Protein AF-A0A9E8KQN0-F1 (afdb_monomer)

Radius of gyration: 30.11 Å; Cα contacts (8 Å, |Δi|>4): 907; chains: 1; bounding box: 93×51×80 Å

Solvent-accessible surface area (backbone atoms only — not comparable to full-atom values): 28405 Å² total; per-residue (Å²): 123,77,46,74,41,52,44,93,92,42,63,37,40,37,33,54,73,93,68,90,53,91,85,51,39,53,72,62,85,34,81,88,34,73,67,52,27,39,54,50,22,43,39,37,43,70,61,25,50,70,54,30,54,72,69,17,97,42,88,48,65,72,52,25,23,53,46,35,18,49,33,34,55,71,59,49,39,45,42,24,39,37,61,94,73,64,67,91,83,75,74,63,69,86,70,53,76,78,94,80,74,84,85,76,80,90,79,78,82,87,76,83,88,82,89,90,89,78,89,81,91,84,82,89,85,92,89,90,86,88,84,89,80,82,89,77,80,77,77,77,82,66,84,79,61,40,57,16,23,41,62,35,33,32,51,9,31,64,58,65,76,68,51,27,40,31,35,61,58,54,95,92,38,72,60,49,74,44,46,58,43,65,40,90,90,44,97,43,30,16,38,31,72,50,66,63,27,46,75,65,59,34,36,36,22,45,29,38,48,38,79,52,86,74,61,55,44,67,47,82,75,41,82,63,47,66,36,40,58,59,85,67,81,64,100,70,58,47,24,30,31,38,39,34,31,71,29,28,31,74,48,96,83,60,48,76,75,62,35,40,67,34,53,57,25,26,36,41,32,29,43,69,50,33,85,72,46,39,25,42,30,34,66,84,37,36,30,19,37,32,61,55,74,58,54,53,51,34,34,78,70,71,76,36,63,58,76,57,87,77,72,59,42,31,55,81,31,75,56,46,80,40,71,43,26,52,85,70,41,70,39,54,67,94,46,12,41,30,36,37,62,37,74,58,83,77,34,49,65,59,52,50,52,34,48,73,30,62,66,58,35,56,74,64,31,32,70,56,54,72,61,63,49,33,88,80,65,64,49,41,80,42,96,69,77,52,36,26,24,40,69,63,49,42,69,54,34,79,70,74,81,37,77,85,63,75,69,48,41,74,30,31,24,34,47,28,63,65,63,72,61,58,39,79,45,77,47,76,42,58,50,99,86,67,49,54,44,46,65,43,50,36,37,36,29,40,93,91,43,80,75,48,73,51,59,23,38,87,72,6,36,39,77,46,79,35,72,58,77,77,71,58,43,77,46,44,85,90,50,66,79,88,78,62,80,89,83,129

Structure (mmCIF, N/CA/C/O backbone):
data_AF-A0A9E8KQN0-F1
#
_entry.id   AF-A0A9E8KQN0-F1
#
loop_
_atom_site.group_PDB
_atom_site.id
_atom_site.type_symbol
_atom_site.label_atom_id
_atom_site.label_alt_id
_atom_site.label_comp_id
_atom_site.label_asym_id
_atom_site.label_entity_id
_atom_site.label_seq_id
_atom_site.pdbx_PDB_ins_code
_atom_site.Cartn_x
_atom_site.Cartn_y
_atom_site.Cartn_z
_atom_site.occupancy
_atom_site.B_iso_or_equiv
_atom_site.auth_seq_id
_atom_site.auth_comp_id
_atom_site.auth_asym_id
_atom_site.auth_atom_id
_atom_site.pdbx_PDB_model_num
ATOM 1 N N . MET A 1 1 ? 37.447 1.837 -2.200 1.00 63.47 1 MET A N 1
ATOM 2 C CA . MET A 1 1 ? 36.812 3.105 -1.775 1.00 63.47 1 MET A CA 1
ATOM 3 C C . MET A 1 1 ? 36.512 2.961 -0.295 1.00 63.47 1 MET A C 1
ATOM 5 O O . MET A 1 1 ? 36.070 1.887 0.084 1.00 63.47 1 MET A O 1
ATOM 9 N N . LYS A 1 2 ? 36.826 3.967 0.524 1.00 83.25 2 LYS A N 1
ATOM 10 C CA . LYS A 1 2 ? 36.560 3.956 1.970 1.00 83.25 2 LYS A CA 1
ATOM 11 C C . LYS A 1 2 ? 35.147 4.468 2.239 1.00 83.25 2 LYS A C 1
ATOM 13 O O . LYS A 1 2 ? 34.759 5.479 1.653 1.00 83.25 2 LYS A O 1
ATOM 18 N N . THR A 1 3 ? 34.439 3.820 3.156 1.00 88.00 3 THR A N 1
ATOM 19 C CA . THR A 1 3 ? 33.116 4.245 3.625 1.00 88.00 3 THR A CA 1
ATOM 20 C C . THR A 1 3 ? 33.227 4.707 5.071 1.00 88.00 3 THR A C 1
ATOM 22 O O . THR A 1 3 ? 33.626 3.933 5.935 1.00 88.00 3 THR A O 1
ATOM 25 N N . ARG A 1 4 ? 32.900 5.973 5.341 1.00 92.38 4 ARG A N 1
ATOM 26 C CA . ARG A 1 4 ? 32.926 6.542 6.695 1.00 92.38 4 ARG A CA 1
ATOM 27 C C . ARG A 1 4 ? 31.537 6.483 7.316 1.00 92.38 4 ARG A C 1
ATOM 29 O O . ARG A 1 4 ? 30.571 6.897 6.678 1.00 92.38 4 ARG A O 1
ATOM 36 N N . VAL A 1 5 ? 31.458 5.995 8.549 1.00 91.06 5 VAL A N 1
ATOM 37 C CA . VAL A 1 5 ? 30.215 5.860 9.315 1.00 91.06 5 VAL A CA 1
ATOM 38 C C . VAL A 1 5 ? 30.365 6.483 10.697 1.00 91.06 5 VAL A C 1
ATOM 40 O O . VAL A 1 5 ? 31.451 6.465 11.270 1.00 91.06 5 VAL A O 1
ATOM 43 N N . VAL A 1 6 ? 29.283 7.033 11.242 1.00 87.62 6 VAL A N 1
ATOM 44 C CA . VAL A 1 6 ? 29.227 7.539 12.619 1.00 87.62 6 VAL A CA 1
ATOM 45 C C . VAL A 1 6 ? 28.177 6.748 13.387 1.00 87.62 6 VAL A C 1
ATOM 47 O O . VAL A 1 6 ? 26.993 6.835 13.077 1.00 87.62 6 VAL A O 1
ATOM 50 N N . ILE A 1 7 ? 28.596 5.962 14.372 1.00 81.12 7 ILE A N 1
ATOM 51 C CA . ILE A 1 7 ? 27.714 5.145 15.216 1.00 81.12 7 ILE A CA 1
ATOM 52 C C . ILE A 1 7 ? 27.848 5.689 16.632 1.00 81.12 7 ILE A C 1
ATOM 54 O O . ILE A 1 7 ? 28.952 5.713 17.172 1.00 81.12 7 ILE A O 1
ATOM 58 N N . GLN A 1 8 ? 26.745 6.178 17.207 1.00 76.00 8 GLN A N 1
ATOM 59 C CA . GLN A 1 8 ? 26.713 6.727 18.572 1.00 76.00 8 GLN A CA 1
ATOM 60 C C . GLN A 1 8 ? 27.869 7.711 18.851 1.00 76.00 8 GLN A C 1
ATOM 62 O O . GLN A 1 8 ? 28.636 7.548 19.793 1.00 76.00 8 GLN A O 1
ATOM 67 N N . GLN A 1 9 ? 28.019 8.720 17.982 1.00 75.81 9 GLN A N 1
ATOM 68 C CA . GLN A 1 9 ? 29.061 9.765 18.049 1.00 75.81 9 GLN A CA 1
ATOM 69 C C . GLN A 1 9 ? 30.510 9.287 17.840 1.00 75.81 9 GLN A C 1
ATOM 71 O O . GLN A 1 9 ? 31.419 10.113 17.806 1.00 75.81 9 GLN A O 1
ATOM 76 N N . THR A 1 10 ? 30.741 7.992 17.613 1.00 78.00 10 THR A N 1
ATOM 77 C CA . THR A 1 10 ? 32.063 7.465 17.256 1.00 78.00 10 THR A CA 1
ATOM 78 C C . THR A 1 10 ? 32.167 7.282 15.747 1.00 78.00 10 THR A C 1
ATOM 80 O O . THR A 1 10 ? 31.271 6.720 15.116 1.00 78.00 10 THR A O 1
ATOM 83 N N . THR A 1 11 ? 33.257 7.766 15.151 1.00 87.69 11 THR A N 1
ATOM 84 C CA . THR A 1 11 ? 33.502 7.642 13.707 1.00 87.69 11 THR A CA 1
ATOM 85 C C . THR A 1 11 ? 34.320 6.396 13.406 1.00 87.69 11 THR A C 1
ATOM 87 O O . THR A 1 11 ? 35.363 6.182 14.014 1.00 87.69 11 THR A O 1
ATOM 90 N N . TYR A 1 12 ? 33.888 5.625 12.414 1.00 92.62 12 TYR A N 1
ATOM 91 C CA . TYR A 1 12 ? 34.598 4.459 11.905 1.00 92.62 12 TYR A CA 1
ATOM 92 C C . TYR A 1 12 ? 34.802 4.580 10.398 1.00 92.62 12 TYR A C 1
ATOM 94 O O . TYR A 1 12 ? 33.956 5.112 9.676 1.00 92.62 12 TYR A O 1
ATOM 102 N N . ASP A 1 13 ? 35.920 4.047 9.922 1.00 91.75 13 ASP A N 1
ATOM 103 C CA . ASP A 1 13 ? 36.210 3.892 8.505 1.00 91.75 13 ASP A CA 1
ATOM 104 C C . ASP A 1 13 ? 36.156 2.411 8.129 1.00 91.75 13 ASP A C 1
ATOM 106 O O . ASP A 1 13 ? 36.768 1.571 8.781 1.00 91.75 13 ASP A O 1
ATOM 110 N N . ILE A 1 14 ? 35.421 2.093 7.068 1.00 92.94 14 ILE A N 1
ATOM 111 C CA . ILE A 1 14 ? 35.223 0.730 6.577 1.00 92.94 14 ILE A CA 1
ATOM 112 C C . ILE A 1 14 ? 35.921 0.599 5.223 1.00 92.94 14 ILE A C 1
ATOM 114 O O . ILE A 1 14 ? 35.692 1.403 4.309 1.00 92.94 14 ILE A O 1
ATOM 118 N N . TYR A 1 15 ? 36.778 -0.412 5.106 1.00 86.38 15 TYR A N 1
ATOM 119 C CA . TYR A 1 15 ? 37.596 -0.687 3.931 1.00 86.38 15 TYR A CA 1
ATOM 120 C C . TYR A 1 15 ? 37.261 -2.067 3.349 1.00 86.38 15 TYR A C 1
ATOM 122 O O . TYR A 1 15 ? 37.152 -3.028 4.107 1.00 86.38 15 TYR A O 1
ATOM 130 N N . PRO A 1 16 ? 37.129 -2.196 2.018 1.00 80.06 16 PRO A N 1
ATOM 131 C CA . PRO A 1 16 ? 37.140 -3.499 1.359 1.00 80.06 16 PRO A CA 1
ATOM 132 C C . PRO A 1 16 ? 38.571 -4.082 1.342 1.00 80.06 16 PRO A C 1
ATOM 134 O O . PRO A 1 16 ? 39.520 -3.381 1.712 1.00 80.06 16 PRO A O 1
ATOM 137 N N . PRO A 1 17 ? 38.774 -5.328 0.880 1.00 74.19 17 PRO A N 1
ATOM 138 C CA . PRO A 1 17 ? 40.078 -5.978 0.924 1.00 74.19 17 PRO A CA 1
ATOM 139 C C . PRO A 1 17 ? 41.099 -5.290 0.007 1.00 74.19 17 PRO A C 1
ATOM 141 O O . PRO A 1 17 ? 40.740 -4.648 -0.983 1.00 74.19 17 PRO A O 1
ATOM 144 N N . GLY A 1 18 ? 42.388 -5.465 0.311 1.00 67.88 18 GLY A N 1
ATOM 145 C CA . GLY A 1 18 ? 43.493 -4.994 -0.535 1.00 67.88 18 GLY A CA 1
ATOM 146 C C . GLY A 1 18 ? 44.003 -3.579 -0.239 1.00 67.88 18 GLY A C 1
ATOM 147 O O . GLY A 1 18 ? 44.792 -3.050 -1.018 1.00 67.88 18 GLY A O 1
ATOM 148 N N . PHE A 1 19 ? 43.580 -2.968 0.871 1.00 66.69 19 PHE A N 1
ATOM 149 C CA . PHE A 1 19 ? 44.132 -1.703 1.364 1.00 66.69 19 PHE A CA 1
ATOM 150 C C . PHE A 1 19 ? 45.263 -1.962 2.369 1.00 66.69 19 PHE A C 1
ATOM 152 O O . PHE A 1 19 ? 45.136 -2.827 3.233 1.00 66.69 19 PHE A O 1
ATOM 159 N N . ASP A 1 20 ? 46.355 -1.197 2.275 1.00 77.50 20 ASP A N 1
ATOM 160 C CA . ASP A 1 20 ? 47.365 -1.131 3.336 1.00 77.50 20 ASP A CA 1
ATOM 161 C C . ASP A 1 20 ? 46.838 -0.240 4.468 1.00 77.50 20 ASP A C 1
ATOM 163 O O . ASP A 1 20 ? 46.618 0.960 4.285 1.00 77.50 20 ASP A O 1
ATOM 167 N N . LEU A 1 21 ? 46.593 -0.850 5.627 1.00 81.62 21 LEU A N 1
ATOM 168 C CA . LEU A 1 21 ? 45.992 -0.204 6.793 1.00 81.62 21 LEU A CA 1
ATOM 169 C C . LEU A 1 21 ? 47.012 0.110 7.894 1.00 81.62 21 LEU A C 1
ATOM 171 O O . LEU A 1 21 ? 46.610 0.545 8.971 1.00 81.62 21 LEU A O 1
ATOM 175 N N . THR A 1 22 ? 48.316 -0.051 7.633 1.00 77.00 22 THR A N 1
ATOM 176 C CA . THR A 1 22 ? 49.393 0.103 8.633 1.00 77.00 22 THR A CA 1
ATOM 177 C C . THR A 1 22 ? 49.343 1.449 9.370 1.00 77.00 22 THR A C 1
ATOM 179 O O . THR A 1 22 ? 49.674 1.519 10.549 1.00 77.00 22 THR A O 1
ATOM 182 N N . ASN A 1 23 ? 48.864 2.507 8.704 1.00 77.56 23 ASN A N 1
ATOM 183 C CA . ASN A 1 23 ? 48.737 3.859 9.266 1.00 77.56 23 ASN A CA 1
ATOM 184 C C . ASN A 1 23 ? 47.279 4.349 9.382 1.00 77.56 23 ASN A C 1
ATOM 186 O O . ASN A 1 23 ? 47.045 5.540 9.575 1.00 77.56 23 ASN A O 1
ATOM 190 N N . ALA A 1 24 ? 46.287 3.469 9.208 1.00 74.88 24 ALA A N 1
ATOM 191 C CA . ALA A 1 24 ? 44.880 3.871 9.129 1.00 74.88 24 ALA A CA 1
ATOM 192 C C . ALA A 1 24 ? 44.219 4.087 10.505 1.00 74.88 24 ALA A C 1
ATOM 194 O O . ALA A 1 24 ? 43.193 4.765 10.578 1.00 74.88 24 ALA A O 1
ATOM 195 N N . GLY A 1 25 ? 44.794 3.536 11.580 1.00 84.75 25 GLY A N 1
ATOM 196 C CA . GLY A 1 25 ? 44.255 3.586 12.941 1.00 84.75 25 GLY A CA 1
ATOM 197 C C . GLY A 1 25 ? 44.145 2.204 13.589 1.00 84.75 25 GLY A C 1
ATOM 198 O O . GLY A 1 25 ? 44.831 1.267 13.186 1.00 84.75 25 GLY A O 1
ATOM 199 N N . GLU A 1 26 ? 43.291 2.075 14.605 1.00 86.31 26 GLU A N 1
ATOM 200 C CA . GLU A 1 26 ? 43.054 0.806 15.304 1.00 86.31 26 GLU A CA 1
ATOM 201 C C . GLU A 1 26 ? 42.086 -0.070 14.491 1.00 86.31 26 GLU A C 1
ATOM 203 O O . GLU A 1 26 ? 40.931 0.303 14.276 1.00 86.31 26 GLU A O 1
ATOM 208 N N . VAL A 1 27 ? 42.539 -1.246 14.049 1.00 84.62 27 VAL A N 1
ATOM 209 C CA . VAL A 1 27 ? 41.686 -2.232 13.365 1.00 84.62 27 VAL A CA 1
ATOM 210 C C . VAL A 1 27 ? 40.811 -2.959 14.386 1.00 84.62 27 VAL A C 1
ATOM 212 O O . VAL A 1 27 ? 41.310 -3.503 15.369 1.00 84.62 27 VAL A O 1
ATOM 215 N N . ILE A 1 28 ? 39.503 -3.008 14.134 1.00 84.88 28 ILE A N 1
ATOM 216 C CA . ILE A 1 28 ? 38.534 -3.712 14.980 1.00 84.88 28 ILE A CA 1
ATOM 217 C C . ILE A 1 28 ? 38.349 -5.133 14.441 1.00 84.88 28 ILE A C 1
ATOM 219 O O . ILE A 1 28 ? 37.921 -5.322 13.303 1.00 84.88 28 ILE A O 1
ATOM 223 N N . GLY A 1 29 ? 38.685 -6.135 15.255 1.00 77.75 29 GLY A N 1
ATOM 224 C CA . GLY A 1 29 ? 38.560 -7.547 14.890 1.00 77.75 29 GLY A CA 1
ATOM 225 C C . GLY A 1 29 ? 37.186 -8.131 15.226 1.00 77.75 29 GLY A C 1
ATOM 226 O O . GLY A 1 29 ? 36.727 -8.014 16.360 1.00 77.75 29 GLY A O 1
ATOM 227 N N . PHE A 1 30 ? 36.570 -8.824 14.263 1.00 78.81 30 PHE A N 1
ATOM 228 C CA . PHE A 1 30 ? 35.272 -9.504 14.425 1.00 78.81 30 PHE A CA 1
ATOM 229 C C . PHE A 1 30 ? 35.361 -11.039 14.384 1.00 78.81 30 PHE A C 1
ATOM 231 O O . PHE A 1 30 ? 34.400 -11.721 14.730 1.00 78.81 30 PHE A O 1
ATOM 238 N N . ALA A 1 31 ? 36.531 -11.592 14.047 1.00 56.47 31 ALA A N 1
ATOM 239 C CA . ALA A 1 31 ? 36.750 -13.016 13.765 1.00 56.47 31 ALA A CA 1
ATOM 240 C C . ALA A 1 31 ? 36.463 -13.995 14.930 1.00 56.47 31 ALA A C 1
ATOM 242 O O . ALA A 1 31 ? 36.516 -15.205 14.735 1.00 56.47 31 ALA A O 1
ATOM 243 N N . GLN A 1 32 ? 36.189 -13.505 16.145 1.00 55.28 32 GLN A N 1
ATOM 244 C CA . GLN A 1 32 ? 35.921 -14.334 17.332 1.00 55.28 32 GLN A CA 1
ATOM 245 C C . GLN A 1 32 ? 34.609 -13.973 18.054 1.00 55.28 32 GLN A C 1
ATOM 247 O O . GLN A 1 32 ? 34.322 -14.536 19.109 1.00 55.28 32 GLN A O 1
ATOM 252 N N . GLY A 1 33 ? 33.799 -13.054 17.514 1.00 58.78 33 GLY A N 1
ATOM 253 C CA . GLY A 1 33 ? 32.596 -12.559 18.187 1.00 58.78 33 GLY A CA 1
ATOM 254 C C . GLY A 1 33 ? 31.459 -12.259 17.221 1.00 58.78 33 GLY A C 1
ATOM 255 O O . GLY A 1 33 ? 31.243 -11.096 16.894 1.00 58.78 33 GLY A O 1
ATOM 256 N N . GLN A 1 34 ? 30.691 -13.285 16.831 1.00 58.28 34 GLN A N 1
ATOM 257 C CA . GLN A 1 34 ? 29.512 -13.144 15.952 1.00 58.28 34 GLN A CA 1
ATOM 258 C C . GLN A 1 34 ? 28.535 -12.065 16.441 1.00 58.28 34 GLN A C 1
ATOM 260 O O . GLN A 1 34 ? 27.969 -11.307 15.658 1.00 58.28 34 GLN A O 1
ATOM 265 N N . TYR A 1 35 ? 28.396 -11.954 17.763 1.00 60.88 35 TYR A N 1
ATOM 266 C CA . TYR A 1 35 ? 27.572 -10.944 18.416 1.00 60.88 35 TYR A CA 1
ATOM 267 C C . TYR A 1 35 ? 28.098 -9.512 18.196 1.00 60.88 35 TYR A C 1
ATOM 269 O O . TYR A 1 35 ? 27.320 -8.588 17.999 1.00 60.88 35 TYR A O 1
ATOM 277 N N . LEU A 1 36 ? 29.420 -9.315 18.148 1.00 74.94 36 LEU A N 1
ATOM 278 C CA . LEU A 1 36 ? 30.029 -8.002 17.896 1.00 74.94 36 LEU A CA 1
ATOM 279 C C . LEU A 1 36 ? 29.837 -7.551 16.446 1.00 74.94 36 LEU A C 1
ATOM 281 O O . LEU A 1 36 ? 29.607 -6.368 16.199 1.00 74.94 36 LEU A O 1
ATOM 285 N N . ALA A 1 37 ? 29.929 -8.488 15.497 1.00 81.88 37 ALA A N 1
ATOM 286 C CA . ALA A 1 37 ? 29.706 -8.213 14.079 1.00 81.88 37 ALA A CA 1
ATOM 287 C C . ALA A 1 37 ? 28.248 -7.825 13.815 1.00 81.88 37 ALA A C 1
ATOM 289 O O . ALA A 1 37 ? 27.981 -6.886 13.068 1.00 81.88 37 ALA A O 1
ATOM 290 N N . GLU A 1 38 ? 27.315 -8.510 14.478 1.00 82.19 38 GLU A N 1
ATOM 291 C CA . GLU A 1 38 ? 25.886 -8.226 14.392 1.00 82.19 38 GLU A CA 1
ATOM 292 C C . GLU A 1 38 ? 25.545 -6.842 14.948 1.00 82.19 38 GLU A C 1
ATOM 294 O O . GLU A 1 38 ? 24.988 -6.033 14.210 1.00 82.19 38 GLU A O 1
ATOM 299 N N . ILE A 1 39 ? 25.983 -6.507 16.170 1.00 78.38 39 ILE A N 1
ATOM 300 C CA . ILE A 1 39 ? 25.739 -5.170 16.743 1.00 78.38 39 ILE A CA 1
ATOM 301 C C . ILE A 1 39 ? 26.357 -4.077 15.862 1.00 78.38 39 ILE A C 1
ATOM 303 O O . ILE A 1 39 ? 25.754 -3.025 15.642 1.00 78.38 39 ILE A O 1
ATOM 307 N N . PHE A 1 40 ? 27.567 -4.292 15.337 1.00 89.19 40 PHE A N 1
ATOM 308 C CA . PHE A 1 40 ? 28.190 -3.303 14.463 1.00 89.19 40 PHE A CA 1
ATOM 309 C C . PHE A 1 40 ? 27.399 -3.128 13.158 1.00 89.19 40 PHE A C 1
ATOM 311 O O . PHE A 1 40 ? 27.144 -1.995 12.748 1.00 89.19 40 PHE A O 1
ATOM 318 N N . ALA A 1 41 ? 26.972 -4.223 12.523 1.00 91.19 41 ALA A N 1
ATOM 319 C CA . ALA A 1 41 ? 26.151 -4.187 11.315 1.00 91.19 41 ALA A CA 1
ATOM 320 C C . ALA A 1 41 ? 24.800 -3.488 11.557 1.00 91.19 41 ALA A C 1
ATOM 322 O O . ALA A 1 41 ? 24.380 -2.663 10.741 1.00 91.19 41 ALA A O 1
ATOM 323 N N . GLU A 1 42 ? 24.164 -3.744 12.701 1.00 84.38 42 GLU A N 1
ATOM 324 C CA . GLU A 1 42 ? 22.971 -3.028 13.166 1.00 84.38 42 GLU A CA 1
ATOM 325 C C . GLU A 1 42 ? 23.232 -1.530 13.307 1.00 84.38 42 GLU A C 1
ATOM 327 O O . GLU A 1 42 ? 22.498 -0.726 12.731 1.00 84.38 42 GLU A O 1
ATOM 332 N N . GLY A 1 43 ? 24.326 -1.142 13.965 1.00 83.94 43 GLY A N 1
ATOM 333 C CA . GLY A 1 43 ? 24.725 0.258 14.093 1.00 83.94 43 GLY A CA 1
ATOM 334 C C . GLY A 1 43 ? 24.968 0.936 12.738 1.00 83.94 43 GLY A C 1
ATOM 335 O O . GLY A 1 43 ? 24.551 2.076 12.519 1.00 83.94 43 GLY A O 1
ATOM 336 N N . VAL A 1 44 ? 25.589 0.243 11.780 1.00 91.06 44 VAL A N 1
ATOM 337 C CA . VAL A 1 44 ? 25.783 0.771 10.419 1.00 91.06 44 VAL A CA 1
ATOM 338 C C . VAL A 1 44 ? 24.439 0.996 9.726 1.00 91.06 44 VAL A C 1
ATOM 340 O O . VAL A 1 44 ? 24.215 2.075 9.178 1.00 91.06 44 VAL A O 1
ATOM 343 N N . VAL A 1 45 ? 23.529 0.023 9.774 1.00 86.56 45 VAL A N 1
ATOM 344 C CA . VAL A 1 45 ? 22.195 0.118 9.153 1.00 86.56 45 VAL A CA 1
ATOM 345 C C . VAL A 1 45 ? 21.345 1.209 9.802 1.00 86.56 45 VAL A C 1
ATOM 347 O O . VAL A 1 45 ? 20.671 1.963 9.097 1.00 86.56 45 VAL A O 1
ATOM 350 N N . GLN A 1 46 ? 21.416 1.336 11.124 1.00 81.19 46 GLN A N 1
ATOM 351 C CA . GLN A 1 46 ? 20.621 2.273 11.908 1.00 81.19 46 GLN A CA 1
ATOM 352 C C . GLN A 1 46 ? 21.099 3.721 11.764 1.00 81.19 46 GLN A C 1
ATOM 354 O O . GLN A 1 46 ? 20.299 4.609 11.469 1.00 81.19 46 GLN A O 1
ATOM 359 N N . TYR A 1 47 ? 22.393 3.973 11.974 1.00 83.12 47 TYR A N 1
ATOM 360 C CA . TYR A 1 47 ? 22.932 5.335 12.022 1.00 83.12 47 TYR A CA 1
ATOM 361 C C . TYR A 1 47 ? 23.462 5.813 10.667 1.00 83.12 47 TYR A C 1
ATOM 363 O O . TYR A 1 47 ? 23.586 7.015 10.441 1.00 83.12 47 TYR A O 1
ATOM 371 N N . ASN A 1 48 ? 23.770 4.893 9.746 1.00 89.94 48 ASN A N 1
ATOM 372 C CA . ASN A 1 48 ? 24.388 5.209 8.458 1.00 89.94 48 ASN A CA 1
ATOM 373 C C . ASN A 1 48 ? 23.722 4.441 7.303 1.00 89.94 48 ASN A C 1
ATOM 375 O O . ASN A 1 48 ? 24.408 3.757 6.542 1.00 89.94 48 ASN A O 1
ATOM 379 N N . PRO A 1 49 ? 22.401 4.578 7.091 1.00 78.31 49 PRO A N 1
ATOM 380 C CA . PRO A 1 49 ? 21.658 3.769 6.119 1.00 78.31 49 PRO A CA 1
ATOM 381 C C . PRO A 1 49 ? 22.170 3.914 4.677 1.00 78.31 49 PRO A C 1
ATOM 383 O O . PRO A 1 49 ? 22.090 2.977 3.885 1.00 78.31 49 PRO A O 1
ATOM 386 N N . HIS A 1 50 ? 22.748 5.068 4.322 1.00 76.94 50 HIS A N 1
ATOM 387 C CA . HIS A 1 50 ? 23.402 5.249 3.024 1.00 76.94 50 HIS A CA 1
ATOM 388 C C . HIS A 1 50 ? 24.690 4.422 2.904 1.00 76.94 50 HIS A C 1
ATOM 390 O O . HIS A 1 50 ? 24.924 3.807 1.869 1.00 76.94 50 HIS A O 1
ATOM 396 N N . ALA A 1 51 ? 25.508 4.383 3.957 1.00 85.06 51 ALA A N 1
ATOM 397 C CA . ALA A 1 51 ? 26.691 3.531 4.002 1.00 85.06 51 ALA A CA 1
ATOM 398 C C . ALA A 1 51 ? 26.298 2.050 4.021 1.00 85.06 51 ALA A C 1
ATOM 400 O O . ALA A 1 51 ? 26.883 1.258 3.293 1.00 85.06 51 ALA A O 1
ATOM 401 N N . ALA A 1 52 ? 25.254 1.683 4.765 1.00 83.69 52 ALA A N 1
ATOM 402 C CA . ALA A 1 52 ? 24.722 0.326 4.762 1.00 83.69 52 ALA A CA 1
ATOM 403 C C . ALA A 1 52 ? 24.286 -0.123 3.360 1.00 83.69 52 ALA A C 1
ATOM 405 O O . ALA A 1 52 ? 24.629 -1.217 2.929 1.00 83.69 52 ALA A O 1
ATOM 406 N N . ALA A 1 53 ? 23.614 0.748 2.604 1.00 76.00 53 ALA A N 1
ATOM 407 C CA . ALA A 1 53 ? 23.239 0.479 1.216 1.00 76.00 53 ALA A CA 1
ATOM 408 C C . ALA A 1 53 ? 24.435 0.411 0.243 1.00 76.00 53 ALA A C 1
ATOM 410 O O . ALA A 1 53 ? 24.283 -0.090 -0.868 1.00 76.00 53 ALA A O 1
ATOM 411 N N . GLN A 1 54 ? 25.604 0.939 0.621 1.00 79.00 54 GLN A N 1
ATOM 412 C CA . GLN A 1 54 ? 26.847 0.795 -0.146 1.00 79.00 54 GLN A CA 1
ATOM 413 C C . GLN A 1 54 ? 27.606 -0.486 0.206 1.00 79.00 54 GLN A C 1
ATOM 415 O O . GLN A 1 54 ? 28.295 -1.038 -0.646 1.00 79.00 54 GLN A O 1
ATOM 420 N N . LEU A 1 55 ? 27.509 -0.917 1.463 1.00 82.38 55 LEU A N 1
ATOM 421 C CA . LEU A 1 55 ? 28.227 -2.067 2.010 1.00 82.38 55 LEU A CA 1
ATOM 422 C C . LEU A 1 55 ? 27.445 -3.373 1.849 1.00 82.38 55 LEU A C 1
ATOM 424 O O . LEU A 1 55 ? 28.037 -4.444 1.852 1.00 82.38 55 LEU A O 1
ATOM 428 N N . SER A 1 56 ? 26.128 -3.291 1.680 1.00 80.50 56 SER A N 1
ATOM 429 C CA . SER A 1 56 ? 25.263 -4.442 1.461 1.00 80.50 56 SER A CA 1
ATOM 430 C C . SER A 1 56 ? 24.649 -4.448 0.068 1.00 80.50 56 SER A C 1
ATOM 432 O O . SER A 1 56 ? 24.222 -3.424 -0.464 1.00 80.50 56 SER A O 1
ATOM 434 N N . SER A 1 57 ? 24.530 -5.648 -0.492 1.00 66.62 57 SER A N 1
ATOM 435 C CA . SER A 1 57 ? 23.750 -5.922 -1.702 1.00 66.62 57 SER A CA 1
ATOM 436 C C . SER A 1 57 ? 22.232 -5.990 -1.438 1.00 66.62 57 SER A C 1
ATOM 438 O O . SER A 1 57 ? 21.413 -6.004 -2.370 1.00 66.62 57 SER A O 1
ATOM 440 N N . CYS A 1 58 ? 21.845 -6.008 -0.160 1.00 60.72 58 CYS A N 1
ATOM 441 C CA . CYS A 1 58 ? 20.478 -6.091 0.327 1.00 60.72 58 CYS A CA 1
ATOM 442 C C . CYS A 1 58 ? 19.874 -4.704 0.594 1.00 60.72 58 CYS A C 1
ATOM 444 O O . CYS A 1 58 ? 20.566 -3.700 0.747 1.00 60.72 58 CYS A O 1
ATOM 446 N N . PHE A 1 59 ? 18.540 -4.643 0.638 1.00 48.97 59 PHE A N 1
ATOM 447 C CA . PHE A 1 59 ? 17.785 -3.385 0.801 1.00 48.97 59 PHE A CA 1
ATOM 448 C C . PHE A 1 59 ? 16.924 -3.363 2.063 1.00 48.97 59 PHE A C 1
ATOM 450 O O . PHE A 1 59 ? 16.477 -2.301 2.487 1.00 48.97 59 PHE A O 1
ATOM 457 N N . HIS A 1 60 ? 16.655 -4.531 2.644 1.00 66.44 60 HIS A N 1
ATOM 458 C CA . HIS A 1 60 ? 15.924 -4.640 3.894 1.00 66.44 60 HIS A CA 1
ATOM 459 C C . HIS A 1 60 ? 16.908 -4.592 5.046 1.00 66.44 60 HIS A C 1
ATOM 461 O O . HIS A 1 60 ? 17.866 -5.354 5.031 1.00 66.44 60 HIS A O 1
ATOM 467 N N . ALA A 1 61 ? 16.628 -3.768 6.055 1.00 69.38 61 ALA A N 1
ATOM 468 C CA . ALA A 1 61 ? 17.501 -3.594 7.213 1.00 69.38 61 ALA A CA 1
ATOM 469 C C . ALA A 1 61 ? 17.988 -4.935 7.786 1.00 69.38 61 ALA A C 1
ATOM 471 O O . ALA A 1 61 ? 19.183 -5.129 7.938 1.00 69.38 61 ALA A O 1
ATOM 472 N N . ARG A 1 62 ? 17.092 -5.913 7.979 1.00 76.25 62 ARG A N 1
ATOM 473 C CA . ARG A 1 62 ? 17.448 -7.246 8.499 1.00 76.25 62 ARG A CA 1
ATOM 474 C C . ARG A 1 62 ? 18.403 -8.035 7.593 1.00 76.25 62 ARG A C 1
ATOM 476 O O . ARG A 1 62 ? 19.308 -8.699 8.081 1.00 76.25 62 ARG A O 1
ATOM 483 N N . GLU A 1 63 ? 18.207 -7.964 6.281 1.00 76.81 63 GLU A N 1
ATOM 484 C CA . GLU A 1 63 ? 19.089 -8.625 5.313 1.00 76.81 63 GLU A CA 1
ATOM 485 C C . GLU A 1 63 ? 20.417 -7.868 5.174 1.00 76.81 63 GLU A C 1
ATOM 487 O O . GLU A 1 63 ? 21.455 -8.496 5.034 1.00 76.81 63 GLU A O 1
ATOM 492 N N . GLN A 1 64 ? 20.398 -6.534 5.273 1.00 80.50 64 GLN A N 1
ATOM 493 C CA . GLN A 1 64 ? 21.602 -5.701 5.294 1.00 80.50 64 GLN A CA 1
ATOM 494 C C . GLN A 1 64 ? 22.450 -5.970 6.531 1.00 80.50 64 GLN A C 1
ATOM 496 O O . GLN A 1 64 ? 23.663 -6.083 6.414 1.00 80.50 64 GLN A O 1
ATOM 501 N N . ILE A 1 65 ? 21.811 -6.120 7.693 1.00 86.81 65 ILE A N 1
ATOM 502 C CA . ILE A 1 65 ? 22.467 -6.531 8.934 1.00 86.81 65 ILE A CA 1
ATOM 503 C C . ILE A 1 65 ? 23.147 -7.882 8.715 1.00 86.81 65 ILE A C 1
ATOM 505 O O . ILE A 1 65 ? 24.343 -7.999 8.952 1.00 86.81 65 ILE A O 1
ATOM 509 N N . SER A 1 66 ? 22.419 -8.872 8.189 1.00 87.75 66 SER A N 1
ATOM 510 C CA . SER A 1 66 ? 22.972 -10.207 7.935 1.00 87.75 66 SER A CA 1
ATOM 511 C C . SER A 1 66 ? 24.124 -10.203 6.923 1.00 87.75 66 SER A C 1
ATOM 513 O O . SER A 1 66 ? 25.108 -10.902 7.132 1.00 87.75 66 SER A O 1
ATOM 515 N N . ASP A 1 67 ? 24.014 -9.439 5.836 1.00 87.12 67 ASP A N 1
ATOM 516 C CA . ASP A 1 67 ? 25.020 -9.353 4.771 1.00 87.12 67 ASP A CA 1
ATOM 517 C C . ASP A 1 67 ? 26.284 -8.622 5.253 1.00 87.12 67 ASP A C 1
ATOM 519 O O . ASP A 1 67 ? 27.392 -9.132 5.115 1.00 87.12 67 ASP A O 1
ATOM 523 N N . ILE A 1 68 ? 26.132 -7.467 5.911 1.00 91.75 68 ILE A N 1
ATOM 524 C CA . ILE A 1 68 ? 27.264 -6.715 6.478 1.00 91.75 68 ILE A CA 1
ATOM 525 C C . ILE A 1 68 ? 27.941 -7.531 7.582 1.00 91.75 68 ILE A C 1
ATOM 527 O O . ILE A 1 68 ? 29.167 -7.597 7.609 1.00 91.75 68 ILE A O 1
ATOM 531 N N . LYS A 1 69 ? 27.166 -8.195 8.451 1.00 92.88 69 LYS A N 1
ATOM 532 C CA . LYS A 1 69 ? 27.688 -9.126 9.461 1.00 92.88 69 LYS A CA 1
ATOM 533 C C . LYS A 1 69 ? 28.544 -10.210 8.808 1.00 92.88 69 LYS A C 1
ATOM 535 O O . LYS A 1 69 ? 29.700 -10.366 9.188 1.00 92.88 69 LYS A O 1
ATOM 540 N N . GLN A 1 70 ? 28.011 -10.904 7.803 1.00 88.75 70 GLN A N 1
ATOM 541 C CA . GLN A 1 70 ? 28.723 -11.983 7.118 1.00 88.75 70 GLN A CA 1
ATOM 542 C C . GLN A 1 70 ? 30.015 -11.478 6.458 1.00 88.75 70 GLN A C 1
ATOM 544 O O . GLN A 1 70 ? 31.069 -12.083 6.615 1.00 88.75 70 GLN A O 1
ATOM 549 N N . GLN A 1 71 ? 29.974 -10.321 5.791 1.00 90.31 71 GLN A N 1
ATOM 550 C CA . GLN A 1 71 ? 31.162 -9.723 5.177 1.00 90.31 71 GLN A CA 1
ATOM 551 C C . GLN A 1 71 ? 32.235 -9.309 6.200 1.00 90.31 71 GLN A C 1
ATOM 553 O O . GLN A 1 71 ? 33.426 -9.359 5.888 1.00 90.31 71 GLN A O 1
ATOM 558 N N . LEU A 1 72 ? 31.842 -8.898 7.410 1.00 90.56 72 LEU A N 1
ATOM 559 C CA . LEU A 1 72 ? 32.773 -8.616 8.510 1.00 90.56 72 LEU A CA 1
ATOM 560 C C . LEU A 1 72 ? 33.394 -9.904 9.068 1.00 90.56 72 LEU A C 1
ATOM 562 O O . LEU A 1 72 ? 34.596 -9.936 9.327 1.00 90.56 72 LEU A O 1
ATOM 566 N N . GLU A 1 73 ? 32.600 -10.965 9.225 1.00 86.50 73 GLU A N 1
ATOM 567 C CA . GLU A 1 73 ? 33.064 -12.278 9.696 1.00 86.50 73 GLU A CA 1
ATOM 568 C C . GLU A 1 73 ? 34.021 -12.945 8.691 1.00 86.50 73 GLU A C 1
ATOM 570 O O . GLU A 1 73 ? 35.055 -13.488 9.084 1.00 86.50 73 GLU A O 1
ATOM 575 N N . ASP A 1 74 ? 33.743 -12.807 7.393 1.00 84.69 74 ASP A N 1
ATOM 576 C CA . ASP A 1 74 ? 34.558 -13.353 6.300 1.00 84.69 74 ASP A CA 1
ATOM 577 C C . ASP A 1 74 ? 35.800 -12.496 5.980 1.00 84.69 74 ASP A C 1
ATOM 579 O O . ASP A 1 74 ? 36.551 -12.798 5.050 1.00 84.69 74 ASP A O 1
ATOM 583 N N . ASN A 1 75 ? 36.044 -11.421 6.742 1.00 84.50 75 ASN A N 1
ATOM 584 C CA . ASN A 1 75 ? 37.111 -10.436 6.518 1.00 84.50 75 ASN A CA 1
ATOM 585 C C . ASN A 1 75 ? 37.073 -9.783 5.120 1.00 84.50 75 ASN A C 1
ATOM 587 O O . ASN A 1 75 ? 38.095 -9.331 4.598 1.00 84.50 75 ASN A O 1
ATOM 591 N N . LEU A 1 76 ? 35.886 -9.707 4.512 1.00 84.25 76 LEU A N 1
ATOM 592 C CA . LEU A 1 76 ? 35.644 -8.968 3.271 1.00 84.25 76 LEU A CA 1
ATOM 593 C C . LEU A 1 76 ? 35.459 -7.468 3.531 1.00 84.25 76 LEU A C 1
ATOM 595 O O . LEU A 1 76 ? 35.625 -6.661 2.620 1.00 84.25 76 LEU A O 1
ATOM 599 N N . LEU A 1 77 ? 35.161 -7.081 4.771 1.00 89.75 77 LEU A N 1
ATOM 600 C CA . LEU A 1 77 ? 35.180 -5.699 5.237 1.00 89.75 77 LEU A CA 1
ATOM 601 C C . LEU A 1 77 ? 36.089 -5.578 6.460 1.00 89.75 77 LEU A C 1
ATOM 603 O O . LEU A 1 77 ? 36.016 -6.378 7.388 1.00 89.75 77 LEU A O 1
ATOM 607 N N . THR A 1 78 ? 36.930 -4.547 6.481 1.00 89.62 78 THR A N 1
ATOM 608 C CA . THR A 1 78 ? 37.778 -4.206 7.626 1.00 89.62 78 THR A CA 1
ATOM 609 C C . THR A 1 78 ? 37.345 -2.870 8.210 1.00 89.62 78 THR A C 1
ATOM 611 O O . THR A 1 78 ? 37.288 -1.866 7.499 1.00 89.62 78 THR A O 1
ATOM 614 N N . VAL A 1 79 ? 37.047 -2.849 9.510 1.00 92.81 79 VAL A N 1
ATOM 615 C CA . VAL A 1 79 ? 36.646 -1.637 10.234 1.00 92.81 79 VAL A CA 1
ATOM 616 C C . VAL A 1 79 ? 37.843 -1.079 10.986 1.00 92.81 79 VAL A C 1
ATOM 618 O O . VAL A 1 79 ? 38.532 -1.802 11.704 1.00 92.81 79 VAL A O 1
ATOM 621 N N . VAL A 1 80 ? 38.067 0.220 10.845 1.00 89.44 80 VAL A N 1
ATOM 622 C CA . VAL A 1 80 ? 39.161 0.949 11.478 1.00 89.44 80 VAL A CA 1
ATOM 623 C C . VAL A 1 80 ? 38.596 2.120 12.269 1.00 89.44 80 VAL A C 1
ATOM 625 O O . VAL A 1 80 ? 37.778 2.889 11.760 1.00 89.44 80 VAL A O 1
ATOM 628 N N . LEU A 1 81 ? 39.048 2.273 13.510 1.00 86.75 81 LEU A N 1
ATOM 629 C CA . LEU A 1 81 ? 38.905 3.510 14.265 1.00 86.75 81 LEU A CA 1
ATOM 630 C C . LEU A 1 81 ? 40.068 4.443 13.879 1.00 86.75 81 LEU A C 1
ATOM 632 O O . LEU A 1 81 ? 41.219 4.098 14.158 1.00 86.75 81 LEU A O 1
ATOM 636 N N . PRO A 1 82 ? 39.809 5.594 13.237 1.00 86.00 82 PRO A N 1
ATOM 637 C CA . PRO A 1 82 ? 40.869 6.463 12.728 1.00 86.00 82 PRO A CA 1
ATOM 638 C C . PRO A 1 82 ? 41.817 6.978 13.824 1.00 86.00 82 PRO A C 1
ATOM 640 O O . PRO A 1 82 ? 41.383 7.325 14.925 1.00 86.00 82 PRO A O 1
ATOM 643 N N . ALA A 1 83 ? 43.118 7.041 13.518 1.00 74.25 83 ALA A N 1
ATOM 644 C CA . ALA A 1 83 ? 44.171 7.421 14.471 1.00 74.25 83 ALA A CA 1
ATOM 645 C C . ALA A 1 83 ? 44.019 8.846 15.043 1.00 74.25 83 ALA A C 1
ATOM 647 O O . ALA A 1 83 ? 44.475 9.114 16.150 1.00 74.25 83 ALA A O 1
ATOM 648 N N . ASP A 1 84 ? 43.357 9.749 14.316 1.00 67.06 84 ASP A N 1
ATOM 649 C CA . ASP A 1 84 ? 43.052 11.125 14.727 1.00 67.06 84 ASP A CA 1
ATOM 650 C C . ASP A 1 84 ? 41.921 11.223 15.769 1.00 67.06 84 ASP A C 1
ATOM 652 O O . ASP A 1 84 ? 41.704 12.290 16.342 1.00 67.06 84 ASP A O 1
ATOM 656 N N . LEU A 1 85 ? 41.216 10.117 16.038 1.00 62.25 85 LEU A N 1
ATOM 657 C CA . LEU A 1 85 ? 40.042 10.061 16.918 1.00 62.25 85 LEU A CA 1
ATOM 658 C C . LEU A 1 85 ? 40.154 9.018 18.044 1.00 62.25 85 LEU A C 1
ATOM 660 O O . LEU A 1 85 ? 39.299 8.978 18.929 1.00 62.25 85 LEU A O 1
ATOM 664 N N . ALA A 1 86 ? 41.197 8.186 18.048 1.00 53.25 86 ALA A N 1
ATOM 665 C CA . ALA A 1 86 ? 41.424 7.187 19.087 1.00 53.25 86 ALA A CA 1
ATOM 666 C C . ALA A 1 86 ? 41.976 7.833 20.374 1.00 53.25 86 ALA A C 1
ATOM 668 O O . ALA A 1 86 ? 43.155 8.179 20.456 1.00 53.25 86 ALA A O 1
ATOM 669 N N . LYS A 1 87 ? 41.144 7.973 21.416 1.00 51.16 87 LYS A N 1
ATOM 670 C CA . LYS A 1 87 ? 41.640 8.233 22.779 1.00 51.16 87 LYS A CA 1
ATOM 671 C C . LYS A 1 87 ? 42.160 6.920 23.389 1.00 51.16 87 LYS A C 1
ATOM 673 O O . LYS A 1 87 ? 41.445 5.919 23.327 1.00 51.16 87 LYS A O 1
ATOM 678 N N . PRO A 1 88 ? 43.359 6.881 23.999 1.00 40.19 88 PRO A N 1
ATOM 679 C CA . PRO A 1 88 ? 43.878 5.653 24.597 1.00 40.19 88 PRO A CA 1
ATOM 680 C C . PRO A 1 88 ? 43.011 5.212 25.786 1.00 40.19 88 PRO A C 1
ATOM 682 O O . PRO A 1 88 ? 42.877 5.952 26.757 1.00 40.19 88 PRO A O 1
ATOM 685 N N . GLY A 1 89 ? 42.455 3.997 25.729 1.00 48.72 89 GLY A N 1
ATOM 686 C CA . GLY A 1 89 ? 41.877 3.312 26.896 1.00 48.72 89 GLY A CA 1
ATOM 687 C C . GLY A 1 89 ? 40.352 3.335 27.051 1.00 48.72 89 GLY A C 1
ATOM 688 O O . GLY A 1 89 ? 39.852 2.792 28.034 1.00 48.72 89 GLY A O 1
ATOM 689 N N . GLU A 1 90 ? 39.590 3.893 26.108 1.00 43.47 90 GLU A N 1
ATOM 690 C CA . GLU A 1 90 ? 38.124 3.842 26.175 1.00 43.47 90 GLU A CA 1
ATOM 691 C C . GLU A 1 90 ? 37.614 2.493 25.642 1.00 43.47 90 GLU A C 1
ATOM 693 O O . GLU A 1 90 ? 37.449 2.269 24.441 1.00 43.47 90 GLU A O 1
ATOM 698 N N . VAL A 1 91 ? 37.399 1.544 26.555 1.00 46.47 91 VAL A N 1
ATOM 699 C CA . VAL A 1 91 ? 36.731 0.285 26.223 1.00 46.47 91 VAL A CA 1
ATOM 700 C C . VAL A 1 91 ? 35.288 0.606 25.829 1.00 46.47 91 VAL A C 1
ATOM 702 O O . VAL A 1 91 ? 34.499 1.044 26.663 1.00 46.47 91 VAL A O 1
ATOM 705 N N . LYS A 1 92 ? 34.960 0.376 24.554 1.00 57.75 92 LYS A N 1
ATOM 706 C CA . LYS A 1 92 ? 33.680 0.696 23.902 1.00 57.75 92 LYS A CA 1
ATOM 707 C C . LYS A 1 92 ? 32.545 -0.063 24.604 1.00 57.75 92 LYS A C 1
ATOM 709 O O . LYS A 1 92 ? 32.311 -1.235 24.317 1.00 57.75 92 LYS A O 1
ATOM 714 N N . SER A 1 93 ? 31.891 0.571 25.582 1.00 48.97 93 SER A N 1
ATOM 715 C CA . SER A 1 93 ? 30.954 -0.096 26.506 1.00 48.97 93 SER A CA 1
ATOM 716 C C . SER A 1 93 ? 29.773 -0.756 25.790 1.00 48.97 93 SER A C 1
ATOM 718 O O . SER A 1 93 ? 29.309 -1.801 26.233 1.00 48.97 93 SER A O 1
ATOM 720 N N . TRP A 1 94 ? 29.364 -0.213 24.642 1.00 51.34 94 TRP A N 1
ATOM 721 C CA . TRP A 1 94 ? 28.289 -0.743 23.802 1.00 51.34 94 TRP A CA 1
ATOM 722 C C . TRP A 1 94 ? 28.665 -2.016 23.021 1.00 51.34 94 TRP A C 1
ATOM 724 O O . TRP A 1 94 ? 27.780 -2.736 22.575 1.00 51.34 94 TRP A O 1
ATOM 734 N N . MET A 1 95 ? 29.960 -2.328 22.875 1.00 47.75 95 MET A N 1
ATOM 735 C CA . MET A 1 95 ? 30.433 -3.592 22.291 1.00 47.75 95 MET A CA 1
ATOM 736 C C . MET A 1 95 ? 30.492 -4.729 23.319 1.00 47.75 95 MET A C 1
ATOM 738 O O . MET A 1 95 ? 30.868 -5.842 22.976 1.00 47.75 95 MET A O 1
ATOM 742 N N . LYS A 1 96 ? 30.170 -4.501 24.594 1.00 44.72 96 LYS A N 1
ATOM 743 C CA . LYS A 1 96 ? 30.082 -5.595 25.568 1.00 44.72 96 LYS A CA 1
ATOM 744 C C . LYS A 1 96 ? 28.660 -6.147 25.560 1.00 44.72 96 LYS A C 1
ATOM 746 O O . LYS A 1 96 ? 27.706 -5.388 25.689 1.00 44.72 96 LYS A O 1
ATOM 751 N N . ALA A 1 97 ? 28.524 -7.464 25.402 1.00 37.25 97 ALA A N 1
ATOM 752 C CA . ALA A 1 97 ? 27.233 -8.133 25.531 1.00 37.25 97 ALA A CA 1
ATOM 753 C C . ALA A 1 97 ? 26.581 -7.835 26.896 1.00 37.25 97 ALA A C 1
ATOM 755 O O . ALA A 1 97 ? 27.315 -7.674 27.878 1.00 37.25 97 ALA A O 1
ATOM 756 N N . PRO A 1 98 ? 25.236 -7.790 26.984 1.00 35.09 98 PRO A N 1
ATOM 757 C CA . PRO A 1 98 ? 24.541 -7.812 28.266 1.00 35.09 98 PRO A CA 1
ATOM 758 C C . PRO A 1 98 ? 25.045 -9.007 29.076 1.00 35.09 98 PRO A C 1
ATOM 760 O O . PRO A 1 98 ? 25.156 -10.116 28.551 1.00 35.09 98 PRO A O 1
ATOM 763 N N . SER A 1 99 ? 25.387 -8.787 30.341 1.00 35.72 99 SER A N 1
ATOM 764 C CA . SER A 1 99 ? 26.054 -9.765 31.206 1.00 35.72 99 SER A CA 1
ATOM 765 C C . SER A 1 99 ? 25.167 -10.930 31.672 1.00 35.72 99 SER A C 1
ATOM 767 O O . SER A 1 99 ? 25.442 -11.499 32.720 1.00 35.72 99 SER A O 1
ATOM 769 N N . ASP A 1 100 ? 24.150 -11.318 30.901 1.00 35.16 100 ASP A N 1
ATOM 770 C CA . ASP A 1 100 ? 23.230 -12.408 31.226 1.00 35.16 100 ASP A CA 1
ATOM 771 C C . ASP A 1 100 ? 23.078 -13.379 30.048 1.00 35.16 100 ASP A C 1
ATOM 773 O O . ASP A 1 100 ? 22.073 -13.432 29.344 1.00 35.16 100 ASP A O 1
ATOM 777 N N . SER A 1 101 ? 24.103 -14.203 29.840 1.00 30.53 101 SER A N 1
ATOM 778 C CA . SER A 1 101 ? 23.931 -15.524 29.230 1.00 30.53 101 SER A CA 1
ATOM 779 C C . SER A 1 101 ? 24.896 -16.507 29.894 1.00 30.53 101 SER A C 1
ATOM 781 O O . SER A 1 101 ? 26.106 -16.290 29.961 1.00 30.53 101 SER A O 1
ATOM 783 N N . ARG A 1 102 ? 24.331 -17.567 30.483 1.00 27.27 102 ARG A N 1
ATOM 784 C CA . ARG A 1 102 ? 25.066 -18.644 31.164 1.00 27.27 102 ARG A CA 1
ATOM 785 C C . ARG A 1 102 ? 25.979 -19.376 30.164 1.00 27.27 102 ARG A C 1
ATOM 787 O O . ARG A 1 102 ? 25.624 -19.468 28.989 1.00 27.27 102 ARG A O 1
ATOM 794 N N . PRO A 1 103 ? 27.136 -19.899 30.603 1.00 31.42 103 PRO A N 1
ATOM 795 C CA . PRO A 1 103 ? 28.159 -20.394 29.694 1.00 31.42 103 PRO A CA 1
ATOM 796 C C . PRO A 1 103 ? 27.742 -21.730 29.071 1.00 31.42 103 PRO A C 1
ATOM 798 O O . PRO A 1 103 ? 27.482 -22.696 29.782 1.00 31.42 103 PRO A O 1
ATOM 801 N N . LEU A 1 104 ? 27.713 -21.779 27.737 1.00 31.84 104 LEU A N 1
ATOM 802 C CA . LEU A 1 104 ? 27.833 -23.027 26.986 1.00 31.84 104 LEU A CA 1
ATOM 803 C C . LEU A 1 104 ? 29.305 -23.465 27.017 1.00 31.84 104 LEU A C 1
ATOM 805 O O . LEU A 1 104 ? 30.212 -22.662 26.782 1.00 31.84 104 LEU A O 1
ATOM 809 N N . ASP A 1 105 ? 29.510 -24.732 27.358 1.00 28.61 105 ASP A N 1
ATOM 810 C CA . ASP A 1 105 ? 30.791 -25.367 27.660 1.00 28.61 105 ASP A CA 1
ATOM 811 C C . ASP A 1 105 ? 31.893 -25.118 26.615 1.00 28.61 105 ASP A C 1
ATOM 813 O O . ASP A 1 105 ? 31.756 -25.384 25.419 1.00 28.61 105 ASP A O 1
ATOM 817 N N . LYS A 1 106 ? 33.046 -24.644 27.101 1.00 34.31 106 LYS A N 1
ATOM 818 C CA . LYS A 1 106 ? 34.247 -24.274 26.329 1.00 34.31 106 LYS A CA 1
ATOM 819 C C . LYS A 1 106 ? 35.204 -25.444 26.036 1.00 34.31 106 LYS A C 1
ATOM 821 O O . LYS A 1 106 ? 36.410 -25.230 25.960 1.00 34.31 106 LYS A O 1
ATOM 826 N N . GLU A 1 107 ? 34.713 -26.664 25.823 1.00 29.89 107 GLU A N 1
ATOM 827 C CA . GLU A 1 107 ? 35.601 -27.832 25.630 1.00 29.89 107 GLU A CA 1
ATOM 828 C C . GLU A 1 107 ? 35.510 -28.558 24.278 1.00 29.89 107 GLU A C 1
ATOM 830 O O . GLU A 1 107 ? 36.261 -29.502 24.043 1.00 29.89 107 GLU A O 1
ATOM 835 N N . ALA A 1 108 ? 34.700 -28.084 23.323 1.00 30.72 108 ALA A N 1
ATOM 836 C CA . ALA A 1 108 ? 34.571 -28.751 22.017 1.00 30.72 108 ALA A CA 1
ATOM 837 C C . ALA A 1 108 ? 35.290 -28.063 20.833 1.00 30.72 108 ALA A C 1
ATOM 839 O O . ALA A 1 108 ? 35.492 -28.694 19.798 1.00 30.72 108 ALA A O 1
ATOM 840 N N . ALA A 1 109 ? 35.725 -26.802 20.951 1.00 30.94 109 ALA A N 1
ATOM 841 C CA . ALA A 1 109 ? 36.271 -26.045 19.809 1.00 30.94 109 ALA A CA 1
ATOM 842 C C . ALA A 1 109 ? 37.809 -26.108 19.651 1.00 30.94 109 ALA A C 1
ATOM 844 O O . ALA A 1 109 ? 38.350 -25.640 18.652 1.00 30.94 109 ALA A O 1
ATOM 845 N N . ALA A 1 110 ? 38.535 -26.714 20.596 1.00 30.64 110 ALA A N 1
ATOM 846 C CA . ALA A 1 110 ? 40.003 -26.681 20.642 1.00 30.64 110 ALA A CA 1
ATOM 847 C C . ALA A 1 110 ? 40.711 -27.891 19.989 1.00 30.64 110 ALA A C 1
ATOM 849 O O . ALA A 1 110 ? 41.839 -28.209 20.364 1.00 30.64 110 ALA A O 1
ATOM 850 N N . LYS A 1 111 ? 40.087 -28.594 19.027 1.00 32.38 111 LYS A N 1
ATOM 851 C CA . LYS A 1 111 ? 40.685 -29.815 18.436 1.00 32.38 111 LYS A CA 1
ATOM 852 C C . LYS A 1 111 ? 40.783 -29.916 16.912 1.00 32.38 111 LYS A C 1
ATOM 854 O O . LYS A 1 111 ? 41.248 -30.944 16.442 1.00 32.38 111 LYS A O 1
ATOM 859 N N . ASN A 1 112 ? 40.482 -28.874 16.135 1.00 33.00 112 ASN A N 1
ATOM 860 C CA . ASN A 1 112 ? 40.612 -28.944 14.665 1.00 33.00 112 ASN A CA 1
ATOM 861 C C . ASN A 1 112 ? 41.524 -27.881 14.032 1.00 33.00 112 ASN A C 1
ATOM 863 O O . ASN A 1 112 ? 41.336 -27.505 12.881 1.00 33.00 112 ASN A O 1
ATOM 867 N N . LEU A 1 113 ? 42.565 -27.444 14.750 1.00 29.89 113 LEU A N 1
ATOM 868 C CA . LEU A 1 113 ? 43.599 -26.552 14.207 1.00 29.89 113 LEU A CA 1
ATOM 869 C C . LEU A 1 113 ? 45.000 -27.182 14.223 1.00 29.89 113 LEU A C 1
ATOM 871 O O . LEU A 1 113 ? 45.977 -26.522 14.544 1.00 29.89 113 LEU A O 1
ATOM 875 N N . ASN A 1 114 ? 45.095 -28.470 13.896 1.00 29.56 114 ASN A N 1
ATOM 876 C CA . ASN A 1 114 ? 46.361 -29.165 13.659 1.00 29.56 114 ASN A CA 1
ATOM 877 C C . ASN A 1 114 ? 46.158 -30.192 12.546 1.00 29.56 114 ASN A C 1
ATOM 879 O O . ASN A 1 114 ? 45.996 -31.373 12.820 1.00 29.56 114 ASN A O 1
ATOM 883 N N . ASN A 1 115 ? 46.077 -29.716 11.304 1.00 32.75 115 ASN A N 1
ATOM 884 C CA . ASN A 1 115 ? 46.475 -30.445 10.098 1.00 32.75 115 ASN A CA 1
ATOM 885 C C . ASN A 1 115 ? 46.243 -29.535 8.893 1.00 32.75 115 ASN A C 1
ATOM 887 O O . ASN A 1 115 ? 45.124 -29.455 8.404 1.00 32.75 115 ASN A O 1
ATOM 891 N N . LEU A 1 116 ? 47.297 -28.825 8.474 1.00 27.81 116 LEU A N 1
ATOM 892 C CA . LEU A 1 116 ? 47.650 -28.470 7.084 1.00 27.81 116 LEU A CA 1
ATOM 893 C C . LEU A 1 116 ? 48.737 -27.377 7.095 1.00 27.81 116 LEU A C 1
ATOM 895 O O . LEU A 1 116 ? 48.546 -26.249 6.654 1.00 27.81 116 LEU A O 1
ATOM 899 N N . GLN A 1 117 ? 49.915 -27.736 7.603 1.00 27.42 117 GLN A N 1
ATOM 900 C CA . GLN A 1 117 ? 51.180 -27.111 7.216 1.00 27.42 117 GLN A CA 1
ATOM 901 C C . GLN A 1 117 ? 52.177 -28.228 6.899 1.00 27.42 117 GLN A C 1
ATOM 903 O O . GLN A 1 117 ? 52.909 -28.685 7.769 1.00 27.42 117 GLN A O 1
ATOM 908 N N . ALA A 1 118 ? 52.176 -28.690 5.649 1.00 26.42 118 ALA A N 1
ATOM 909 C CA . ALA A 1 118 ? 53.322 -29.338 5.019 1.00 26.42 118 ALA A CA 1
ATOM 910 C C . ALA A 1 118 ? 53.109 -29.404 3.502 1.00 26.42 118 ALA A C 1
ATOM 912 O O . ALA A 1 118 ? 52.028 -29.759 3.044 1.00 26.42 118 ALA A O 1
ATOM 913 N N . ALA A 1 119 ? 54.192 -29.128 2.773 1.00 27.78 119 ALA A N 1
ATOM 914 C CA . ALA A 1 119 ? 54.345 -29.093 1.318 1.00 27.78 119 ALA A CA 1
ATOM 915 C C . ALA A 1 119 ? 53.716 -27.863 0.625 1.00 27.78 119 ALA A C 1
ATOM 917 O O . ALA A 1 119 ? 52.527 -27.610 0.712 1.00 27.78 119 ALA A O 1
ATOM 918 N N . SER A 1 120 ? 54.433 -27.032 -0.127 1.00 27.61 120 SER A N 1
ATOM 919 C CA . SER A 1 120 ? 55.853 -26.983 -0.486 1.00 27.61 120 SER A CA 1
ATOM 920 C C . SER A 1 120 ? 56.043 -25.765 -1.390 1.00 27.61 120 SER A C 1
ATOM 922 O O . SER A 1 120 ? 55.290 -25.569 -2.342 1.00 27.61 120 SER A O 1
ATOM 924 N N . ALA A 1 121 ? 57.072 -24.975 -1.107 1.00 26.02 121 ALA A N 1
ATOM 925 C CA . ALA A 1 121 ? 57.569 -23.908 -1.961 1.00 26.02 121 ALA A CA 1
ATOM 926 C C . ALA A 1 121 ? 58.422 -24.457 -3.122 1.00 26.02 121 ALA A C 1
ATOM 928 O O . ALA A 1 121 ? 59.223 -25.364 -2.923 1.00 26.02 121 ALA A O 1
ATOM 929 N N . SER A 1 122 ? 58.291 -23.867 -4.314 1.00 27.25 122 SER A N 1
ATOM 930 C CA . SER A 1 122 ? 59.353 -23.488 -5.278 1.00 27.25 122 SER A CA 1
ATOM 931 C C . SER A 1 122 ? 58.645 -23.015 -6.567 1.00 27.25 122 SER A C 1
ATOM 933 O O . SER A 1 122 ? 57.579 -23.517 -6.884 1.00 27.25 122 SER A O 1
ATOM 935 N N . ARG A 1 123 ? 59.096 -22.044 -7.365 1.00 27.86 123 ARG A N 1
ATOM 936 C CA . ARG A 1 123 ? 60.455 -21.592 -7.670 1.00 27.86 123 ARG A CA 1
ATOM 937 C C . ARG A 1 123 ? 60.361 -20.240 -8.403 1.00 27.86 123 ARG A C 1
ATOM 939 O O . ARG A 1 123 ? 59.493 -20.059 -9.250 1.00 27.86 123 ARG A O 1
ATOM 946 N N . ALA A 1 124 ? 61.270 -19.320 -8.095 1.00 27.14 124 ALA A N 1
ATOM 947 C CA . ALA A 1 124 ? 61.450 -18.046 -8.792 1.00 27.14 124 ALA A CA 1
ATOM 948 C C . ALA A 1 124 ? 62.232 -18.207 -10.112 1.00 27.14 124 ALA A C 1
ATOM 950 O O . ALA A 1 124 ? 63.062 -19.113 -10.228 1.00 27.14 124 ALA A O 1
ATOM 951 N N . GLY A 1 125 ? 62.047 -17.279 -11.063 1.00 26.39 125 GLY A N 1
ATOM 952 C CA . GLY A 1 125 ? 62.924 -17.175 -12.234 1.00 26.39 125 GLY A CA 1
ATOM 953 C C . GLY A 1 125 ? 62.604 -16.091 -13.276 1.00 26.39 125 GLY A C 1
ATOM 954 O O . GLY A 1 125 ? 61.960 -16.388 -14.269 1.00 26.39 125 GLY A O 1
ATOM 955 N N . LYS A 1 126 ? 63.239 -14.921 -13.090 1.00 27.38 126 LYS A N 1
ATOM 956 C CA . LYS A 1 126 ? 63.857 -14.012 -14.092 1.00 27.38 126 LYS A CA 1
ATOM 957 C C . LYS A 1 126 ? 63.029 -13.075 -14.997 1.00 27.38 126 LYS A C 1
ATOM 959 O O . LYS A 1 126 ? 61.928 -13.355 -15.445 1.00 27.38 126 LYS A O 1
ATOM 964 N N . SER A 1 127 ? 63.677 -11.931 -15.238 1.00 25.92 127 SER A N 1
ATOM 965 C CA . SER A 1 127 ? 63.252 -10.682 -15.870 1.00 25.92 127 SER A CA 1
ATOM 966 C C . SER A 1 127 ? 63.722 -10.515 -17.324 1.00 25.92 127 SER A C 1
ATOM 968 O O . SER A 1 127 ? 64.697 -11.146 -17.728 1.00 25.92 127 SER A O 1
ATOM 970 N N . LEU A 1 128 ? 63.069 -9.572 -18.028 1.00 24.92 128 LEU A N 1
ATOM 971 C CA . LEU A 1 128 ? 63.593 -8.464 -18.867 1.00 24.92 128 LEU A CA 1
ATOM 972 C C . LEU A 1 128 ? 62.831 -8.293 -20.192 1.00 24.92 128 LEU A C 1
ATOM 974 O O . LEU A 1 128 ? 62.616 -9.254 -20.920 1.00 24.92 128 LEU A O 1
ATOM 978 N N . GLY A 1 129 ? 62.534 -7.031 -20.529 1.00 25.03 129 GLY A N 1
ATOM 979 C CA . GLY A 1 129 ? 62.237 -6.587 -21.897 1.00 25.03 129 GLY A CA 1
ATOM 980 C C . GLY A 1 129 ? 61.037 -5.647 -22.000 1.00 25.03 129 GLY A C 1
ATOM 981 O O . GLY A 1 129 ? 59.902 -6.102 -22.060 1.00 25.03 129 GLY A O 1
ATOM 982 N N . GLY A 1 130 ? 61.286 -4.335 -22.031 1.00 25.64 130 GLY A N 1
ATOM 983 C CA . GLY A 1 130 ? 60.269 -3.327 -22.335 1.00 25.64 130 GLY A CA 1
ATOM 984 C C . GLY A 1 130 ? 60.145 -3.053 -23.834 1.00 25.64 130 GLY A C 1
ATOM 985 O O . GLY A 1 130 ? 61.142 -3.121 -24.545 1.00 25.64 130 GLY A O 1
ATOM 986 N N . VAL A 1 131 ? 58.945 -2.666 -24.280 1.00 27.48 131 VAL A N 1
ATOM 987 C CA . VAL A 1 131 ? 58.713 -1.832 -25.472 1.00 27.48 131 VAL A CA 1
ATOM 988 C C . VAL A 1 131 ? 57.503 -0.929 -25.209 1.00 27.48 131 VAL A C 1
ATOM 990 O O . VAL A 1 131 ? 56.460 -1.374 -24.738 1.00 27.48 131 VAL A O 1
ATOM 993 N N . SER A 1 132 ? 57.687 0.353 -25.510 1.00 29.45 132 SER A N 1
ATOM 994 C CA . SER A 1 132 ? 56.687 1.419 -25.544 1.00 29.45 132 SER A CA 1
ATOM 995 C C . SER A 1 132 ? 55.988 1.442 -26.906 1.00 29.45 132 SER A C 1
ATOM 997 O O . SER A 1 132 ? 56.683 1.529 -27.914 1.00 29.45 132 SER A O 1
ATOM 999 N N . THR A 1 133 ? 54.649 1.449 -26.932 1.00 27.67 133 THR A N 1
ATOM 1000 C CA . THR A 1 133 ? 53.838 2.061 -28.004 1.00 27.67 133 THR A CA 1
ATOM 1001 C C . THR A 1 133 ? 52.466 2.500 -27.470 1.00 27.67 133 THR A C 1
ATOM 1003 O O . THR A 1 133 ? 51.826 1.786 -26.703 1.00 27.67 133 THR A O 1
ATOM 1006 N N . SER A 1 134 ? 52.061 3.695 -27.894 1.00 29.39 134 SER A N 1
ATOM 1007 C CA . SER A 1 134 ? 50.944 4.562 -27.481 1.00 29.39 134 SER A CA 1
ATOM 1008 C C . SER A 1 134 ? 49.512 3.982 -27.687 1.00 29.39 134 SER A C 1
ATOM 1010 O O . SER A 1 134 ? 49.359 2.887 -28.224 1.00 29.39 134 SER A O 1
ATOM 1012 N N . PRO A 1 135 ? 48.434 4.678 -27.248 1.00 35.41 135 PRO A N 1
ATOM 1013 C CA . PRO A 1 135 ? 47.204 4.060 -26.755 1.00 35.41 135 PRO A CA 1
ATOM 1014 C C . PRO A 1 135 ? 46.245 3.637 -27.873 1.00 35.41 135 PRO A C 1
ATOM 1016 O O . PRO A 1 135 ? 45.657 4.472 -28.563 1.00 35.41 135 PRO A O 1
ATOM 1019 N N . SER A 1 136 ? 45.994 2.335 -28.004 1.00 27.42 136 SER A N 1
ATOM 1020 C CA . SER A 1 136 ? 44.851 1.853 -28.776 1.00 27.42 136 SER A CA 1
ATOM 1021 C C . SER A 1 136 ? 43.590 1.932 -27.916 1.00 27.42 136 SER A C 1
ATOM 1023 O O . SER A 1 136 ? 43.455 1.199 -26.937 1.00 27.42 136 SER A O 1
ATOM 1025 N N . ARG A 1 137 ? 42.679 2.832 -28.305 1.00 40.97 137 ARG A N 1
ATOM 1026 C CA . ARG A 1 137 ? 41.243 2.836 -27.978 1.00 40.97 137 ARG A CA 1
ATOM 1027 C C . ARG A 1 137 ? 40.745 1.449 -27.555 1.00 40.97 137 ARG A C 1
ATOM 1029 O O . ARG A 1 137 ? 40.603 0.562 -28.395 1.00 40.97 137 ARG A O 1
ATOM 1036 N N . SER A 1 138 ? 40.421 1.293 -26.276 1.00 32.31 138 SER A N 1
ATOM 1037 C CA . SER A 1 138 ? 39.633 0.154 -25.814 1.00 32.31 138 SER A CA 1
ATOM 1038 C C . SER A 1 138 ? 38.267 0.188 -26.519 1.00 32.31 138 SER A C 1
ATOM 1040 O O . SER A 1 138 ? 37.660 1.263 -26.595 1.00 32.31 138 SER A O 1
ATOM 1042 N N . PRO A 1 139 ? 37.768 -0.937 -27.057 1.00 36.00 139 PRO A N 1
ATOM 1043 C CA . PRO A 1 139 ? 36.514 -0.959 -27.788 1.00 36.00 139 PRO A CA 1
ATOM 1044 C C . PRO A 1 139 ? 35.361 -0.684 -26.825 1.00 36.00 139 PRO A C 1
ATOM 1046 O O . PRO A 1 139 ? 35.232 -1.334 -25.789 1.00 36.00 139 PRO A O 1
ATOM 1049 N N . SER A 1 140 ? 34.497 0.260 -27.195 1.00 39.19 140 SER A N 1
ATOM 1050 C CA . SER A 1 140 ? 33.162 0.395 -26.625 1.00 39.19 140 SER A CA 1
ATOM 1051 C C . SER A 1 140 ? 32.464 -0.964 -26.688 1.00 39.19 140 SER A C 1
ATOM 1053 O O . SER A 1 140 ? 32.143 -1.442 -27.782 1.00 39.19 140 SER A O 1
ATOM 1055 N N . ILE A 1 141 ? 32.228 -1.594 -25.537 1.00 41.00 141 ILE A N 1
ATOM 1056 C CA . ILE A 1 141 ? 31.281 -2.706 -25.459 1.00 41.00 141 ILE A CA 1
ATOM 1057 C C . ILE A 1 141 ? 29.931 -2.144 -25.918 1.00 41.00 141 ILE A C 1
ATOM 1059 O O . ILE A 1 141 ? 29.437 -1.144 -25.401 1.00 41.00 141 ILE A O 1
ATOM 1063 N N . LYS A 1 142 ? 29.435 -2.725 -27.007 1.00 44.16 142 LYS A N 1
ATOM 1064 C CA . LYS A 1 142 ? 28.379 -2.199 -27.867 1.00 44.16 142 LYS A CA 1
ATOM 1065 C C . LYS A 1 142 ? 27.060 -2.032 -27.112 1.00 44.16 142 LYS A C 1
ATOM 1067 O O . LYS A 1 142 ? 26.660 -2.894 -26.335 1.00 44.16 142 LYS A O 1
ATOM 1072 N N . SER A 1 143 ? 26.321 -0.983 -27.464 1.00 51.12 143 SER A N 1
ATOM 1073 C CA . SER A 1 143 ? 24.934 -0.699 -27.067 1.00 51.12 143 SER A CA 1
ATOM 1074 C C . SER A 1 143 ? 23.898 -1.765 -27.492 1.00 51.12 143 SER A C 1
ATOM 1076 O O . SER A 1 143 ? 22.699 -1.555 -27.319 1.00 51.12 143 SER A O 1
ATOM 1078 N N . GLU A 1 144 ? 24.333 -2.920 -28.012 1.00 52.06 144 GLU A N 1
ATOM 1079 C CA . GLU A 1 144 ? 23.493 -4.017 -28.516 1.00 52.06 144 GLU A CA 1
ATOM 1080 C C . GLU A 1 144 ? 22.775 -4.818 -27.408 1.00 52.06 144 GLU A C 1
ATOM 1082 O O . GLU A 1 144 ? 21.811 -5.523 -27.697 1.00 52.06 144 GLU A O 1
ATOM 1087 N N . VAL A 1 145 ? 23.171 -4.692 -26.133 1.00 63.88 145 VAL A N 1
ATOM 1088 C CA . VAL A 1 145 ? 22.601 -5.493 -25.021 1.00 63.88 145 VAL A CA 1
ATOM 1089 C C . VAL A 1 145 ? 21.346 -4.858 -24.387 1.00 63.88 145 VAL A C 1
ATOM 1091 O O . VAL A 1 145 ? 20.559 -5.551 -23.745 1.00 63.88 145 VAL A O 1
ATOM 1094 N N . LEU A 1 146 ? 21.087 -3.560 -24.607 1.00 78.50 146 LEU A N 1
ATOM 1095 C CA . LEU A 1 146 ? 20.001 -2.808 -23.947 1.00 78.50 146 LEU A CA 1
ATOM 1096 C C . LEU A 1 146 ? 18.708 -2.724 -24.782 1.00 78.50 146 LEU A C 1
ATOM 1098 O O . LEU A 1 146 ? 18.098 -1.662 -24.971 1.00 78.50 146 LEU A O 1
ATOM 1102 N N . THR A 1 147 ? 18.280 -3.858 -25.327 1.00 88.38 147 THR A N 1
ATOM 1103 C CA . THR A 1 147 ? 17.118 -3.969 -26.228 1.00 88.38 147 THR A CA 1
ATOM 1104 C C . THR A 1 147 ? 15.829 -4.370 -25.512 1.00 88.38 147 THR A C 1
ATOM 1106 O O . THR A 1 147 ? 14.816 -4.616 -26.169 1.00 88.38 147 THR A O 1
ATOM 1109 N N . ARG A 1 148 ? 15.826 -4.411 -24.175 1.00 94.06 148 ARG A N 1
ATOM 1110 C CA . ARG A 1 148 ? 14.665 -4.811 -23.375 1.00 94.06 148 ARG A CA 1
ATOM 1111 C C . ARG A 1 148 ? 14.002 -3.637 -22.670 1.00 94.06 148 ARG A C 1
ATOM 1113 O O . ARG A 1 148 ? 14.559 -2.539 -22.561 1.00 94.06 148 ARG A O 1
ATOM 1120 N N . LYS A 1 149 ? 12.774 -3.891 -22.228 1.00 96.00 149 LYS A N 1
ATOM 1121 C CA . LYS A 1 149 ? 11.969 -2.983 -21.420 1.00 96.00 149 LYS A CA 1
ATOM 1122 C C . LYS A 1 149 ? 11.263 -3.737 -20.304 1.00 96.00 149 LYS A C 1
ATOM 1124 O O . LYS A 1 149 ? 10.988 -4.931 -20.415 1.00 96.00 149 LYS A O 1
ATOM 1129 N N . LEU A 1 150 ? 10.918 -3.012 -19.259 1.00 96.88 150 LEU A N 1
ATOM 1130 C CA . LEU A 1 150 ? 10.048 -3.476 -18.197 1.00 96.88 150 LEU A CA 1
ATOM 1131 C C . LEU A 1 150 ? 8.852 -2.539 -18.151 1.00 96.88 150 LEU A C 1
ATOM 1133 O O . LEU A 1 150 ? 9.028 -1.321 -18.136 1.00 96.88 150 LEU A O 1
ATOM 1137 N N . VAL A 1 151 ? 7.651 -3.104 -18.162 1.00 98.06 151 VAL A N 1
ATOM 1138 C CA . VAL A 1 151 ? 6.416 -2.325 -18.202 1.00 98.06 151 VAL A CA 1
ATOM 1139 C C . VAL A 1 151 ? 5.549 -2.707 -17.019 1.00 98.06 151 VAL A C 1
ATOM 1141 O O . VAL A 1 151 ? 5.334 -3.890 -16.761 1.00 98.06 151 VAL A O 1
ATOM 1144 N N . VAL A 1 152 ? 5.060 -1.692 -16.316 1.00 98.56 152 VAL A N 1
ATOM 1145 C CA . VAL A 1 152 ? 4.005 -1.829 -15.316 1.00 98.56 152 VAL A CA 1
ATOM 1146 C C . VAL A 1 152 ? 2.791 -1.075 -15.828 1.00 98.56 152 VAL A C 1
ATOM 1148 O O . VAL A 1 152 ? 2.882 0.105 -16.167 1.00 98.56 152 VAL A O 1
ATOM 1151 N N . GLU A 1 153 ? 1.667 -1.771 -15.912 1.00 98.50 153 GLU A N 1
ATOM 1152 C CA . GLU A 1 153 ? 0.377 -1.173 -16.211 1.00 98.50 153 GLU A CA 1
ATOM 1153 C C . GLU A 1 153 ? -0.196 -0.530 -14.951 1.00 98.50 153 GLU A C 1
ATOM 1155 O O . GLU A 1 153 ? -0.111 -1.077 -13.850 1.00 98.50 153 GLU A O 1
ATOM 1160 N N . VAL A 1 154 ? -0.777 0.651 -15.116 1.00 98.38 154 VAL A N 1
ATOM 1161 C CA . VAL A 1 154 ? -1.551 1.312 -14.075 1.00 98.38 154 VAL A CA 1
ATOM 1162 C C . VAL A 1 154 ? -2.933 1.585 -14.645 1.00 98.38 154 VAL A C 1
ATOM 1164 O O . VAL A 1 154 ? -3.054 2.236 -15.685 1.00 98.38 154 VAL A O 1
ATOM 1167 N N . ALA A 1 155 ? -3.967 1.055 -13.997 1.00 97.56 155 ALA A N 1
ATOM 1168 C CA . ALA A 1 155 ? -5.340 1.284 -14.423 1.00 97.56 155 ALA A CA 1
ATOM 1169 C C . ALA A 1 155 ? -5.683 2.780 -14.370 1.00 97.56 155 ALA A C 1
ATOM 1171 O O . ALA A 1 155 ? -5.235 3.503 -13.479 1.00 97.56 155 ALA A O 1
ATOM 1172 N N . GLY A 1 156 ? -6.493 3.239 -15.317 1.00 95.50 156 GLY A N 1
ATOM 1173 C CA . GLY A 1 156 ? -6.902 4.632 -15.410 1.00 95.50 156 GLY A CA 1
ATOM 1174 C C . GLY A 1 156 ? -5.980 5.514 -16.249 1.00 95.50 156 GLY A C 1
ATOM 1175 O O . GLY A 1 156 ? -4.999 5.078 -16.859 1.00 95.50 156 GLY A O 1
ATOM 1176 N N . ARG A 1 157 ? -6.357 6.788 -16.328 1.00 94.56 157 ARG A N 1
ATOM 1177 C CA . ARG A 1 157 ? -5.743 7.817 -17.170 1.00 94.56 157 ARG A CA 1
ATOM 1178 C C . ARG A 1 157 ? -5.588 9.126 -16.427 1.00 94.56 157 ARG A C 1
ATOM 1180 O O . ARG A 1 157 ? -6.261 9.370 -15.429 1.00 94.56 157 ARG A O 1
ATOM 1187 N N . ASP A 1 158 ? -4.734 9.974 -16.988 1.00 93.44 158 ASP A N 1
ATOM 1188 C CA . ASP A 1 158 ? -4.449 11.316 -16.479 1.00 93.44 158 ASP A CA 1
ATOM 1189 C C . ASP A 1 158 ? -3.951 11.258 -15.020 1.00 93.44 158 ASP A C 1
ATOM 1191 O O . ASP A 1 158 ? -4.247 12.117 -14.192 1.00 93.44 158 ASP A O 1
ATOM 1195 N N . LEU A 1 159 ? -3.193 10.198 -14.706 1.00 93.19 159 LEU A N 1
ATOM 1196 C CA . LEU A 1 159 ? -2.747 9.885 -13.354 1.00 93.19 159 LEU A CA 1
ATOM 1197 C C . LEU A 1 159 ? -1.761 10.926 -12.822 1.00 93.19 159 LEU A C 1
ATOM 1199 O O . LEU A 1 159 ? -0.934 11.490 -13.547 1.00 93.19 159 LEU A O 1
ATOM 1203 N N . THR A 1 160 ? -1.807 11.146 -11.511 1.00 87.69 160 THR A N 1
ATOM 1204 C CA . THR A 1 160 ? -0.908 12.085 -10.848 1.00 87.69 160 THR A CA 1
ATOM 1205 C C . THR A 1 160 ? 0.557 11.654 -10.950 1.00 87.69 160 THR A C 1
ATOM 1207 O O . THR A 1 160 ? 0.914 10.500 -10.724 1.00 87.69 160 THR A O 1
ATOM 1210 N N . ARG A 1 161 ? 1.457 12.619 -11.177 1.00 89.25 161 ARG A N 1
ATOM 1211 C CA . ARG A 1 161 ? 2.918 12.394 -11.151 1.00 89.25 161 ARG A CA 1
ATOM 1212 C C . ARG A 1 161 ? 3.507 12.358 -9.733 1.00 89.25 161 ARG A C 1
ATOM 1214 O O . ARG A 1 161 ? 4.724 12.314 -9.572 1.00 89.25 161 ARG A O 1
ATOM 1221 N N . LYS A 1 162 ? 2.657 12.403 -8.700 1.00 87.06 162 LYS A N 1
ATOM 1222 C CA . LYS A 1 162 ? 3.059 12.332 -7.284 1.00 87.06 162 LYS A CA 1
ATOM 1223 C C . LYS A 1 162 ? 3.358 10.906 -6.811 1.00 87.06 162 LYS A C 1
ATOM 1225 O O . LYS A 1 162 ? 4.060 10.743 -5.818 1.00 87.06 162 LYS A O 1
ATOM 1230 N N . GLN A 1 163 ? 2.854 9.900 -7.527 1.00 91.50 163 GLN A N 1
ATOM 1231 C CA . GLN A 1 163 ? 3.208 8.491 -7.354 1.00 91.50 163 GLN A CA 1
ATOM 1232 C C . GLN A 1 163 ? 3.992 8.043 -8.589 1.00 91.50 163 GLN A C 1
ATOM 1234 O O . GLN A 1 163 ? 3.583 8.283 -9.723 1.00 91.50 163 GLN A O 1
ATOM 1239 N N . MET A 1 164 ? 5.161 7.446 -8.371 1.00 95.94 164 MET A N 1
ATOM 1240 C CA . MET A 1 164 ? 6.064 7.003 -9.435 1.00 95.94 164 MET A CA 1
ATOM 1241 C C . MET A 1 164 ? 6.536 5.587 -9.150 1.00 95.94 164 MET A C 1
ATOM 1243 O O . MET A 1 164 ? 6.551 5.159 -7.999 1.00 95.94 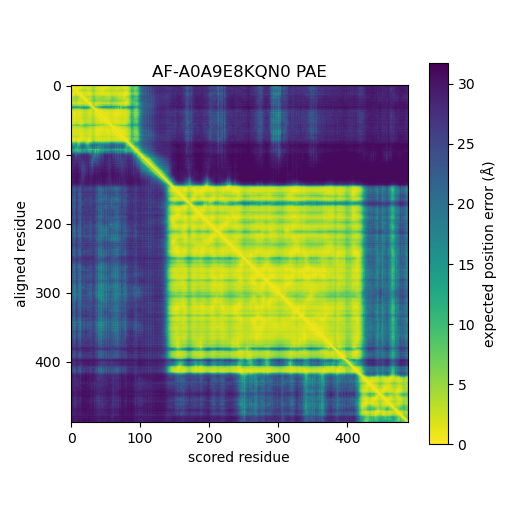164 MET A O 1
ATOM 1247 N N . LEU A 1 165 ? 7.006 4.874 -10.167 1.00 97.62 165 LEU A N 1
ATOM 1248 C CA . LEU A 1 165 ? 7.707 3.612 -9.958 1.00 97.62 165 LEU A CA 1
ATOM 1249 C C . LEU A 1 165 ? 9.208 3.805 -10.090 1.00 97.62 165 LEU A C 1
ATOM 1251 O O . LEU A 1 165 ? 9.691 4.629 -10.867 1.00 97.62 165 LEU A O 1
ATOM 1255 N N . HIS A 1 166 ? 9.940 3.023 -9.313 1.00 92.12 166 HIS A N 1
ATOM 1256 C CA . HIS A 1 166 ? 11.388 3.025 -9.249 1.00 92.12 166 HIS A CA 1
ATOM 1257 C C . HIS A 1 166 ? 11.929 1.623 -9.524 1.00 92.12 166 HIS A C 1
ATOM 1259 O O . HIS A 1 166 ? 11.440 0.651 -8.946 1.00 92.12 166 HIS A O 1
ATOM 1265 N N . ILE A 1 167 ? 12.985 1.541 -10.336 1.00 90.00 167 ILE A N 1
ATOM 1266 C CA . ILE A 1 167 ? 13.817 0.340 -10.471 1.00 90.00 167 ILE A CA 1
ATOM 1267 C C . ILE A 1 167 ? 15.245 0.609 -10.002 1.00 90.00 167 ILE A C 1
ATOM 1269 O O . ILE A 1 167 ? 15.821 1.665 -10.280 1.00 90.00 167 ILE A O 1
ATOM 1273 N N . ASN A 1 168 ? 15.830 -0.360 -9.296 1.00 80.06 168 ASN A N 1
ATOM 1274 C CA . ASN A 1 168 ? 17.207 -0.287 -8.796 1.00 80.06 168 ASN A CA 1
ATOM 1275 C C . ASN A 1 168 ? 18.221 -0.259 -9.944 1.00 80.06 168 ASN A C 1
ATOM 1277 O O . ASN A 1 168 ? 17.942 -0.819 -10.994 1.00 80.06 168 ASN A O 1
ATOM 1281 N N . ALA A 1 169 ? 19.406 0.320 -9.745 1.00 75.44 169 ALA A N 1
ATOM 1282 C CA . ALA A 1 169 ? 20.512 0.158 -10.691 1.00 75.44 169 ALA A CA 1
ATOM 1283 C C . ALA A 1 169 ? 21.001 -1.303 -10.721 1.00 75.44 169 ALA A C 1
ATOM 1285 O O . ALA A 1 169 ? 20.894 -2.012 -9.717 1.00 75.44 169 ALA A O 1
ATOM 1286 N N . TYR A 1 170 ? 21.545 -1.741 -11.856 1.00 70.81 170 TYR A N 1
ATOM 1287 C CA . TYR A 1 170 ? 22.194 -3.044 -11.994 1.00 70.81 170 TYR A CA 1
ATOM 1288 C C . TYR A 1 170 ? 23.376 -2.937 -12.960 1.00 70.81 170 TYR A C 1
ATOM 1290 O O . TYR A 1 170 ? 23.184 -2.640 -14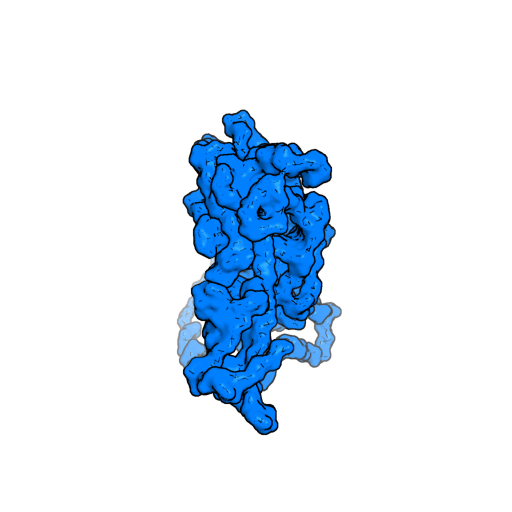.136 1.00 70.81 170 TYR A O 1
ATOM 1298 N N . GLN A 1 171 ? 24.596 -3.181 -12.473 1.00 70.81 171 GLN A N 1
ATOM 1299 C CA . GLN A 1 171 ? 25.832 -3.036 -13.254 1.00 70.81 171 GLN A CA 1
ATOM 1300 C C . GLN A 1 171 ? 25.914 -1.669 -13.970 1.00 70.81 171 GLN A C 1
ATOM 1302 O O . GLN A 1 171 ? 26.014 -0.639 -13.309 1.00 70.81 171 GLN A O 1
ATOM 1307 N N . GLN A 1 172 ? 25.868 -1.652 -15.307 1.00 60.31 172 GLN A N 1
ATOM 1308 C CA . GLN A 1 172 ? 25.920 -0.443 -16.138 1.00 60.31 172 GLN A CA 1
ATOM 1309 C C . GLN A 1 172 ? 24.538 0.208 -16.350 1.00 60.31 172 GLN A C 1
ATOM 1311 O O . GLN A 1 172 ? 24.446 1.298 -16.912 1.00 60.31 172 GLN A O 1
ATOM 1316 N N . GLU A 1 173 ? 23.453 -0.438 -15.917 1.00 71.94 173 GLU A N 1
ATOM 1317 C CA . GLU A 1 173 ? 22.088 0.066 -16.049 1.00 71.94 173 GLU A CA 1
ATOM 1318 C C . GLU A 1 173 ? 21.743 0.978 -14.867 1.00 71.94 173 GLU A C 1
ATOM 1320 O O . GLU A 1 173 ? 21.709 0.553 -13.708 1.00 71.94 173 GLU A O 1
ATOM 1325 N N . TYR A 1 174 ? 21.440 2.242 -15.159 1.00 72.38 174 TYR A N 1
ATOM 1326 C CA . TYR A 1 174 ? 21.099 3.225 -14.135 1.00 72.38 174 TYR A CA 1
ATOM 1327 C C . TYR A 1 174 ? 19.765 2.913 -13.448 1.00 72.38 174 TYR A C 1
ATOM 1329 O O . TYR A 1 174 ? 18.856 2.299 -14.021 1.00 72.38 174 TYR A O 1
ATOM 1337 N N . LYS A 1 175 ? 19.636 3.392 -12.205 1.00 84.88 175 LYS A N 1
ATOM 1338 C CA . LYS A 1 175 ? 18.336 3.482 -11.536 1.00 84.88 175 LYS A CA 1
ATOM 1339 C C . LYS A 1 175 ? 17.421 4.394 -12.351 1.00 84.88 175 LYS A C 1
ATOM 1341 O O . LYS A 1 175 ? 17.863 5.429 -12.848 1.00 84.88 175 LYS A O 1
ATOM 1346 N N . GLN A 1 176 ? 16.155 4.023 -12.469 1.00 88.94 176 GLN A N 1
ATOM 1347 C CA . GLN A 1 176 ? 15.152 4.829 -13.163 1.00 88.94 176 GLN A CA 1
ATOM 1348 C C . GLN A 1 176 ? 13.973 5.066 -12.226 1.00 88.94 176 GLN A C 1
ATOM 1350 O O . GLN A 1 176 ? 13.619 4.196 -11.431 1.00 88.94 176 GLN A O 1
ATOM 1355 N N . ARG A 1 177 ? 13.375 6.254 -12.321 1.00 93.50 177 ARG A N 1
ATOM 1356 C CA . ARG A 1 177 ? 12.167 6.635 -11.590 1.00 93.50 177 ARG A CA 1
ATOM 1357 C C . ARG A 1 177 ? 11.241 7.362 -12.549 1.00 93.50 177 ARG A C 1
ATOM 1359 O O . ARG A 1 177 ? 11.610 8.430 -13.029 1.00 93.50 177 ARG A O 1
ATOM 1366 N N . LEU A 1 178 ? 10.085 6.775 -12.829 1.00 96.62 178 LEU A N 1
ATOM 1367 C CA . LEU A 1 178 ? 9.182 7.223 -13.885 1.00 96.62 178 LEU A CA 1
ATOM 1368 C C . LEU A 1 178 ? 7.744 7.303 -13.364 1.00 96.62 178 LEU A C 1
ATOM 1370 O O . LEU A 1 178 ? 7.322 6.481 -12.548 1.00 96.62 178 LEU A O 1
ATOM 1374 N N . ALA A 1 179 ? 7.006 8.306 -13.835 1.00 95.94 179 ALA A N 1
ATOM 1375 C CA . ALA A 1 179 ? 5.560 8.390 -13.657 1.00 95.94 179 ALA A CA 1
ATOM 1376 C C . ALA A 1 179 ? 4.846 7.508 -14.695 1.00 95.94 179 ALA A C 1
ATOM 1378 O O . ALA A 1 179 ? 5.470 7.032 -15.645 1.00 95.94 179 ALA A O 1
ATOM 1379 N N . ALA A 1 180 ? 3.546 7.287 -14.502 1.00 97.19 180 ALA A N 1
ATOM 1380 C CA . ALA A 1 180 ? 2.712 6.652 -15.513 1.00 97.19 180 ALA A CA 1
ATOM 1381 C C . ALA A 1 180 ? 2.347 7.665 -16.602 1.00 97.19 180 ALA A C 1
ATOM 1383 O O . ALA A 1 180 ? 1.953 8.791 -16.297 1.00 97.19 180 ALA A O 1
ATOM 1384 N N . ASP A 1 181 ? 2.458 7.245 -17.858 1.00 97.31 181 ASP A N 1
ATOM 1385 C CA . ASP A 1 181 ? 1.989 8.002 -19.014 1.00 97.31 181 ASP A CA 1
ATOM 1386 C C . ASP A 1 181 ? 0.812 7.259 -19.656 1.00 97.31 181 ASP A C 1
ATOM 1388 O O . ASP A 1 181 ? 0.778 6.028 -19.689 1.00 97.31 181 ASP A O 1
ATOM 1392 N N . ASN A 1 182 ? -0.171 8.007 -20.156 1.00 97.69 182 ASN A N 1
ATOM 1393 C CA . ASN A 1 182 ? -1.351 7.442 -20.807 1.00 97.69 182 ASN A CA 1
ATOM 1394 C C . ASN A 1 182 ? -0.955 6.487 -21.947 1.00 97.69 182 ASN A C 1
ATOM 1396 O O . ASN A 1 182 ? -0.159 6.850 -22.814 1.00 97.69 182 ASN A O 1
ATOM 1400 N N . ASP A 1 183 ? -1.575 5.305 -22.016 1.00 96.56 183 ASP A N 1
ATOM 1401 C CA . ASP A 1 183 ? -1.428 4.457 -23.197 1.00 96.56 183 ASP A CA 1
ATOM 1402 C C . ASP A 1 183 ? -2.202 5.094 -24.365 1.00 96.56 183 ASP A C 1
ATOM 1404 O O . ASP A 1 183 ? -3.402 5.371 -24.274 1.00 96.56 183 ASP A O 1
ATOM 1408 N N . HIS A 1 184 ? -1.511 5.384 -25.465 1.00 93.81 184 HIS A N 1
ATOM 1409 C CA . HIS A 1 184 ? -2.123 5.990 -26.648 1.00 93.81 184 HIS A CA 1
ATOM 1410 C C . HIS A 1 184 ? -2.911 4.984 -27.497 1.00 93.81 184 HIS A C 1
ATOM 1412 O O . HIS A 1 184 ? -3.749 5.398 -28.292 1.00 93.81 184 HIS A O 1
ATOM 1418 N N . GLN A 1 185 ? -2.665 3.683 -27.328 1.00 93.94 185 GLN A N 1
ATOM 1419 C CA . GLN A 1 185 ? -3.374 2.615 -28.036 1.00 93.94 185 GLN A CA 1
ATOM 1420 C C . GLN A 1 185 ? -4.578 2.109 -27.241 1.00 93.94 185 GLN A C 1
ATOM 1422 O O . GLN A 1 185 ? -5.552 1.648 -27.830 1.00 93.94 185 GLN A O 1
ATOM 1427 N N . ILE A 1 186 ? -4.516 2.192 -25.908 1.00 94.50 186 ILE A N 1
ATOM 1428 C CA . ILE A 1 186 ? -5.509 1.598 -25.015 1.00 94.50 186 ILE A CA 1
ATOM 1429 C C . ILE A 1 186 ? -6.125 2.671 -24.091 1.00 94.50 186 ILE A C 1
ATOM 1431 O O . ILE A 1 186 ? -5.453 3.204 -23.205 1.00 94.50 186 ILE A O 1
ATOM 1435 N N . PRO A 1 187 ? -7.424 3.006 -24.245 1.00 92.69 187 PRO A N 1
ATOM 1436 C CA . PRO A 1 187 ? -8.020 4.218 -23.680 1.00 92.69 187 PRO A CA 1
ATOM 1437 C C . PRO A 1 187 ? -8.462 4.094 -22.215 1.00 92.69 187 PRO A C 1
ATOM 1439 O O . PRO A 1 187 ? -9.204 4.952 -21.739 1.00 92.69 187 PRO A O 1
ATOM 1442 N N . TYR A 1 188 ? -8.071 3.049 -21.491 1.00 93.44 188 TYR A N 1
ATOM 1443 C CA . TYR A 1 188 ? -8.449 2.828 -20.087 1.00 93.44 188 TYR A CA 1
ATOM 1444 C C . TYR A 1 188 ? -7.253 2.640 -19.149 1.00 93.44 188 TYR A C 1
ATOM 1446 O O . TYR A 1 188 ? -7.454 2.531 -17.943 1.00 93.44 188 TYR A O 1
ATOM 1454 N N . ARG A 1 189 ? -6.023 2.630 -19.679 1.00 96.50 189 ARG A N 1
ATOM 1455 C CA . ARG A 1 189 ? -4.808 2.406 -18.892 1.00 96.50 189 ARG A CA 1
ATOM 1456 C C . ARG A 1 189 ? -3.732 3.452 -19.147 1.00 96.50 189 ARG A C 1
ATOM 1458 O O . ARG A 1 189 ? -3.731 4.152 -20.166 1.00 96.50 189 ARG A O 1
ATOM 1465 N N . SER A 1 190 ? -2.777 3.467 -18.234 1.00 98.12 190 SER A N 1
ATOM 1466 C CA . SER A 1 190 ? -1.495 4.150 -18.325 1.00 98.12 190 SER A CA 1
ATOM 1467 C C . SER A 1 190 ? -0.365 3.133 -18.154 1.00 98.12 190 SER A C 1
ATOM 1469 O O . SER A 1 190 ? -0.556 2.065 -17.574 1.00 98.12 190 SER A O 1
ATOM 1471 N N . LEU A 1 191 ? 0.823 3.444 -18.665 1.00 98.38 191 LEU A N 1
ATOM 1472 C CA . LEU A 1 191 ? 1.995 2.578 -18.596 1.00 98.38 191 LEU A CA 1
ATOM 1473 C C . LEU A 1 191 ? 3.164 3.315 -17.951 1.00 98.38 191 LEU A C 1
ATOM 1475 O O . LEU A 1 191 ? 3.463 4.460 -18.285 1.00 98.38 191 LEU A O 1
ATOM 1479 N N . VAL A 1 192 ? 3.891 2.610 -17.090 1.00 98.38 192 VAL A N 1
ATOM 1480 C CA . VAL A 1 192 ? 5.251 2.981 -16.699 1.00 98.38 192 VAL A CA 1
ATOM 1481 C C . VAL A 1 192 ? 6.211 2.070 -17.451 1.00 98.38 192 VAL A C 1
ATOM 1483 O O . VAL A 1 192 ? 6.265 0.870 -17.182 1.00 98.38 192 VAL A O 1
ATOM 1486 N N . THR A 1 193 ? 6.959 2.625 -18.406 1.00 97.88 193 THR A N 1
ATOM 1487 C CA . THR A 1 193 ? 7.872 1.851 -19.263 1.00 97.88 193 THR A CA 1
ATOM 1488 C C . THR A 1 193 ? 9.326 2.206 -18.985 1.00 97.88 193 THR A C 1
ATOM 1490 O O . THR A 1 193 ? 9.837 3.223 -19.450 1.00 97.88 193 THR A O 1
ATOM 1493 N N . PHE A 1 194 ? 10.027 1.319 -18.286 1.00 96.50 194 PHE A N 1
ATOM 1494 C CA . PHE A 1 194 ? 11.474 1.390 -18.128 1.00 96.50 194 PHE A CA 1
ATOM 1495 C C . PHE A 1 194 ? 12.145 0.798 -19.363 1.00 96.50 194 PHE A C 1
ATOM 1497 O O . PHE A 1 194 ? 11.941 -0.371 -19.690 1.00 96.50 194 PHE A O 1
ATOM 1504 N N . SER A 1 195 ? 12.941 1.599 -20.062 1.00 94.12 195 SER A N 1
ATOM 1505 C CA . SER A 1 195 ? 13.601 1.204 -21.312 1.00 94.12 195 SER A CA 1
ATOM 1506 C C . SER A 1 195 ? 15.111 1.094 -21.136 1.00 94.12 195 SER A C 1
ATOM 1508 O O . SER A 1 195 ? 15.653 1.474 -20.099 1.00 94.12 195 SER A O 1
ATOM 1510 N N . HIS A 1 196 ? 15.790 0.613 -22.181 1.00 91.06 196 HIS A N 1
ATOM 1511 C CA . HIS A 1 196 ? 17.248 0.457 -22.206 1.00 91.06 196 HIS A CA 1
ATOM 1512 C C . HIS A 1 196 ? 17.744 -0.496 -21.118 1.00 91.06 196 HIS A C 1
ATOM 1514 O O . HIS A 1 196 ? 18.698 -0.191 -20.407 1.00 91.06 196 HIS A O 1
ATOM 1520 N N . LEU A 1 197 ? 17.068 -1.639 -20.996 1.00 91.50 197 LEU A N 1
ATOM 1521 C CA . LEU A 1 197 ? 17.399 -2.664 -20.015 1.00 91.50 197 LEU A CA 1
ATOM 1522 C C . LEU A 1 197 ? 18.078 -3.867 -20.671 1.00 91.50 197 LEU A C 1
ATOM 1524 O O . LEU A 1 197 ? 17.822 -4.166 -21.844 1.00 91.50 197 LEU A O 1
ATOM 1528 N N . GLY A 1 198 ? 18.906 -4.563 -19.894 1.00 89.94 198 GLY A N 1
ATOM 1529 C CA . GLY A 1 198 ? 19.409 -5.898 -20.202 1.00 89.94 198 GLY A CA 1
ATOM 1530 C C . GLY A 1 198 ? 18.392 -6.997 -19.847 1.00 89.94 198 GLY A C 1
ATOM 1531 O O . GLY A 1 198 ? 17.246 -6.706 -19.501 1.00 89.94 198 GLY A O 1
ATOM 1532 N N . PRO A 1 199 ? 18.770 -8.286 -19.939 1.00 89.62 199 PRO A N 1
ATOM 1533 C CA . PRO A 1 199 ? 17.900 -9.407 -19.565 1.00 89.62 199 PRO A CA 1
ATOM 1534 C C . PRO A 1 199 ? 17.781 -9.622 -18.050 1.00 89.62 199 PRO A C 1
ATOM 1536 O O . PRO A 1 199 ? 16.972 -10.441 -17.621 1.00 89.62 199 PRO A O 1
ATOM 1539 N N . ASN A 1 200 ? 18.587 -8.924 -17.249 1.00 88.94 200 ASN A N 1
ATOM 1540 C CA . ASN A 1 200 ? 18.712 -9.191 -15.823 1.00 88.94 200 ASN A CA 1
ATOM 1541 C C . ASN A 1 200 ? 17.464 -8.740 -15.043 1.00 88.94 200 ASN A C 1
ATOM 1543 O O . ASN A 1 200 ? 16.953 -7.644 -15.302 1.00 88.94 200 ASN A O 1
ATOM 1547 N N . PRO A 1 201 ? 16.993 -9.537 -14.065 1.00 90.62 201 PRO A N 1
ATOM 1548 C CA . PRO A 1 201 ? 15.868 -9.160 -13.221 1.00 90.62 201 PRO A CA 1
ATOM 1549 C C . PRO A 1 201 ? 16.096 -7.853 -12.454 1.00 90.62 201 PRO A C 1
ATOM 1551 O O . PRO A 1 201 ? 17.206 -7.550 -12.008 1.00 90.62 201 PRO A O 1
ATOM 1554 N N . ARG A 1 202 ? 15.023 -7.081 -12.261 1.00 88.19 202 ARG A N 1
ATOM 1555 C CA . ARG A 1 202 ? 15.036 -5.793 -11.555 1.00 88.19 202 ARG A CA 1
ATOM 1556 C C . ARG A 1 202 ? 14.048 -5.791 -10.395 1.00 88.19 202 ARG A C 1
ATOM 1558 O O . ARG A 1 202 ? 12.953 -6.340 -10.486 1.00 88.19 202 ARG A O 1
ATOM 1565 N N . LYS A 1 203 ? 14.423 -5.122 -9.307 1.00 89.25 203 LYS A N 1
ATOM 1566 C CA . LYS A 1 203 ? 13.511 -4.795 -8.209 1.00 89.25 203 LYS A CA 1
ATOM 1567 C C . LYS A 1 203 ? 12.651 -3.616 -8.639 1.00 89.25 203 LYS A C 1
ATOM 1569 O O . LYS A 1 203 ? 13.187 -2.631 -9.146 1.00 89.25 203 LYS A O 1
ATOM 1574 N N . ILE A 1 204 ? 11.348 -3.699 -8.399 1.00 95.31 204 ILE A N 1
ATOM 1575 C CA . ILE A 1 204 ? 10.403 -2.603 -8.636 1.00 95.31 204 ILE A CA 1
ATOM 1576 C C . ILE A 1 204 ? 9.834 -2.168 -7.293 1.00 95.31 204 ILE A C 1
ATOM 1578 O O . ILE A 1 204 ? 9.430 -3.001 -6.478 1.00 95.31 204 ILE A O 1
ATOM 1582 N N . GLY A 1 205 ? 9.774 -0.859 -7.076 1.00 95.06 205 GLY A N 1
ATOM 1583 C CA . GLY A 1 205 ? 9.100 -0.271 -5.927 1.00 95.06 205 GLY A CA 1
ATOM 1584 C C . GLY A 1 205 ? 8.262 0.945 -6.300 1.00 95.06 205 GLY A C 1
ATOM 1585 O O . GLY A 1 205 ? 8.523 1.613 -7.301 1.00 95.06 205 GLY A O 1
ATOM 1586 N N . LEU A 1 206 ? 7.265 1.231 -5.470 1.00 96.31 206 LEU A N 1
ATOM 1587 C CA . LEU A 1 206 ? 6.466 2.448 -5.522 1.00 96.31 206 LEU A CA 1
ATOM 1588 C C . LEU A 1 206 ? 7.221 3.562 -4.792 1.00 96.31 206 LEU A C 1
ATOM 1590 O O . LEU A 1 206 ? 7.460 3.482 -3.591 1.00 96.31 206 LEU A O 1
ATOM 1594 N N . ALA A 1 207 ? 7.633 4.586 -5.529 1.00 93.44 207 ALA A N 1
ATOM 1595 C CA . ALA A 1 207 ? 8.331 5.747 -5.006 1.00 93.44 207 ALA A CA 1
ATOM 1596 C C . ALA A 1 207 ? 7.328 6.830 -4.593 1.00 93.44 207 ALA A C 1
ATOM 1598 O O . ALA A 1 207 ? 6.622 7.392 -5.434 1.00 93.44 207 ALA A O 1
ATOM 1599 N N . ILE A 1 208 ? 7.324 7.145 -3.300 1.00 89.06 208 ILE A N 1
ATOM 1600 C CA . ILE A 1 208 ? 6.533 8.203 -2.678 1.00 89.06 208 ILE A CA 1
ATOM 1601 C C . ILE A 1 208 ? 7.464 9.361 -2.329 1.00 89.06 208 ILE A C 1
ATOM 1603 O O . ILE A 1 208 ? 8.468 9.190 -1.633 1.00 89.06 208 ILE A O 1
ATOM 1607 N N . THR A 1 209 ? 7.159 10.551 -2.838 1.00 90.12 209 THR A N 1
ATOM 1608 C CA . THR A 1 209 ? 7.911 11.758 -2.486 1.00 90.12 209 THR A CA 1
ATOM 1609 C C . THR A 1 209 ? 7.611 12.137 -1.039 1.00 90.12 209 THR A C 1
ATOM 1611 O O . THR A 1 209 ? 6.446 12.253 -0.661 1.00 90.12 209 THR A O 1
ATOM 1614 N N . MET A 1 210 ? 8.667 12.356 -0.258 1.00 85.00 210 MET A N 1
ATOM 1615 C CA . MET A 1 210 ? 8.608 12.740 1.154 1.00 85.00 210 MET A CA 1
ATOM 1616 C C . MET A 1 210 ? 9.164 14.154 1.339 1.00 85.00 210 MET A C 1
ATOM 1618 O O . MET A 1 210 ? 10.076 14.543 0.601 1.00 85.00 210 MET A O 1
ATOM 1622 N N . SER A 1 211 ? 8.651 14.886 2.327 1.00 87.50 211 SER A N 1
ATOM 1623 C CA . SER A 1 211 ? 9.140 16.214 2.715 1.00 87.50 211 SER A CA 1
ATOM 1624 C C . SER A 1 211 ? 10.533 16.165 3.356 1.00 87.50 211 SER A C 1
ATOM 1626 O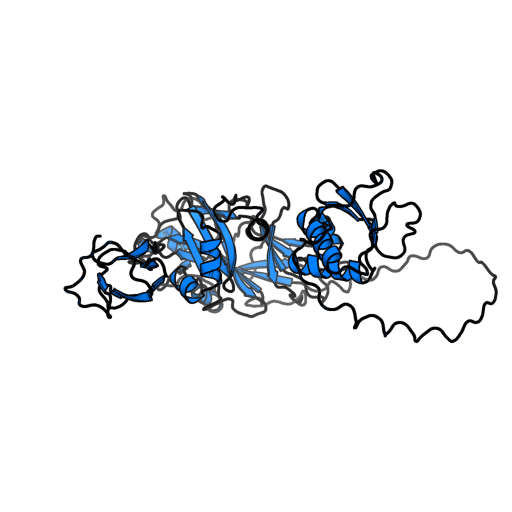 O . SER A 1 211 ? 11.342 17.060 3.120 1.00 87.50 211 SER A O 1
ATOM 1628 N N . GLY A 1 212 ? 10.834 15.110 4.122 1.00 75.62 212 GLY A N 1
ATOM 1629 C CA . GLY A 1 212 ? 12.141 14.868 4.742 1.00 75.62 212 GLY A CA 1
ATOM 1630 C C . GLY A 1 212 ? 13.012 13.848 3.988 1.00 75.62 212 GLY A C 1
ATOM 1631 O O . GLY A 1 212 ? 12.501 13.040 3.203 1.00 75.62 212 GLY A O 1
ATOM 1632 N N . PRO A 1 213 ? 14.340 13.834 4.209 1.00 66.94 213 PRO A N 1
ATOM 1633 C CA . PRO A 1 213 ? 15.204 12.751 3.753 1.00 66.94 213 PRO A CA 1
ATOM 1634 C C . PRO A 1 213 ? 14.992 11.464 4.584 1.00 66.94 213 PRO A C 1
ATOM 1636 O O . PRO A 1 213 ? 14.685 11.545 5.768 1.00 66.94 213 PRO A O 1
ATOM 1639 N N . PRO A 1 214 ? 15.194 10.266 4.000 1.00 76.12 214 PRO A N 1
ATOM 1640 C CA . PRO A 1 214 ? 15.467 10.025 2.585 1.00 76.12 214 PRO A CA 1
ATOM 1641 C C . PRO A 1 214 ? 14.206 10.222 1.723 1.00 76.12 214 PRO A C 1
ATOM 1643 O O . PRO A 1 214 ? 13.127 9.741 2.064 1.00 76.12 214 PRO A O 1
ATOM 1646 N N . SER A 1 215 ? 14.336 10.905 0.584 1.00 81.31 215 SER A N 1
ATOM 1647 C CA . SER A 1 215 ? 13.246 11.109 -0.382 1.00 81.31 215 SER A CA 1
ATOM 1648 C C . SER A 1 215 ? 13.716 10.680 -1.779 1.00 81.31 215 SER A C 1
ATOM 1650 O O . SER A 1 215 ? 14.784 11.117 -2.219 1.00 81.31 215 SER A O 1
ATOM 1652 N N . PRO A 1 216 ? 12.976 9.813 -2.495 1.00 87.56 216 PRO A N 1
ATOM 1653 C CA . PRO A 1 216 ? 11.669 9.265 -2.134 1.00 87.56 216 PRO A CA 1
ATOM 1654 C C . PRO A 1 216 ? 11.765 8.127 -1.102 1.00 87.56 216 PRO A C 1
ATOM 1656 O O . PRO A 1 216 ? 12.788 7.449 -1.007 1.00 87.56 216 PRO A O 1
ATOM 1659 N N . MET A 1 217 ? 10.671 7.869 -0.385 1.00 88.69 217 MET A N 1
ATOM 1660 C CA . MET A 1 217 ? 10.444 6.571 0.253 1.00 88.69 217 MET A CA 1
ATOM 1661 C C . MET A 1 217 ? 10.066 5.564 -0.838 1.00 88.69 217 MET A C 1
ATOM 1663 O O . MET A 1 217 ? 9.210 5.856 -1.669 1.00 88.69 217 MET A O 1
ATOM 1667 N N . VAL A 1 218 ? 10.699 4.390 -0.861 1.00 88.94 218 VAL A N 1
ATOM 1668 C CA . VAL A 1 218 ? 10.409 3.348 -1.857 1.00 88.94 218 VAL A CA 1
ATOM 1669 C C . VAL A 1 218 ? 9.757 2.157 -1.170 1.00 88.94 218 VAL A C 1
ATOM 1671 O O . VAL A 1 218 ? 10.403 1.457 -0.394 1.00 88.94 218 VAL A O 1
ATOM 1674 N N . LEU A 1 219 ? 8.485 1.919 -1.478 1.00 92.81 219 LEU A N 1
ATOM 1675 C CA . LEU A 1 219 ? 7.732 0.758 -1.017 1.00 92.81 219 LEU A CA 1
ATOM 1676 C C . LEU A 1 219 ? 7.994 -0.422 -1.969 1.00 92.81 219 LEU A C 1
ATOM 1678 O O . LEU A 1 219 ? 7.712 -0.304 -3.165 1.00 92.81 219 LEU A O 1
ATOM 1682 N N . PRO A 1 220 ? 8.538 -1.555 -1.497 1.00 91.56 220 PRO A N 1
ATOM 1683 C CA . PRO A 1 220 ? 8.818 -2.710 -2.348 1.00 91.56 220 PRO A CA 1
ATOM 1684 C C . PRO A 1 220 ? 7.539 -3.299 -2.954 1.00 91.56 220 PRO A C 1
ATOM 1686 O O . PRO A 1 220 ? 6.555 -3.491 -2.242 1.00 91.56 220 PRO A O 1
ATOM 1689 N N . LEU A 1 221 ? 7.571 -3.619 -4.252 1.00 94.62 221 LEU A N 1
ATOM 1690 C CA . LEU A 1 221 ? 6.482 -4.306 -4.956 1.00 94.62 221 LEU A CA 1
ATOM 1691 C C . LEU A 1 221 ? 6.937 -5.668 -5.484 1.00 94.62 221 LEU A C 1
ATOM 1693 O O . LEU A 1 221 ? 6.311 -6.682 -5.194 1.00 94.62 221 LEU A O 1
ATOM 1697 N N . ILE A 1 222 ? 8.035 -5.694 -6.247 1.00 93.38 222 ILE A N 1
ATOM 1698 C CA . ILE A 1 222 ? 8.528 -6.900 -6.925 1.00 93.38 222 ILE A CA 1
ATOM 1699 C C . ILE A 1 222 ? 10.025 -7.061 -6.674 1.00 93.38 222 ILE A C 1
ATOM 1701 O O . ILE A 1 222 ? 10.790 -6.098 -6.786 1.00 93.38 222 ILE A O 1
ATOM 1705 N N . LYS A 1 223 ? 10.448 -8.286 -6.343 1.00 87.06 223 LYS A N 1
ATOM 1706 C CA . LYS A 1 223 ? 11.843 -8.596 -6.000 1.00 87.06 223 LYS A CA 1
ATOM 1707 C C . LYS A 1 223 ? 12.721 -8.874 -7.225 1.00 87.06 223 LYS A C 1
ATOM 1709 O O . LYS A 1 223 ? 13.903 -8.544 -7.185 1.00 87.06 223 LYS A O 1
ATOM 1714 N N . ALA A 1 224 ? 12.173 -9.471 -8.284 1.00 89.50 224 ALA A N 1
ATOM 1715 C CA . ALA A 1 224 ? 12.955 -9.927 -9.435 1.00 89.50 224 ALA A CA 1
ATOM 1716 C C . ALA A 1 224 ? 12.140 -9.926 -10.745 1.00 89.50 224 ALA A C 1
ATOM 1718 O O . ALA A 1 224 ? 11.979 -10.951 -11.401 1.00 89.50 224 ALA A O 1
ATOM 1719 N N . ALA A 1 225 ? 11.655 -8.760 -11.168 1.00 92.88 225 ALA A N 1
ATOM 1720 C CA . ALA A 1 225 ? 10.896 -8.635 -12.407 1.00 92.88 225 ALA A CA 1
ATOM 1721 C C . ALA A 1 225 ? 11.807 -8.753 -13.636 1.00 92.88 225 ALA A C 1
ATOM 1723 O O . ALA A 1 225 ? 12.801 -8.031 -13.757 1.00 92.88 225 ALA A O 1
ATOM 1724 N N . THR A 1 226 ? 11.455 -9.640 -14.566 1.00 92.75 226 THR A N 1
ATOM 1725 C CA . THR A 1 226 ? 12.281 -9.938 -15.743 1.00 92.75 226 THR A CA 1
ATOM 1726 C C . THR A 1 226 ? 11.921 -9.025 -16.922 1.00 92.75 226 THR A C 1
ATOM 1728 O O . THR A 1 226 ? 10.775 -9.046 -17.377 1.00 92.75 226 THR A O 1
ATOM 1731 N N . PRO A 1 227 ? 12.872 -8.244 -17.478 1.00 95.00 227 PRO A N 1
ATOM 1732 C CA . PRO A 1 227 ? 12.603 -7.406 -18.642 1.00 95.00 227 PRO A CA 1
ATOM 1733 C C . PRO A 1 227 ? 12.207 -8.214 -19.887 1.00 95.00 227 PRO A C 1
ATOM 1735 O O . PRO A 1 227 ? 12.850 -9.202 -20.257 1.00 95.00 227 PRO A O 1
ATOM 1738 N N . CYS A 1 228 ? 11.184 -7.736 -20.589 1.00 94.94 228 CYS A N 1
ATOM 1739 C CA . CYS A 1 228 ? 10.705 -8.281 -21.857 1.00 94.94 228 CYS A CA 1
ATOM 1740 C C . CYS A 1 228 ? 11.376 -7.598 -23.061 1.00 94.94 228 CYS A C 1
ATOM 1742 O O . CYS A 1 228 ? 12.050 -6.575 -22.927 1.00 94.94 228 CYS A O 1
ATOM 1744 N N . LEU A 1 229 ? 11.195 -8.144 -24.267 1.00 94.62 229 LEU A N 1
ATOM 1745 C CA . LEU A 1 229 ? 11.681 -7.497 -25.492 1.00 94.62 229 LEU A CA 1
ATOM 1746 C C . LEU A 1 229 ? 11.027 -6.120 -25.679 1.00 94.62 229 LEU A C 1
ATOM 1748 O O . LEU A 1 229 ? 9.837 -5.947 -25.421 1.00 94.62 229 LEU A O 1
ATOM 1752 N N . ARG A 1 230 ? 11.778 -5.134 -26.187 1.00 93.31 230 ARG A N 1
ATOM 1753 C CA . ARG A 1 230 ? 11.264 -3.769 -26.427 1.00 93.31 230 ARG A CA 1
ATOM 1754 C C . ARG A 1 230 ? 10.017 -3.739 -27.320 1.00 93.31 230 ARG A C 1
ATOM 1756 O O . ARG A 1 230 ? 9.143 -2.898 -27.110 1.00 93.31 230 ARG A O 1
ATOM 1763 N N . THR A 1 231 ? 9.916 -4.672 -28.265 1.00 92.88 231 THR A N 1
ATOM 1764 C CA . THR A 1 231 ? 8.787 -4.826 -29.197 1.00 92.88 231 THR A CA 1
ATOM 1765 C C . THR A 1 231 ? 7.555 -5.488 -28.584 1.00 92.88 231 THR A C 1
ATOM 1767 O O . THR A 1 231 ? 6.496 -5.456 -29.202 1.00 92.88 231 THR A O 1
ATOM 1770 N N . ALA A 1 232 ? 7.655 -6.075 -27.385 1.00 95.00 232 ALA A N 1
ATOM 1771 C CA . ALA A 1 232 ? 6.527 -6.742 -26.751 1.00 95.00 232 ALA A CA 1
ATOM 1772 C C . ALA A 1 232 ? 5.373 -5.757 -26.513 1.00 95.00 232 ALA A C 1
ATOM 1774 O O . ALA A 1 232 ? 5.580 -4.647 -26.013 1.00 95.00 232 ALA A O 1
ATOM 1775 N N . ASN A 1 233 ? 4.161 -6.185 -26.840 1.00 94.88 233 ASN A N 1
ATOM 1776 C CA . ASN A 1 233 ? 2.924 -5.497 -26.503 1.00 94.88 233 ASN A CA 1
ATOM 1777 C C . ASN A 1 233 ? 1.941 -6.527 -25.944 1.00 94.88 233 ASN A C 1
ATOM 1779 O O . ASN A 1 233 ? 1.942 -7.676 -26.386 1.00 94.88 233 ASN A O 1
ATOM 1783 N N . LYS A 1 234 ? 1.137 -6.128 -24.961 1.00 95.38 234 LYS A N 1
ATOM 1784 C CA . LYS A 1 234 ? 0.187 -7.008 -24.279 1.00 95.38 234 LYS A CA 1
ATOM 1785 C C . LYS A 1 234 ? -1.147 -6.294 -24.097 1.00 95.38 234 LYS A C 1
ATOM 1787 O O . LYS A 1 234 ? -1.170 -5.104 -23.768 1.00 95.38 234 LYS A O 1
ATOM 1792 N N . ALA A 1 235 ? -2.239 -7.041 -24.267 1.00 93.94 235 ALA A N 1
ATOM 1793 C CA . ALA A 1 235 ? -3.585 -6.573 -23.933 1.00 93.94 235 ALA A CA 1
ATOM 1794 C C . ALA A 1 235 ? -3.691 -6.201 -22.443 1.00 93.94 235 ALA A C 1
ATOM 1796 O O . ALA A 1 235 ? -4.305 -5.198 -22.103 1.00 93.94 235 ALA A O 1
ATOM 1797 N N . GLU A 1 236 ? -2.991 -6.950 -21.588 1.00 95.81 236 GLU A N 1
ATOM 1798 C CA . GLU A 1 236 ? -2.803 -6.675 -20.164 1.00 95.81 236 GLU A CA 1
ATOM 1799 C C . GLU A 1 236 ? -1.376 -7.073 -19.753 1.00 95.81 236 GLU A C 1
ATOM 1801 O O . GLU A 1 236 ? -0.888 -8.139 -20.142 1.00 95.81 236 GLU A O 1
ATOM 1806 N N . TRP A 1 237 ? -0.678 -6.224 -18.998 1.00 97.56 237 TRP A N 1
ATOM 1807 C CA . TRP A 1 237 ? 0.702 -6.497 -18.568 1.00 97.56 237 TRP A CA 1
ATOM 1808 C C . TRP A 1 237 ? 0.792 -7.415 -17.341 1.00 97.56 237 TRP A C 1
ATOM 1810 O O . TRP A 1 237 ? -0.167 -7.577 -16.592 1.00 97.56 237 TRP A O 1
ATOM 1820 N N . ASP A 1 238 ? 1.967 -8.016 -17.118 1.00 96.88 238 ASP A N 1
ATOM 1821 C CA . ASP A 1 238 ? 2.200 -8.972 -16.016 1.00 96.88 238 ASP A CA 1
ATOM 1822 C C . ASP A 1 238 ? 2.234 -8.302 -14.633 1.00 96.88 238 ASP A C 1
ATOM 1824 O O . ASP A 1 238 ? 2.074 -8.956 -13.600 1.00 96.88 238 ASP A O 1
ATOM 1828 N N . HIS A 1 239 ? 2.472 -6.991 -14.624 1.00 97.88 239 HIS A N 1
ATOM 1829 C CA . HIS A 1 239 ? 2.502 -6.142 -13.444 1.00 97.88 239 HIS A CA 1
ATOM 1830 C C . HIS A 1 239 ? 1.461 -5.041 -13.629 1.00 97.88 239 HIS A C 1
ATOM 1832 O O . HIS A 1 239 ? 1.542 -4.277 -14.591 1.00 97.88 239 HIS A O 1
ATOM 1838 N N . LEU A 1 240 ? 0.499 -4.976 -12.718 1.00 98.25 240 LEU A N 1
ATOM 1839 C CA . LEU A 1 240 ? -0.686 -4.139 -12.788 1.00 98.25 240 LEU A CA 1
ATOM 1840 C C . LEU A 1 240 ? -0.989 -3.558 -11.407 1.00 98.25 240 LEU A C 1
ATOM 1842 O O . LEU A 1 240 ? -1.211 -4.294 -10.438 1.00 98.25 240 LEU A O 1
ATOM 1846 N N . LEU A 1 241 ? -0.995 -2.230 -11.330 1.00 98.50 241 LEU A N 1
ATOM 1847 C CA . LEU A 1 241 ? -1.427 -1.469 -10.162 1.00 98.50 241 LEU A CA 1
ATOM 1848 C C . LEU A 1 241 ? -2.765 -0.786 -10.446 1.00 98.50 241 LEU A C 1
ATOM 1850 O O . LEU A 1 241 ? -3.001 -0.299 -11.550 1.00 98.50 241 LEU A O 1
ATOM 1854 N N . ILE A 1 242 ? -3.626 -0.705 -9.439 1.00 98.00 242 ILE A N 1
ATOM 1855 C CA . ILE A 1 242 ? -4.918 -0.028 -9.545 1.00 98.00 242 ILE A CA 1
ATOM 1856 C C . ILE A 1 242 ? -4.917 1.168 -8.589 1.00 98.00 242 ILE A C 1
ATOM 1858 O O . ILE A 1 242 ? -4.722 0.983 -7.387 1.00 98.00 242 ILE A O 1
ATOM 1862 N N . PRO A 1 243 ? -5.093 2.405 -9.086 1.00 97.19 243 PRO A N 1
ATOM 1863 C CA . PRO A 1 243 ? -5.367 3.551 -8.232 1.00 97.19 243 PRO A CA 1
ATOM 1864 C C . PRO A 1 243 ? -6.754 3.417 -7.601 1.00 97.19 243 PRO A C 1
ATOM 1866 O O . PRO A 1 243 ? -7.739 3.174 -8.301 1.00 97.19 243 PRO A O 1
ATOM 1869 N N . ILE A 1 244 ? -6.824 3.607 -6.285 1.00 96.31 244 ILE A N 1
ATOM 1870 C CA . ILE A 1 244 ? -8.071 3.629 -5.522 1.00 96.31 244 ILE A CA 1
ATOM 1871 C C . ILE A 1 244 ? -8.291 5.000 -4.876 1.00 96.31 244 ILE A C 1
ATOM 1873 O O . ILE A 1 244 ? -7.367 5.599 -4.315 1.00 96.31 244 ILE A O 1
ATOM 1877 N N . LYS A 1 245 ? -9.529 5.490 -4.932 1.00 95.19 245 LYS A N 1
ATOM 1878 C CA . LYS A 1 245 ? -10.020 6.641 -4.174 1.00 95.19 245 LYS A CA 1
ATOM 1879 C C . LYS A 1 245 ? -10.911 6.134 -3.038 1.00 95.19 245 LYS A C 1
ATOM 1881 O O . LYS A 1 245 ? -12.007 5.647 -3.314 1.00 95.19 245 LYS A O 1
ATOM 1886 N N . PRO A 1 246 ? -10.476 6.225 -1.775 1.00 94.88 246 PRO A N 1
ATOM 1887 C CA . PRO A 1 246 ? -11.305 5.783 -0.669 1.00 94.88 246 PRO A CA 1
ATOM 1888 C C . PRO A 1 246 ? -12.453 6.770 -0.425 1.00 94.88 246 PRO A C 1
ATOM 1890 O O . PRO A 1 246 ? -12.264 7.987 -0.446 1.00 94.88 246 PRO A O 1
ATOM 1893 N N . LEU A 1 247 ? -13.630 6.218 -0.172 1.00 93.69 247 LEU A N 1
ATOM 1894 C CA . LEU A 1 247 ? -14.835 6.877 0.325 1.00 93.69 247 LEU A CA 1
ATOM 1895 C C . LEU A 1 247 ? -15.281 6.133 1.583 1.00 93.69 247 LEU A C 1
ATOM 1897 O O . LEU A 1 247 ? -14.799 5.033 1.843 1.00 93.69 247 LEU A O 1
ATOM 1901 N N . ARG A 1 248 ? -16.195 6.688 2.372 1.00 90.88 248 ARG A N 1
ATOM 1902 C CA . ARG A 1 248 ? -16.753 5.997 3.541 1.00 90.88 248 ARG A CA 1
ATOM 1903 C C . ARG A 1 248 ? -18.258 5.879 3.427 1.00 90.88 248 ARG A C 1
ATOM 1905 O O . ARG A 1 248 ? -18.929 6.832 3.038 1.00 90.88 248 ARG A O 1
ATOM 1912 N N . TYR A 1 249 ? -18.787 4.735 3.835 1.00 89.56 249 TYR A N 1
ATOM 1913 C CA . TYR A 1 249 ? -20.209 4.644 4.128 1.00 89.56 249 TYR A CA 1
ATOM 1914 C C . TYR A 1 249 ? -20.547 5.480 5.365 1.00 89.56 249 TYR A C 1
ATOM 1916 O O . TYR A 1 249 ? -19.786 5.512 6.336 1.00 89.56 249 TYR A O 1
ATOM 1924 N N . CYS A 1 250 ? -21.702 6.142 5.340 1.00 81.75 250 CYS A N 1
ATOM 1925 C CA . CYS A 1 250 ? -22.205 6.903 6.484 1.00 81.75 250 CYS A CA 1
ATOM 1926 C C . CYS A 1 250 ? -23.007 6.050 7.475 1.00 81.75 250 CYS A C 1
ATOM 1928 O O . CYS A 1 250 ? -23.258 6.500 8.591 1.00 81.75 250 CYS A O 1
ATOM 1930 N N . SER A 1 251 ? -23.381 4.824 7.100 1.00 78.81 251 SER A N 1
ATOM 1931 C CA . SER A 1 251 ? -24.124 3.895 7.954 1.00 78.81 251 SER A CA 1
ATOM 1932 C C . SER A 1 251 ? -23.788 2.432 7.648 1.00 78.81 251 SER A C 1
ATOM 1934 O O . SER A 1 251 ? -23.248 2.099 6.590 1.00 78.81 251 SER A O 1
ATOM 1936 N N . GLU A 1 252 ? -24.171 1.538 8.562 1.00 79.75 252 GLU A N 1
ATOM 1937 C CA . GLU A 1 252 ? -24.060 0.079 8.400 1.00 79.75 252 GLU A CA 1
ATOM 1938 C C . GLU A 1 252 ? -24.947 -0.480 7.272 1.00 79.75 252 GLU A C 1
ATOM 1940 O O . GLU A 1 252 ? -24.759 -1.620 6.852 1.00 79.75 252 GLU A O 1
ATOM 1945 N N . LEU A 1 253 ? -25.892 0.314 6.745 1.00 81.38 253 LEU A N 1
ATOM 1946 C CA . LEU A 1 253 ? -26.688 -0.063 5.570 1.00 81.38 253 LEU A CA 1
ATOM 1947 C C . LEU A 1 253 ? -25.844 -0.107 4.291 1.00 81.38 253 LEU A C 1
ATOM 1949 O O . LEU A 1 253 ? -26.259 -0.729 3.317 1.00 81.38 253 LEU A O 1
ATOM 1953 N N . ARG A 1 254 ? -24.657 0.520 4.306 1.00 85.69 254 ARG A N 1
ATOM 1954 C CA . ARG A 1 254 ? -23.685 0.514 3.203 1.00 85.69 254 ARG A CA 1
ATOM 1955 C C . ARG A 1 254 ? -24.287 0.980 1.873 1.00 85.69 254 ARG A C 1
ATOM 1957 O O . ARG A 1 254 ? -23.978 0.443 0.809 1.00 85.69 254 ARG A O 1
ATOM 1964 N N . ASP A 1 255 ? -25.127 2.012 1.936 1.00 86.69 255 ASP A N 1
ATOM 1965 C CA . ASP A 1 255 ? -25.645 2.669 0.740 1.00 86.69 255 ASP A CA 1
ATOM 1966 C C . ASP A 1 255 ? -24.570 3.576 0.124 1.00 86.69 255 ASP A C 1
ATOM 1968 O O . ASP A 1 255 ? -24.064 4.502 0.762 1.00 86.69 255 ASP A O 1
ATOM 1972 N N . LYS A 1 256 ? -24.217 3.312 -1.139 1.00 87.19 256 LYS A N 1
ATOM 1973 C CA . LYS A 1 256 ? -23.258 4.122 -1.906 1.00 87.19 256 LYS A CA 1
ATOM 1974 C C . LYS A 1 256 ? -23.770 5.542 -2.172 1.00 87.19 256 LYS A C 1
ATOM 1976 O O . LYS A 1 256 ? -22.949 6.414 -2.450 1.00 87.19 256 LYS A O 1
ATOM 1981 N N . HIS A 1 257 ? -25.084 5.779 -2.131 1.00 84.00 257 HIS A N 1
ATOM 1982 C CA . HIS A 1 257 ? -25.684 7.101 -2.360 1.00 84.00 257 HIS A CA 1
ATOM 1983 C C . HIS A 1 257 ? -25.494 8.047 -1.176 1.00 84.00 257 HIS A C 1
ATOM 1985 O O . HIS A 1 257 ? -25.407 9.256 -1.376 1.00 84.00 257 HIS A O 1
ATOM 1991 N N . ASP A 1 258 ? -25.355 7.482 0.021 1.00 84.69 258 ASP A N 1
ATOM 1992 C CA . ASP A 1 258 ? -25.112 8.219 1.260 1.00 84.69 258 ASP A CA 1
ATOM 1993 C C . ASP A 1 258 ? -23.626 8.226 1.643 1.00 84.69 258 ASP A C 1
ATOM 1995 O O . ASP A 1 258 ? -23.261 8.656 2.735 1.00 84.69 258 ASP A O 1
ATOM 1999 N N . ALA A 1 259 ? -22.752 7.708 0.779 1.00 89.12 259 ALA A N 1
ATOM 2000 C CA . ALA A 1 259 ? -21.323 7.686 1.032 1.00 89.12 259 ALA A CA 1
ATOM 2001 C C . ALA A 1 259 ? -20.702 9.082 0.903 1.00 89.12 259 ALA A C 1
ATOM 2003 O O . ALA A 1 259 ? -21.051 9.868 0.023 1.00 89.12 259 ALA A O 1
ATOM 2004 N N . GLU A 1 260 ? -19.713 9.346 1.748 1.00 88.88 260 GLU A N 1
ATOM 2005 C CA . GLU A 1 260 ? -19.003 10.620 1.810 1.00 88.88 260 GLU A CA 1
ATOM 2006 C C . GLU A 1 260 ? -17.503 10.432 1.560 1.00 88.88 260 GLU A C 1
ATOM 2008 O O . GLU A 1 260 ? -16.946 9.331 1.651 1.00 88.88 260 GLU A O 1
ATOM 2013 N N . ILE A 1 261 ? -16.818 11.544 1.301 1.00 91.25 261 ILE A N 1
ATOM 2014 C CA . ILE A 1 261 ? -15.361 11.600 1.377 1.00 91.25 261 ILE A CA 1
ATOM 2015 C C . ILE A 1 261 ? -14.870 11.287 2.802 1.00 91.25 261 ILE A C 1
ATOM 2017 O O . ILE A 1 261 ? -15.603 11.387 3.795 1.00 91.25 261 ILE A O 1
ATOM 2021 N N . LEU A 1 262 ? -13.603 10.886 2.914 1.00 91.75 262 LEU A N 1
ATOM 2022 C CA . LEU A 1 262 ? -12.988 10.671 4.220 1.00 91.75 262 LEU A CA 1
ATOM 2023 C C . LEU A 1 262 ? -12.828 11.995 4.983 1.00 91.75 262 LEU A C 1
ATOM 2025 O O . LEU A 1 262 ? -12.474 13.020 4.402 1.00 91.75 262 LEU A O 1
ATOM 2029 N N . ARG A 1 263 ? -13.062 11.942 6.298 1.00 90.56 263 ARG A N 1
ATOM 2030 C CA . ARG A 1 263 ? -12.806 13.048 7.235 1.00 90.56 263 ARG A CA 1
ATOM 2031 C C . ARG A 1 263 ? -11.351 13.005 7.721 1.00 90.56 263 ARG A C 1
ATOM 2033 O O . ARG A 1 263 ? -10.620 12.071 7.393 1.00 90.56 263 ARG A O 1
ATOM 2040 N N . ASP A 1 264 ? -10.950 13.999 8.515 1.00 93.81 264 ASP A N 1
ATOM 2041 C CA . ASP A 1 264 ? -9.672 13.972 9.236 1.00 93.81 264 ASP A CA 1
ATOM 2042 C C . ASP A 1 264 ? -9.514 12.651 10.010 1.00 93.81 264 ASP A C 1
ATOM 2044 O O . ASP A 1 264 ? -10.444 12.200 10.684 1.00 93.81 264 ASP A O 1
ATOM 2048 N N . GLY A 1 265 ? -8.349 12.017 9.876 1.00 95.50 265 GLY A N 1
ATOM 2049 C CA . GLY A 1 265 ? -8.071 10.719 10.482 1.00 95.50 265 GLY A CA 1
ATOM 2050 C C . GLY A 1 265 ? -6.909 9.998 9.808 1.00 95.50 265 GLY A C 1
ATOM 2051 O O . GLY A 1 265 ? -5.970 10.621 9.316 1.00 95.50 265 GLY A O 1
ATOM 2052 N N . TRP A 1 266 ? -6.985 8.673 9.776 1.00 97.31 266 TRP A N 1
ATOM 2053 C CA . TRP A 1 266 ? -5.917 7.777 9.352 1.00 97.31 266 TRP A CA 1
ATOM 2054 C C . TRP A 1 266 ? -6.450 6.684 8.441 1.00 97.31 266 TRP A C 1
ATOM 2056 O O . TRP A 1 266 ? -7.542 6.166 8.645 1.00 97.31 266 TRP A O 1
ATOM 2066 N N . MET A 1 267 ? -5.673 6.310 7.435 1.00 97.94 267 MET A N 1
ATOM 2067 C CA . MET A 1 267 ? -5.974 5.192 6.554 1.00 97.94 267 MET A CA 1
ATOM 2068 C C . MET A 1 267 ? -4.839 4.177 6.591 1.00 97.94 267 MET A C 1
ATOM 2070 O O . MET A 1 267 ? -3.668 4.530 6.457 1.00 97.94 267 MET A O 1
ATOM 2074 N N . TYR A 1 268 ? -5.204 2.907 6.709 1.00 98.44 268 TYR A N 1
ATOM 2075 C CA . TYR A 1 268 ? -4.279 1.786 6.739 1.00 98.44 268 TYR A CA 1
ATOM 2076 C C . TYR A 1 268 ? -4.532 0.889 5.538 1.00 98.44 268 TYR A C 1
ATOM 2078 O O . TYR A 1 268 ? -5.674 0.528 5.242 1.00 98.44 268 TYR A O 1
ATOM 2086 N N . ILE A 1 269 ? -3.454 0.522 4.853 1.00 98.56 269 ILE A N 1
ATOM 2087 C CA . ILE A 1 269 ? -3.477 -0.439 3.756 1.00 98.56 269 ILE A CA 1
ATOM 2088 C C . ILE A 1 269 ? -2.647 -1.637 4.178 1.00 98.56 269 ILE A C 1
ATOM 2090 O O . ILE A 1 269 ? -1.430 -1.533 4.349 1.00 98.56 269 ILE A O 1
ATOM 2094 N N . PHE A 1 270 ? -3.313 -2.777 4.305 1.00 98.50 270 PHE A N 1
ATOM 2095 C CA . PHE A 1 270 ? -2.689 -4.065 4.539 1.00 98.50 270 PHE A CA 1
ATOM 2096 C C . PHE A 1 270 ? -2.536 -4.800 3.214 1.00 98.50 270 PHE A C 1
ATOM 2098 O O . PHE A 1 270 ? -3.448 -4.828 2.389 1.00 98.50 270 PHE A O 1
ATOM 2105 N N . TRP A 1 271 ? -1.381 -5.415 3.010 1.00 98.19 271 TRP A N 1
ATOM 2106 C CA . TRP A 1 271 ? -1.099 -6.249 1.853 1.00 98.19 271 TRP A CA 1
ATOM 2107 C C . TRP A 1 271 ? -0.296 -7.464 2.304 1.00 98.19 271 TRP A C 1
ATOM 2109 O O . TRP A 1 271 ? 0.644 -7.339 3.088 1.00 98.19 271 TRP A O 1
ATOM 2119 N N . LYS A 1 272 ? -0.697 -8.661 1.858 1.00 95.88 272 LYS A N 1
ATOM 2120 C CA . LYS A 1 272 ? -0.118 -9.938 2.314 1.00 95.88 272 LYS A CA 1
ATOM 2121 C C . LYS A 1 272 ? -0.214 -10.142 3.833 1.00 95.88 272 LYS A C 1
ATOM 2123 O O . LYS A 1 272 ? 0.638 -10.797 4.426 1.00 95.88 272 LYS A O 1
ATOM 2128 N N . GLY A 1 273 ? -1.271 -9.603 4.450 1.00 95.88 273 GLY A N 1
ATOM 2129 C CA . GLY A 1 273 ? -1.510 -9.679 5.896 1.00 95.88 273 GLY A CA 1
ATOM 2130 C C . GLY A 1 273 ? -0.586 -8.793 6.736 1.00 95.88 273 GLY A C 1
ATOM 2131 O O . GLY A 1 273 ? -0.463 -9.015 7.932 1.00 95.88 273 GLY A O 1
ATOM 2132 N N . GLN A 1 274 ? 0.098 -7.828 6.119 1.00 96.69 274 GLN A N 1
ATOM 2133 C CA . GLN A 1 274 ? 1.004 -6.900 6.795 1.00 96.69 274 GLN A CA 1
ATOM 2134 C C . GLN A 1 274 ? 0.618 -5.463 6.456 1.00 96.69 274 GLN A C 1
ATOM 2136 O O . GLN A 1 274 ? 0.227 -5.180 5.322 1.00 96.69 274 GLN A O 1
ATOM 2141 N N . LEU A 1 275 ? 0.750 -4.549 7.411 1.00 98.12 275 LEU A N 1
ATOM 2142 C CA . LEU A 1 275 ? 0.637 -3.120 7.183 1.00 98.12 275 LEU A CA 1
ATOM 2143 C C . LEU A 1 275 ? 1.698 -2.706 6.163 1.00 98.12 275 LEU A C 1
ATOM 2145 O O . LEU A 1 275 ? 2.906 -2.838 6.383 1.00 98.12 275 LEU A O 1
ATOM 2149 N N . TRP A 1 276 ? 1.213 -2.208 5.034 1.00 98.06 276 TRP A N 1
ATOM 2150 C CA . TRP A 1 276 ? 2.022 -1.774 3.908 1.00 98.06 276 TRP A CA 1
ATOM 2151 C C . TRP A 1 276 ? 2.118 -0.252 3.850 1.00 98.06 276 TRP A C 1
ATOM 2153 O O . TRP A 1 276 ? 3.199 0.284 3.607 1.00 98.06 276 TRP A O 1
ATOM 2163 N N . ARG A 1 277 ? 1.004 0.446 4.105 1.00 98.38 277 ARG A N 1
ATOM 2164 C CA . ARG A 1 277 ? 0.951 1.912 4.152 1.00 98.38 277 ARG A CA 1
ATOM 2165 C C . ARG A 1 277 ? 0.070 2.380 5.297 1.00 98.38 277 ARG A C 1
ATOM 2167 O O . ARG A 1 277 ? -1.008 1.836 5.513 1.00 98.38 277 ARG A O 1
ATOM 2174 N N . GLU A 1 278 ? 0.524 3.426 5.964 1.00 98.56 278 GLU A N 1
ATOM 2175 C CA . GLU A 1 278 ? -0.245 4.227 6.908 1.00 98.56 278 GLU A CA 1
ATOM 2176 C C . GLU A 1 278 ? -0.245 5.655 6.377 1.00 98.56 278 GLU A C 1
ATOM 2178 O O . GLU A 1 278 ? 0.813 6.182 6.020 1.00 98.56 278 GLU A O 1
ATOM 2183 N N . LEU A 1 279 ? -1.426 6.254 6.275 1.00 98.56 279 LEU A N 1
ATOM 2184 C CA . LEU A 1 279 ? -1.601 7.578 5.707 1.00 98.56 279 LEU A CA 1
ATOM 2185 C C . LEU A 1 279 ? -2.423 8.451 6.646 1.00 98.56 279 LEU A C 1
ATOM 2187 O O . LEU A 1 279 ? -3.483 8.033 7.103 1.00 98.56 279 LEU A O 1
ATOM 2191 N N . GLU A 1 280 ? -1.974 9.681 6.867 1.00 98.44 280 GLU A N 1
ATOM 2192 C CA . GLU A 1 280 ? -2.830 10.717 7.443 1.00 98.44 280 GLU A CA 1
ATOM 2193 C C . GLU A 1 280 ? -3.823 11.177 6.376 1.00 98.44 280 GLU A C 1
ATOM 2195 O O . GLU A 1 280 ? -3.454 11.364 5.211 1.00 98.44 280 GLU A O 1
ATOM 2200 N N . VAL A 1 281 ? -5.070 11.383 6.784 1.00 97.56 281 VAL A N 1
ATOM 2201 C CA . VAL A 1 281 ? -6.176 11.850 5.954 1.00 97.56 281 VAL A CA 1
ATOM 2202 C C . VAL A 1 281 ? -6.657 13.201 6.471 1.00 97.56 281 VAL A C 1
ATOM 2204 O O . VAL A 1 281 ? -6.785 13.400 7.678 1.00 97.56 281 VAL A O 1
ATOM 2207 N N . LYS A 1 282 ? -6.947 14.131 5.559 1.00 94.00 282 LYS A N 1
ATOM 2208 C CA . LYS A 1 282 ? -7.622 15.403 5.864 1.00 94.00 282 LYS A CA 1
ATOM 2209 C C . LYS A 1 282 ? -9.054 15.411 5.348 1.00 94.00 282 LYS A C 1
ATOM 2211 O O . LYS A 1 282 ? -9.418 14.598 4.512 1.00 94.00 282 LYS A O 1
ATOM 2216 N N . SER A 1 283 ? -9.846 16.364 5.817 1.00 86.44 283 SER A N 1
ATOM 2217 C CA . SER A 1 283 ? -11.278 16.552 5.538 1.00 86.44 283 SER A CA 1
ATOM 2218 C C . SER A 1 283 ? -11.633 16.734 4.067 1.00 86.44 283 SER A C 1
ATOM 2220 O O . SER A 1 283 ? -12.776 16.515 3.692 1.00 86.44 283 SER A O 1
ATOM 2222 N N . ASN A 1 284 ? -10.667 17.074 3.214 1.00 87.25 284 ASN A N 1
ATOM 2223 C CA . ASN A 1 284 ? -10.810 17.047 1.755 1.00 87.25 284 ASN A CA 1
ATOM 2224 C C . ASN A 1 284 ? -10.441 15.679 1.137 1.00 87.25 284 ASN A C 1
ATOM 2226 O O . ASN A 1 284 ? -10.209 15.568 -0.068 1.00 87.25 284 ASN A O 1
ATOM 2230 N N . SER A 1 285 ? -10.310 14.640 1.962 1.00 90.44 285 SER A N 1
ATOM 2231 C CA . SER A 1 285 ? -9.829 13.302 1.624 1.00 90.44 285 SER A CA 1
ATOM 2232 C C . SER A 1 285 ? -8.443 13.266 0.957 1.00 90.44 285 SER A C 1
ATOM 2234 O O . SER A 1 285 ? -8.102 12.273 0.302 1.00 90.44 285 SER A O 1
ATOM 2236 N N . ALA A 1 286 ? -7.630 14.318 1.103 1.00 93.31 286 ALA A N 1
ATOM 2237 C CA . ALA A 1 286 ? -6.219 14.269 0.740 1.00 93.31 286 ALA A CA 1
ATOM 2238 C C . ALA A 1 286 ? -5.464 13.391 1.742 1.00 93.31 286 ALA A C 1
ATOM 2240 O O . ALA A 1 286 ? -5.719 13.445 2.945 1.00 93.31 286 ALA A O 1
ATOM 2241 N N . MET A 1 287 ? -4.533 12.588 1.234 1.00 96.69 287 MET A N 1
ATOM 2242 C CA . MET A 1 287 ? -3.813 11.583 2.015 1.00 96.69 287 MET A CA 1
ATOM 2243 C C . MET A 1 287 ? -2.307 11.797 1.921 1.00 96.69 287 MET A C 1
ATOM 2245 O O . MET A 1 287 ? -1.818 12.193 0.865 1.00 96.69 287 MET A O 1
ATOM 2249 N N . ARG A 1 288 ? -1.543 11.495 2.968 1.00 96.69 288 ARG A N 1
ATOM 2250 C CA . ARG A 1 288 ? -0.074 11.476 2.889 1.00 96.69 288 ARG A CA 1
ATOM 2251 C C . ARG A 1 288 ? 0.542 10.389 3.753 1.00 96.69 288 ARG A C 1
ATOM 2253 O O . ARG A 1 288 ? 0.068 10.130 4.850 1.00 96.69 288 ARG A O 1
ATOM 2260 N N . ASP A 1 289 ? 1.605 9.769 3.257 1.00 97.81 289 ASP A N 1
ATOM 2261 C CA . ASP A 1 289 ? 2.216 8.598 3.884 1.00 97.81 289 ASP A CA 1
ATOM 2262 C C . ASP A 1 289 ? 3.089 8.904 5.109 1.00 97.81 289 ASP A C 1
ATOM 2264 O O . ASP A 1 289 ? 3.848 9.878 5.148 1.00 97.81 289 ASP A O 1
ATOM 2268 N N . VAL A 1 290 ? 3.050 7.974 6.060 1.00 96.75 290 VAL A N 1
ATOM 2269 C CA . VAL A 1 290 ? 4.020 7.785 7.144 1.00 96.75 290 VAL A CA 1
ATOM 2270 C C . VAL A 1 290 ? 5.145 6.857 6.677 1.00 96.75 290 VAL A C 1
ATOM 2272 O O . VAL A 1 290 ? 4.935 5.933 5.886 1.00 96.75 290 VAL A O 1
ATOM 2275 N N . ARG A 1 291 ? 6.355 7.024 7.228 1.00 92.62 291 ARG A N 1
ATOM 2276 C CA . ARG A 1 291 ? 7.446 6.042 7.081 1.00 92.62 291 ARG A CA 1
ATOM 2277 C C . ARG A 1 291 ? 7.240 4.828 7.982 1.00 92.62 291 ARG A C 1
ATOM 2279 O O . ARG A 1 291 ? 8.013 4.608 8.913 1.00 92.62 291 ARG A O 1
ATOM 2286 N N . VAL A 1 292 ? 6.227 4.019 7.682 1.00 89.75 292 VAL A N 1
ATOM 2287 C CA . VAL A 1 292 ? 5.839 2.853 8.497 1.00 89.75 292 VAL A CA 1
ATOM 2288 C C . VAL A 1 292 ? 7.039 1.973 8.839 1.00 89.75 292 VAL A C 1
ATOM 2290 O O . VAL A 1 292 ? 7.257 1.663 10.003 1.00 89.75 292 VAL A O 1
ATOM 2293 N N . SER A 1 293 ? 7.869 1.609 7.854 1.00 84.06 293 SER A N 1
ATOM 2294 C CA . SER A 1 293 ? 9.026 0.734 8.097 1.00 84.06 293 SER A CA 1
ATOM 2295 C C . SER A 1 293 ? 10.078 1.355 9.019 1.00 84.06 293 SER A C 1
ATOM 2297 O O . SER A 1 293 ? 10.710 0.630 9.783 1.00 84.06 293 SER A O 1
ATOM 2299 N N . TRP A 1 294 ? 10.267 2.677 8.962 1.00 82.94 294 TRP A N 1
ATOM 2300 C CA . TRP A 1 294 ? 11.207 3.372 9.841 1.00 82.94 294 TRP A CA 1
ATOM 2301 C C . TRP A 1 294 ? 10.676 3.408 11.276 1.00 82.94 294 TRP A C 1
ATOM 2303 O O . TRP A 1 294 ? 11.375 2.954 12.178 1.00 82.94 294 TRP A O 1
ATOM 2313 N N . TYR A 1 295 ? 9.427 3.843 11.477 1.00 83.06 295 TYR A N 1
ATOM 2314 C CA . TYR A 1 295 ? 8.803 3.876 12.805 1.00 83.06 295 TYR A CA 1
ATOM 2315 C C . TYR A 1 295 ? 8.684 2.481 13.423 1.00 83.06 295 TYR A C 1
ATOM 2317 O O . TYR A 1 295 ? 9.009 2.309 14.592 1.00 83.06 295 TYR A O 1
ATOM 2325 N N . ARG A 1 296 ? 8.318 1.464 12.631 1.00 82.44 296 ARG A N 1
ATOM 2326 C CA . ARG A 1 296 ? 8.282 0.062 13.078 1.00 82.44 296 ARG A CA 1
ATOM 2327 C C . ARG A 1 296 ? 9.640 -0.392 13.600 1.00 82.44 296 ARG A C 1
ATOM 2329 O O . ARG A 1 296 ? 9.713 -1.121 14.581 1.00 82.44 296 ARG A O 1
ATOM 2336 N N . SER A 1 297 ? 10.717 0.028 12.936 1.00 73.19 297 SER A N 1
ATOM 2337 C CA . SER A 1 297 ? 12.072 -0.252 13.402 1.00 73.19 297 SER A CA 1
ATOM 2338 C C . SER A 1 297 ? 12.352 0.448 14.729 1.00 73.19 297 SER A C 1
ATOM 2340 O O . SER A 1 297 ? 12.849 -0.202 15.636 1.00 73.19 297 SER A O 1
ATOM 2342 N N . GLN A 1 298 ? 12.019 1.737 14.868 1.00 70.81 298 GLN A N 1
ATOM 2343 C CA . GLN A 1 298 ? 12.244 2.468 16.123 1.00 70.81 298 GLN A CA 1
ATOM 2344 C C . GLN A 1 298 ? 11.477 1.837 17.295 1.00 70.81 298 GLN A C 1
ATOM 2346 O O . GLN A 1 298 ? 12.052 1.650 18.364 1.00 70.81 298 GLN A O 1
ATOM 2351 N N . TYR A 1 299 ? 10.220 1.446 17.069 1.00 73.44 299 TYR A N 1
ATOM 2352 C CA . TYR A 1 299 ? 9.382 0.754 18.050 1.00 73.44 299 TYR A CA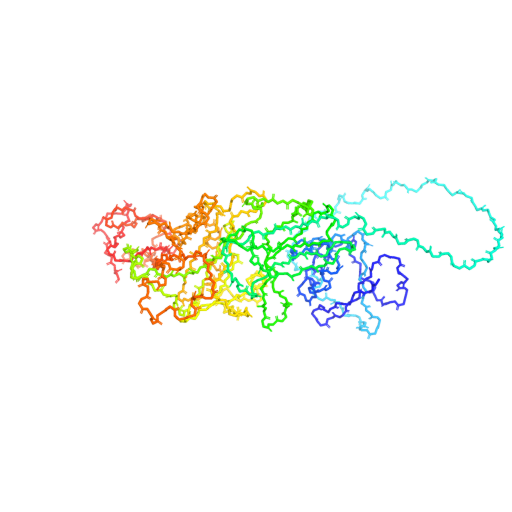 1
ATOM 2353 C C . TYR A 1 299 ? 10.000 -0.567 18.520 1.00 73.44 299 TYR A C 1
ATOM 2355 O O . TYR A 1 299 ? 10.188 -0.772 19.715 1.00 73.44 299 TYR A O 1
ATOM 2363 N N . ARG A 1 300 ? 10.426 -1.429 17.588 1.00 66.56 300 ARG A N 1
ATOM 2364 C CA . ARG A 1 300 ? 11.032 -2.734 17.917 1.00 66.56 300 ARG A CA 1
ATOM 2365 C C . ARG A 1 300 ? 12.326 -2.646 18.723 1.00 66.56 300 ARG A C 1
ATOM 2367 O O . ARG A 1 300 ? 12.671 -3.602 19.405 1.00 66.56 300 ARG A O 1
ATOM 2374 N N . PHE A 1 301 ? 13.034 -1.523 18.638 1.00 57.03 301 PHE A N 1
ATOM 2375 C CA . PHE A 1 301 ? 14.250 -1.269 19.413 1.00 57.03 301 PHE A CA 1
ATOM 2376 C C . PHE A 1 301 ? 13.991 -0.454 20.691 1.00 57.03 301 PHE A C 1
ATOM 2378 O O . PHE A 1 301 ? 14.942 -0.007 21.327 1.00 57.03 301 PHE A O 1
ATOM 2385 N N . GLY A 1 302 ? 12.725 -0.226 21.063 1.00 62.91 302 GLY A N 1
ATOM 2386 C CA . GLY A 1 302 ? 12.355 0.548 22.251 1.00 62.91 302 GLY A CA 1
ATOM 2387 C C . GLY A 1 302 ? 12.699 2.040 22.161 1.00 62.91 302 GLY A C 1
ATOM 2388 O O . GLY A 1 302 ? 12.741 2.723 23.178 1.00 62.91 302 GLY A O 1
ATOM 2389 N N . LEU A 1 303 ? 12.966 2.554 20.955 1.00 56.31 303 LEU A N 1
ATOM 2390 C CA . LEU A 1 303 ? 13.341 3.953 20.704 1.00 56.31 303 LEU A CA 1
ATOM 2391 C C . LEU A 1 303 ? 12.134 4.845 20.394 1.00 56.31 303 LEU A C 1
ATOM 2393 O O . LEU A 1 303 ? 12.254 6.069 20.367 1.00 56.31 303 LEU A O 1
ATOM 2397 N N . HIS A 1 304 ? 10.979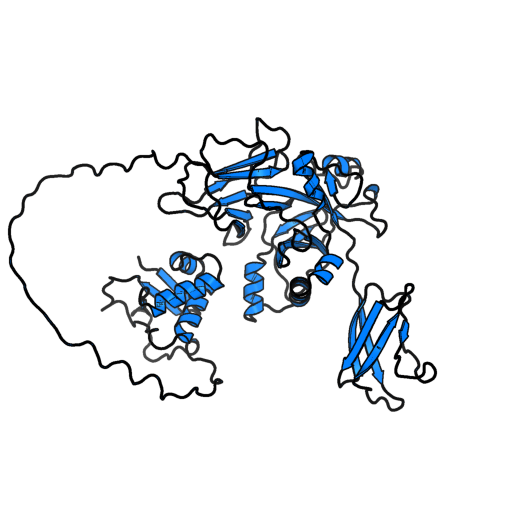 4.239 20.129 1.00 66.44 304 HIS A N 1
ATOM 2398 C CA . HIS A 1 304 ? 9.712 4.923 19.898 1.00 66.44 304 HIS A CA 1
ATOM 2399 C C . HIS A 1 304 ? 8.608 4.168 20.658 1.00 66.44 304 HIS A C 1
ATOM 2401 O O . HIS A 1 304 ? 8.456 2.967 20.429 1.00 66.44 304 HIS A O 1
ATOM 2407 N N . PRO A 1 305 ? 7.889 4.813 21.596 1.00 72.56 305 PRO A N 1
ATOM 2408 C CA . PRO A 1 305 ? 6.818 4.161 22.352 1.00 72.56 305 PRO A CA 1
ATOM 2409 C C . PRO A 1 305 ? 5.706 3.589 21.459 1.00 72.56 305 PRO A C 1
ATOM 2411 O O . PRO A 1 305 ? 5.457 4.092 20.363 1.00 72.56 305 PRO A O 1
ATOM 2414 N N . ALA A 1 306 ? 5.012 2.553 21.937 1.00 66.75 306 ALA A N 1
ATOM 2415 C CA . ALA A 1 306 ? 3.955 1.857 21.189 1.00 66.75 306 ALA A CA 1
ATOM 2416 C C . ALA A 1 306 ? 2.794 2.778 20.762 1.00 66.75 306 ALA A C 1
ATOM 2418 O O . ALA A 1 306 ? 2.189 2.588 19.701 1.00 66.75 306 ALA A O 1
ATOM 2419 N N . ASP A 1 307 ? 2.502 3.771 21.598 1.00 76.06 307 ASP A N 1
ATOM 2420 C CA . ASP A 1 307 ? 1.414 4.742 21.503 1.00 76.06 307 ASP A CA 1
ATOM 2421 C C . ASP A 1 307 ? 1.865 6.118 20.990 1.00 76.06 307 ASP A C 1
ATOM 2423 O O . ASP A 1 307 ? 1.037 7.007 20.789 1.00 76.06 307 ASP A O 1
ATOM 2427 N N . ALA A 1 308 ? 3.164 6.302 20.747 1.00 77.81 308 ALA A N 1
ATOM 2428 C CA . ALA A 1 308 ? 3.682 7.573 20.276 1.00 77.81 308 ALA A CA 1
ATOM 2429 C C . ALA A 1 308 ? 3.221 7.874 18.841 1.00 77.81 308 ALA A C 1
ATOM 2431 O O . ALA A 1 308 ? 3.126 6.995 17.976 1.00 77.81 308 ALA A O 1
ATOM 2432 N N . GLU A 1 309 ? 2.983 9.158 18.576 1.00 88.62 309 GLU A N 1
ATOM 2433 C CA . GLU A 1 309 ? 2.546 9.639 17.268 1.00 88.62 309 GLU A CA 1
ATOM 2434 C C . GLU A 1 309 ? 3.594 9.329 16.185 1.00 88.62 309 GLU A C 1
ATOM 2436 O O . GLU A 1 309 ? 4.812 9.452 16.395 1.00 88.62 309 GLU A O 1
ATOM 2441 N N . ARG A 1 310 ? 3.116 8.931 15.001 1.00 94.12 310 ARG A N 1
ATOM 2442 C CA . ARG A 1 310 ? 3.951 8.750 13.808 1.00 94.12 310 ARG A CA 1
ATOM 2443 C C . ARG A 1 310 ? 3.592 9.799 12.769 1.00 94.12 310 ARG A C 1
ATOM 2445 O O . ARG A 1 310 ? 2.501 9.780 12.204 1.00 94.12 310 ARG A O 1
ATOM 2452 N N . THR A 1 311 ? 4.539 10.682 12.484 1.00 94.06 311 THR A N 1
ATOM 2453 C CA . THR A 1 311 ? 4.351 11.821 11.589 1.00 94.06 311 THR A CA 1
ATOM 2454 C C . THR A 1 311 ? 4.216 11.377 10.136 1.00 94.06 311 THR A C 1
ATOM 2456 O O . THR A 1 311 ? 5.023 10.598 9.617 1.00 94.06 311 THR A O 1
ATOM 2459 N N . ALA A 1 312 ? 3.218 11.931 9.445 1.00 96.75 312 ALA A N 1
ATOM 2460 C CA . ALA A 1 312 ? 3.059 11.759 8.010 1.00 96.75 312 ALA A CA 1
ATOM 2461 C C . ALA A 1 312 ? 3.857 12.822 7.232 1.00 96.75 312 ALA A C 1
ATOM 2463 O O . ALA A 1 312 ? 3.648 14.029 7.365 1.00 96.75 312 ALA A O 1
ATOM 2464 N N . GLU A 1 313 ? 4.782 12.360 6.393 1.00 93.25 313 GLU A N 1
ATOM 2465 C CA . GLU A 1 313 ? 5.757 13.187 5.664 1.00 93.25 313 GLU A CA 1
ATOM 2466 C C . GLU A 1 313 ? 5.585 13.107 4.141 1.00 93.25 313 GLU A C 1
ATOM 2468 O O . GLU A 1 313 ? 6.260 13.820 3.395 1.00 93.25 313 GLU A O 1
ATOM 2473 N N . GLY A 1 314 ? 4.712 12.225 3.652 1.00 93.75 314 GLY A N 1
ATOM 2474 C CA . GLY A 1 314 ? 4.420 12.112 2.230 1.00 93.75 314 GLY A CA 1
ATOM 2475 C C . GLY A 1 314 ? 3.840 13.405 1.647 1.00 93.75 314 GLY A C 1
ATOM 2476 O O . GLY A 1 314 ? 3.227 14.225 2.334 1.00 93.75 314 GLY A O 1
ATOM 2477 N N . HIS A 1 315 ? 4.000 13.589 0.341 1.00 92.81 315 HIS A N 1
ATOM 2478 C CA . HIS A 1 315 ? 3.232 14.604 -0.376 1.00 92.81 315 HIS A CA 1
ATOM 2479 C C . HIS A 1 315 ? 1.754 14.210 -0.477 1.00 92.81 315 HIS A C 1
ATOM 2481 O O . HIS A 1 315 ? 1.434 13.039 -0.652 1.00 92.81 315 HIS A O 1
ATOM 2487 N N . TRP A 1 316 ? 0.863 15.206 -0.457 1.00 93.81 316 TRP A N 1
ATOM 2488 C CA . TRP A 1 316 ? -0.585 15.005 -0.563 1.00 93.81 316 TRP A CA 1
ATOM 2489 C C . TRP A 1 316 ? -1.002 14.285 -1.852 1.00 93.81 316 TRP A C 1
ATOM 2491 O O . TRP A 1 316 ? -0.758 14.783 -2.959 1.00 93.81 316 TRP A O 1
ATOM 2501 N N . LEU A 1 317 ? -1.689 13.159 -1.687 1.00 93.81 317 LEU A N 1
ATOM 2502 C CA . LEU A 1 317 ? -2.253 12.282 -2.704 1.00 93.81 317 LEU A CA 1
ATOM 2503 C C . LEU A 1 317 ? -3.782 12.373 -2.712 1.00 93.81 317 LEU A C 1
ATOM 2505 O O . LEU A 1 317 ? -4.411 12.473 -1.660 1.00 93.81 317 LEU A O 1
ATOM 2509 N N . ASN A 1 318 ? -4.372 12.274 -3.904 1.00 90.50 318 ASN A N 1
ATOM 2510 C CA . ASN A 1 318 ? -5.826 12.202 -4.068 1.00 90.50 318 ASN A CA 1
ATOM 2511 C C . ASN A 1 318 ? -6.310 10.756 -4.206 1.00 90.50 318 ASN A C 1
ATOM 2513 O O . ASN A 1 318 ? -7.396 10.448 -3.728 1.00 90.50 318 ASN A O 1
ATOM 2517 N N . SER A 1 319 ? -5.497 9.885 -4.800 1.00 94.50 319 SER A N 1
ATOM 2518 C CA . SER A 1 319 ? -5.706 8.442 -4.921 1.00 94.50 319 SER A CA 1
ATOM 2519 C C . SER A 1 319 ? -4.455 7.693 -4.468 1.00 94.50 319 SER A C 1
ATOM 2521 O O . SER A 1 319 ? -3.367 8.268 -4.365 1.00 94.50 319 SER A O 1
ATOM 2523 N N . VAL A 1 320 ? -4.589 6.398 -4.207 1.00 96.12 320 VAL A N 1
ATOM 2524 C CA . VAL A 1 320 ? -3.497 5.551 -3.725 1.00 96.12 320 VAL A CA 1
ATOM 2525 C C . VAL A 1 320 ? -3.349 4.341 -4.633 1.00 96.12 320 VAL A C 1
ATOM 2527 O O . VAL A 1 320 ? -4.329 3.666 -4.920 1.00 96.12 320 VAL A O 1
ATOM 2530 N N . TRP A 1 321 ? -2.138 4.062 -5.117 1.00 97.69 321 TRP A N 1
ATOM 2531 C CA . TRP A 1 321 ? -1.905 2.892 -5.967 1.00 97.69 321 TRP A CA 1
ATOM 2532 C C . TRP A 1 321 ? -1.758 1.632 -5.118 1.00 97.69 321 TRP A C 1
ATOM 2534 O O . TRP A 1 321 ? -0.912 1.585 -4.219 1.00 97.69 321 TRP A O 1
ATOM 2544 N N . VAL A 1 322 ? -2.551 0.608 -5.434 1.00 98.19 322 VAL A N 1
ATOM 2545 C CA . VAL A 1 322 ? -2.490 -0.710 -4.795 1.00 98.19 322 VAL A CA 1
ATOM 2546 C C . VAL A 1 322 ? -2.126 -1.799 -5.805 1.00 98.19 322 VAL A C 1
ATOM 2548 O O . VAL A 1 322 ? -2.469 -1.687 -6.986 1.00 98.19 322 VAL A O 1
ATOM 2551 N N . PRO A 1 323 ? -1.406 -2.851 -5.384 1.00 98.06 323 PRO A N 1
ATOM 2552 C CA . PRO A 1 323 ? -1.060 -3.945 -6.275 1.00 98.06 323 PRO A CA 1
ATOM 2553 C C . PRO A 1 323 ? -2.287 -4.807 -6.577 1.00 98.06 323 PRO A C 1
ATOM 2555 O O . PRO A 1 323 ? -2.972 -5.254 -5.662 1.00 98.06 323 PRO A O 1
ATOM 2558 N N . TYR A 1 324 ? -2.539 -5.056 -7.862 1.00 98.00 324 TYR A N 1
ATOM 2559 C CA . TYR A 1 324 ? -3.620 -5.931 -8.318 1.00 98.00 324 TYR A CA 1
ATOM 2560 C C . TYR A 1 324 ? -3.087 -7.234 -8.905 1.00 98.00 324 TYR A C 1
ATOM 2562 O O . TYR A 1 324 ? -3.534 -8.312 -8.523 1.00 98.00 324 TYR A O 1
ATOM 2570 N N . LYS A 1 325 ? -2.098 -7.144 -9.795 1.00 97.75 325 LYS A N 1
ATOM 2571 C CA . LYS A 1 325 ? -1.437 -8.303 -10.392 1.00 97.75 325 LYS A CA 1
ATOM 2572 C C . LYS A 1 325 ? 0.059 -8.051 -10.427 1.00 97.75 325 LYS A C 1
ATOM 2574 O O . LYS A 1 325 ? 0.484 -7.017 -10.923 1.00 97.75 325 LYS A O 1
ATOM 2579 N N . LEU A 1 326 ? 0.875 -8.945 -9.892 1.00 97.38 326 LEU A N 1
ATOM 2580 C CA . LEU A 1 326 ? 2.332 -8.819 -9.925 1.00 97.38 326 LEU A CA 1
ATOM 2581 C C . LEU A 1 326 ? 2.912 -10.156 -10.359 1.00 97.38 326 LEU A C 1
ATOM 2583 O O . LEU A 1 326 ? 2.563 -11.173 -9.779 1.00 97.38 326 LEU A O 1
ATOM 2587 N N . GLU A 1 327 ? 3.779 -10.155 -11.374 1.00 95.12 327 GLU A N 1
ATOM 2588 C CA . GLU A 1 327 ? 4.405 -11.392 -11.873 1.00 95.12 327 GLU A CA 1
ATOM 2589 C C . GLU A 1 327 ? 3.344 -12.396 -12.373 1.00 95.12 327 GLU A C 1
ATOM 2591 O O . GLU A 1 327 ? 3.501 -13.601 -12.243 1.00 95.12 327 GLU A O 1
ATOM 2596 N N . ASN A 1 328 ? 2.256 -11.877 -12.963 1.00 95.50 328 ASN A N 1
ATOM 2597 C CA . ASN A 1 328 ? 1.044 -12.616 -13.347 1.00 95.50 328 ASN A CA 1
ATOM 2598 C C . ASN A 1 328 ? 0.246 -13.257 -12.200 1.00 95.50 328 ASN A C 1
ATOM 2600 O O . ASN A 1 328 ? -0.734 -13.950 -12.464 1.00 95.50 328 ASN A O 1
ATOM 2604 N N . GLU A 1 329 ? 0.572 -12.959 -10.944 1.00 96.06 329 GLU A N 1
ATOM 2605 C CA . GLU A 1 329 ? -0.205 -13.403 -9.790 1.00 96.06 329 GLU A CA 1
ATOM 2606 C C . GLU A 1 329 ? -1.132 -12.297 -9.285 1.00 96.06 329 GLU A C 1
ATOM 2608 O O . GLU A 1 329 ? -0.695 -11.189 -8.946 1.00 96.06 329 GLU A O 1
ATOM 2613 N N . TYR A 1 330 ? -2.424 -12.606 -9.192 1.00 97.06 330 TYR A N 1
ATOM 2614 C CA . TYR A 1 330 ? -3.411 -11.703 -8.610 1.00 97.06 330 TYR A CA 1
ATOM 2615 C C . TYR A 1 330 ? -3.212 -11.557 -7.096 1.00 97.06 330 TYR A C 1
ATOM 2617 O O . TYR A 1 330 ? -3.027 -12.532 -6.372 1.00 97.06 330 TYR A O 1
ATOM 2625 N N . GLN A 1 331 ? -3.291 -10.324 -6.604 1.00 97.12 331 GLN A N 1
ATOM 2626 C CA . GLN A 1 331 ? -3.094 -9.953 -5.201 1.00 97.12 331 GLN A CA 1
ATOM 2627 C C . GLN A 1 331 ? -4.439 -9.868 -4.462 1.00 97.12 331 GLN A C 1
ATOM 2629 O O . GLN A 1 331 ? -4.760 -8.852 -3.845 1.00 97.12 331 GLN A O 1
ATOM 2634 N N . LEU A 1 332 ? -5.232 -10.939 -4.563 1.00 95.31 332 LEU A N 1
ATOM 2635 C CA . LEU A 1 332 ? -6.626 -11.009 -4.109 1.00 95.31 332 LEU A CA 1
ATOM 2636 C C . LEU A 1 332 ? -6.819 -11.999 -2.946 1.00 95.31 332 LEU A C 1
ATOM 2638 O O . LEU A 1 332 ? -5.950 -12.819 -2.638 1.00 95.31 332 LEU A O 1
ATOM 2642 N N . GLY A 1 333 ? -7.992 -11.957 -2.316 1.00 94.31 333 GLY A N 1
ATOM 2643 C CA . GLY A 1 333 ? -8.457 -12.931 -1.333 1.00 94.31 333 GLY A CA 1
ATOM 2644 C C . GLY A 1 333 ? -7.988 -12.637 0.092 1.00 94.31 333 GLY A C 1
ATOM 2645 O O . GLY A 1 333 ? -7.737 -11.497 0.479 1.00 94.31 333 GLY A O 1
ATOM 2646 N N . ARG A 1 334 ? -7.850 -13.685 0.920 1.00 91.94 334 ARG A N 1
ATOM 2647 C CA . ARG A 1 334 ? -7.569 -13.541 2.369 1.00 91.94 334 ARG A CA 1
ATOM 2648 C C . ARG A 1 334 ? -6.274 -12.785 2.687 1.00 91.94 334 ARG A C 1
ATOM 2650 O O . ARG A 1 334 ? -6.194 -12.134 3.720 1.00 91.94 334 ARG A O 1
ATOM 2657 N N . LYS A 1 335 ? -5.275 -12.863 1.804 1.00 87.06 335 LYS A N 1
ATOM 2658 C CA . LYS A 1 335 ? -4.003 -12.123 1.900 1.00 87.06 335 LYS A CA 1
ATOM 2659 C C . LYS A 1 335 ? -3.862 -11.051 0.810 1.00 87.06 335 LYS A C 1
ATOM 2661 O O . LYS A 1 335 ? -2.757 -10.557 0.582 1.00 87.06 335 LYS A O 1
ATOM 2666 N N . GLY A 1 336 ? -4.962 -10.708 0.141 1.00 95.06 336 GLY A N 1
ATOM 2667 C CA . GLY A 1 336 ? -5.020 -9.616 -0.819 1.00 95.06 336 GLY A CA 1
ATOM 2668 C C . GLY A 1 336 ? -4.862 -8.251 -0.154 1.00 95.06 336 GLY A C 1
ATOM 2669 O O . GLY A 1 336 ? -4.495 -8.135 1.020 1.00 95.06 336 GLY A O 1
ATOM 2670 N N . VAL A 1 337 ? -5.114 -7.199 -0.922 1.00 98.00 337 VAL A N 1
ATOM 2671 C CA . VAL A 1 337 ? -5.092 -5.834 -0.393 1.00 98.00 337 VAL A CA 1
ATOM 2672 C C . VAL A 1 337 ? -6.357 -5.570 0.431 1.00 98.00 337 VAL A C 1
ATOM 2674 O O . VAL A 1 337 ? -7.472 -5.889 0.017 1.00 98.00 337 VAL A O 1
ATOM 2677 N N . ARG A 1 338 ? -6.191 -4.971 1.610 1.00 97.12 338 ARG A N 1
ATOM 2678 C CA . ARG A 1 338 ? -7.298 -4.571 2.485 1.00 97.12 338 ARG A CA 1
ATOM 2679 C C . ARG A 1 338 ? -7.084 -3.165 3.016 1.00 97.12 338 ARG A C 1
ATOM 2681 O O . ARG A 1 338 ? -5.953 -2.778 3.303 1.00 97.12 338 ARG A O 1
ATOM 2688 N N . VAL A 1 339 ? -8.167 -2.406 3.139 1.00 97.69 339 VAL A N 1
ATOM 2689 C CA . VAL A 1 339 ? -8.128 -0.981 3.483 1.00 97.69 339 VAL A CA 1
ATOM 2690 C C . VAL A 1 339 ? -9.090 -0.687 4.623 1.00 97.69 339 VAL A C 1
ATOM 2692 O O . VAL A 1 339 ? -10.176 -1.262 4.709 1.00 97.69 339 VAL A O 1
ATOM 2695 N N . VAL A 1 340 ? -8.696 0.218 5.508 1.00 96.00 340 VAL A N 1
ATOM 2696 C CA . VAL A 1 340 ? -9.519 0.682 6.625 1.00 96.00 340 VAL A CA 1
ATOM 2697 C C . VAL A 1 340 ? -9.181 2.129 6.949 1.00 96.00 340 VAL A C 1
ATOM 2699 O O . VAL A 1 340 ? -8.031 2.547 6.832 1.00 96.00 340 VAL A O 1
ATOM 2702 N N . PHE A 1 341 ? -10.197 2.892 7.330 1.00 95.38 341 PHE A N 1
ATOM 2703 C CA . PHE A 1 341 ? -10.066 4.249 7.852 1.00 95.38 341 PHE A CA 1
ATOM 2704 C C . PHE A 1 341 ? -10.212 4.216 9.374 1.00 95.38 341 PHE A C 1
ATOM 2706 O O . PHE A 1 341 ? -10.926 3.365 9.865 1.00 95.38 341 PHE A O 1
ATOM 2713 N N . SER A 1 342 ? -9.598 5.124 10.121 1.00 92.38 342 SER A N 1
ATOM 2714 C CA . SER A 1 342 ? -9.769 5.298 11.566 1.00 92.38 342 SER A CA 1
ATOM 2715 C C . SER A 1 342 ? -9.739 6.785 11.900 1.00 92.38 342 SER A C 1
ATOM 2717 O O . SER A 1 342 ? -8.964 7.528 11.310 1.00 92.38 342 SER A O 1
ATOM 2719 N N . ALA A 1 343 ? -10.550 7.240 12.855 1.00 90.69 343 ALA A N 1
ATOM 2720 C CA . ALA A 1 343 ? -10.517 8.640 13.290 1.00 90.69 343 ALA A CA 1
ATOM 2721 C C . ALA A 1 343 ? -9.230 8.981 14.070 1.00 90.69 343 ALA A C 1
ATOM 2723 O O . ALA A 1 343 ? -8.751 10.109 14.011 1.00 90.69 343 ALA A O 1
ATOM 2724 N N . SER A 1 344 ? -8.653 8.001 14.769 1.00 89.75 344 SER A N 1
ATOM 2725 C CA . SER A 1 344 ? -7.408 8.126 15.534 1.00 89.75 344 SER A CA 1
ATOM 2726 C C . SER A 1 344 ? -6.301 7.246 14.960 1.00 89.75 344 SER A C 1
ATOM 2728 O O . SER A 1 344 ? -6.572 6.231 14.305 1.00 89.75 344 SER A O 1
ATOM 2730 N N . GLN A 1 345 ? -5.050 7.637 15.217 1.00 94.06 345 GLN A N 1
ATOM 2731 C CA . GLN A 1 345 ? -3.891 6.838 14.843 1.00 94.06 345 GLN A CA 1
ATOM 2732 C C . GLN A 1 345 ? -3.853 5.575 15.711 1.00 94.06 345 GLN A C 1
ATOM 2734 O O . GLN A 1 345 ? -3.884 5.666 16.934 1.00 94.06 345 GLN A O 1
ATOM 2739 N N . TRP A 1 346 ? -3.804 4.396 15.096 1.00 91.50 346 TRP A N 1
ATOM 2740 C CA . TRP A 1 346 ? -3.667 3.125 15.809 1.00 91.50 346 TRP A CA 1
ATOM 2741 C C . TRP A 1 346 ? -2.300 3.002 16.483 1.00 91.50 346 TRP A C 1
ATOM 2743 O O . TRP A 1 346 ? -1.288 3.426 15.925 1.00 91.50 346 TRP A O 1
ATOM 2753 N N . THR A 1 347 ? -2.252 2.390 17.663 1.00 85.94 347 THR A N 1
ATOM 2754 C CA . THR A 1 347 ? -0.985 2.018 18.307 1.00 85.94 347 THR A CA 1
ATOM 2755 C C . THR A 1 347 ? -0.329 0.852 17.566 1.00 85.94 347 THR A C 1
ATOM 2757 O O . THR A 1 347 ? -0.967 0.177 16.746 1.00 85.94 347 THR A O 1
ATOM 2760 N N . TRP A 1 348 ? 0.950 0.597 17.846 1.00 84.75 348 TRP A N 1
ATOM 2761 C CA . TRP A 1 348 ? 1.622 -0.586 17.306 1.00 84.75 348 TRP A CA 1
ATOM 2762 C C . TRP A 1 348 ? 0.961 -1.891 17.754 1.00 84.75 348 TRP A C 1
ATOM 2764 O O . TRP A 1 348 ? 0.805 -2.774 16.918 1.00 84.75 348 TRP A O 1
ATOM 2774 N N . ASP A 1 349 ? 0.468 -1.978 18.991 1.00 81.88 349 ASP A N 1
ATOM 2775 C CA . ASP A 1 349 ? -0.189 -3.188 19.508 1.00 81.88 349 ASP A CA 1
ATOM 2776 C C . ASP A 1 349 ? -1.456 -3.536 18.712 1.00 81.88 349 ASP A C 1
ATOM 2778 O O . ASP A 1 349 ? -1.677 -4.688 18.333 1.00 81.88 349 ASP A O 1
ATOM 2782 N N . VAL A 1 350 ? -2.262 -2.524 18.362 1.00 85.75 350 VAL A N 1
ATOM 2783 C CA . VAL A 1 350 ? -3.428 -2.714 17.487 1.00 85.75 350 VAL A CA 1
ATOM 2784 C C . VAL A 1 350 ? -2.982 -3.217 16.116 1.00 85.75 350 VAL A C 1
ATOM 2786 O O . VAL A 1 350 ? -3.546 -4.186 15.609 1.00 85.75 350 VAL A O 1
ATOM 2789 N N . ILE A 1 351 ? -1.961 -2.599 15.517 1.00 89.56 351 ILE A N 1
ATOM 2790 C CA . ILE A 1 351 ? -1.448 -3.004 14.202 1.00 89.56 351 ILE A CA 1
ATOM 2791 C C . ILE A 1 351 ? -0.945 -4.454 14.240 1.00 89.56 351 ILE A C 1
ATOM 2793 O O . ILE A 1 351 ? -1.341 -5.252 13.391 1.00 89.56 351 ILE A O 1
ATOM 2797 N N . GLU A 1 352 ? -0.120 -4.811 15.222 1.00 87.69 352 GLU A N 1
ATOM 2798 C CA . GLU A 1 352 ? 0.466 -6.147 15.345 1.00 87.69 352 GLU A CA 1
ATOM 2799 C C . GLU A 1 352 ? -0.598 -7.215 15.644 1.00 87.69 352 GLU A C 1
ATOM 2801 O O . GLU A 1 352 ? -0.529 -8.308 15.080 1.00 87.69 352 GLU A O 1
ATOM 2806 N N . SER A 1 353 ? -1.649 -6.891 16.411 1.00 84.50 353 SER A N 1
ATOM 2807 C CA . SER A 1 353 ? -2.786 -7.801 16.634 1.00 84.50 353 SER A CA 1
ATOM 2808 C C . SER A 1 353 ? -3.516 -8.168 15.331 1.00 84.50 353 SER A C 1
ATOM 2810 O O . SER A 1 353 ? -3.883 -9.326 15.115 1.00 84.50 353 SER A O 1
ATOM 2812 N N . LEU A 1 354 ? -3.674 -7.201 14.418 1.00 88.06 354 LEU A N 1
ATOM 2813 C CA . LEU A 1 354 ? -4.286 -7.418 13.106 1.00 88.06 354 LEU A CA 1
ATOM 2814 C C . LEU A 1 354 ?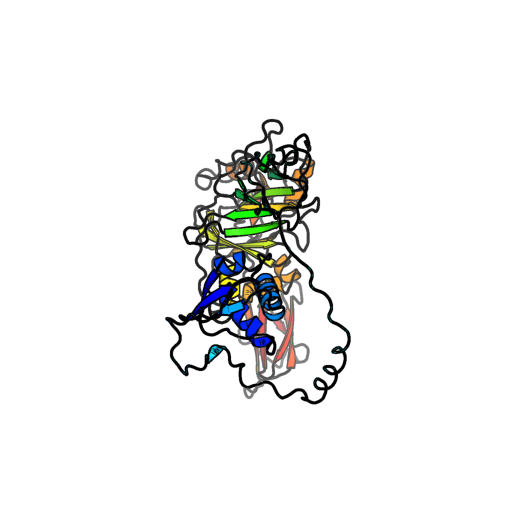 -3.355 -8.206 12.180 1.00 88.06 354 LEU A C 1
ATOM 2816 O O . LEU A 1 354 ? -3.805 -9.073 11.435 1.00 88.06 354 LEU A O 1
ATOM 2820 N N . GLU A 1 355 ? -2.052 -7.932 12.226 1.00 90.81 355 GLU A N 1
ATOM 2821 C CA . GLU A 1 355 ? -1.052 -8.664 11.443 1.00 90.81 355 GLU A CA 1
ATOM 2822 C C . GLU A 1 355 ? -0.913 -10.129 11.891 1.00 90.81 355 GLU A C 1
ATOM 2824 O O . GLU A 1 355 ? -0.673 -11.007 11.059 1.00 90.81 355 GLU A O 1
ATOM 2829 N N . ALA A 1 356 ? -1.096 -10.401 13.186 1.00 86.06 356 ALA A N 1
ATOM 2830 C CA . ALA A 1 356 ? -1.043 -11.740 13.763 1.00 86.06 356 ALA A CA 1
ATOM 2831 C C . ALA A 1 356 ? -2.319 -12.562 13.507 1.00 86.06 356 ALA A C 1
ATOM 2833 O O . ALA A 1 356 ? -2.248 -13.788 13.404 1.00 86.06 356 ALA A O 1
ATOM 2834 N N . ASN A 1 357 ? -3.482 -11.914 13.369 1.00 86.88 357 ASN A N 1
ATOM 2835 C CA . ASN A 1 357 ? -4.770 -12.586 13.205 1.00 86.88 357 ASN A CA 1
ATOM 2836 C C . ASN A 1 357 ? -5.467 -12.187 11.894 1.00 86.88 357 ASN A C 1
ATOM 2838 O O . ASN A 1 357 ? -6.126 -11.153 11.786 1.00 86.88 357 ASN A O 1
ATOM 2842 N N . THR A 1 358 ? -5.383 -13.071 10.894 1.00 90.25 358 THR A N 1
ATOM 2843 C CA . THR A 1 358 ? -5.976 -12.833 9.567 1.00 90.25 358 THR A CA 1
ATOM 2844 C C . THR A 1 358 ? -7.501 -12.696 9.606 1.00 90.25 358 THR A C 1
ATOM 2846 O O . THR A 1 358 ? -8.045 -11.905 8.839 1.00 90.25 358 THR A O 1
ATOM 2849 N N . ASP A 1 359 ? -8.208 -13.431 10.466 1.00 89.50 359 ASP A N 1
ATOM 2850 C CA . ASP A 1 359 ? -9.670 -13.319 10.554 1.00 89.50 359 ASP A CA 1
ATOM 2851 C C . ASP A 1 359 ? -10.092 -11.998 11.199 1.00 89.50 359 ASP A C 1
ATOM 2853 O O . ASP A 1 359 ? -11.004 -11.338 10.695 1.00 89.50 359 ASP A O 1
ATOM 2857 N N . LEU A 1 360 ? -9.370 -11.553 12.231 1.00 87.88 360 LEU A N 1
ATOM 2858 C CA . LEU A 1 360 ? -9.568 -10.232 12.826 1.00 87.88 360 LEU A CA 1
ATOM 2859 C C . LEU A 1 360 ? -9.280 -9.118 11.809 1.00 87.88 360 LEU A C 1
ATOM 2861 O O . LEU A 1 360 ? -10.078 -8.191 11.665 1.00 87.88 360 LEU A O 1
ATOM 2865 N N . LEU A 1 361 ? -8.192 -9.237 11.040 1.00 90.69 361 LEU A N 1
ATOM 2866 C CA . LEU A 1 361 ? -7.890 -8.315 9.947 1.00 90.69 361 LEU A CA 1
ATOM 2867 C C . LEU A 1 361 ? -9.028 -8.276 8.922 1.00 90.69 361 LEU A C 1
ATOM 2869 O O . LEU A 1 361 ? -9.463 -7.193 8.532 1.00 90.69 361 LEU A O 1
ATOM 2873 N N . ILE A 1 362 ? -9.541 -9.434 8.497 1.00 91.88 362 ILE A N 1
ATOM 2874 C CA . ILE A 1 362 ? -10.659 -9.520 7.548 1.00 91.88 362 ILE A CA 1
ATOM 2875 C C . ILE A 1 362 ? -11.910 -8.847 8.109 1.00 91.88 362 ILE A C 1
ATOM 2877 O O . ILE A 1 362 ? -12.568 -8.100 7.388 1.00 91.88 362 ILE A O 1
ATOM 2881 N N . GLN A 1 363 ? -12.214 -9.075 9.384 1.00 88.81 363 GLN A N 1
ATOM 2882 C CA . GLN A 1 363 ? -13.371 -8.503 10.065 1.00 88.81 363 GLN A CA 1
ATOM 2883 C C . GLN A 1 363 ? -13.284 -6.975 10.194 1.00 88.81 363 GLN A C 1
ATOM 2885 O O . GLN A 1 363 ? -14.306 -6.294 10.123 1.00 88.81 363 GLN A O 1
ATOM 2890 N N . LYS A 1 364 ? -12.076 -6.437 10.393 1.00 89.12 364 LYS A N 1
ATOM 2891 C CA . LYS A 1 364 ? -11.827 -5.011 10.649 1.00 89.12 364 LYS A CA 1
ATOM 2892 C C . LYS A 1 364 ? -11.629 -4.160 9.403 1.00 89.12 364 LYS A C 1
ATOM 2894 O O . LYS A 1 364 ? -11.655 -2.937 9.503 1.00 89.12 364 LYS A O 1
ATOM 2899 N N . THR A 1 365 ? -11.397 -4.775 8.248 1.00 93.62 365 THR A N 1
ATOM 2900 C CA . THR A 1 365 ? -10.965 -4.062 7.041 1.00 93.62 365 THR A CA 1
ATOM 2901 C C . THR A 1 365 ? -11.824 -4.402 5.831 1.00 93.62 365 THR A C 1
ATOM 2903 O O . THR A 1 365 ? -12.350 -5.508 5.693 1.00 93.62 365 THR A O 1
ATOM 2906 N N . THR A 1 366 ? -11.926 -3.451 4.908 1.00 94.56 366 THR A N 1
ATOM 2907 C CA . THR A 1 366 ? -12.627 -3.621 3.633 1.00 94.56 366 THR A CA 1
ATOM 2908 C C . THR A 1 366 ? -11.695 -4.298 2.628 1.00 94.56 366 THR A C 1
ATOM 2910 O O . THR A 1 366 ? -10.553 -3.868 2.453 1.00 94.56 366 THR A O 1
ATOM 2913 N N . SER A 1 367 ? -12.157 -5.372 1.980 1.00 94.81 367 SER A N 1
ATOM 2914 C CA . SER A 1 367 ? -11.410 -5.999 0.881 1.00 94.81 367 SER A CA 1
ATOM 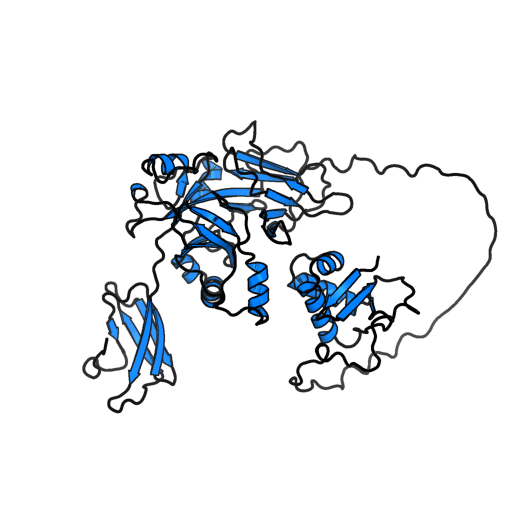2915 C C . SER A 1 367 ? -11.497 -5.136 -0.374 1.00 94.81 367 SER A C 1
ATOM 2917 O O . SER A 1 367 ? -12.559 -4.589 -0.662 1.00 94.81 367 SER A O 1
ATOM 2919 N N . VAL A 1 368 ? -10.419 -5.065 -1.159 1.00 94.31 368 VAL A N 1
ATOM 2920 C CA . VAL A 1 368 ? -10.468 -4.439 -2.493 1.00 94.31 368 VAL A CA 1
ATOM 2921 C C . VAL A 1 368 ? -10.690 -5.452 -3.619 1.00 94.31 368 VAL A C 1
ATOM 2923 O O . VAL A 1 368 ? -10.585 -5.092 -4.784 1.00 94.31 368 VAL A O 1
ATOM 2926 N N . ASP A 1 369 ? -11.008 -6.714 -3.318 1.00 94.25 369 ASP A N 1
ATOM 2927 C CA . ASP A 1 369 ? -11.022 -7.800 -4.313 1.00 94.25 369 ASP A CA 1
ATOM 2928 C C . ASP A 1 369 ? -11.976 -7.582 -5.499 1.00 94.25 369 ASP A C 1
ATOM 2930 O O . ASP A 1 369 ? -11.759 -8.126 -6.586 1.00 94.25 369 ASP A O 1
ATOM 2934 N N . ALA A 1 370 ? -13.009 -6.754 -5.331 1.00 91.06 370 ALA A N 1
ATOM 2935 C CA . ALA A 1 370 ? -13.917 -6.391 -6.415 1.00 91.06 370 ALA A CA 1
ATOM 2936 C C . ALA A 1 370 ? -13.218 -5.616 -7.557 1.00 91.06 370 ALA A C 1
ATOM 2938 O O . ALA A 1 370 ? -13.762 -5.527 -8.652 1.00 91.06 370 ALA A O 1
ATOM 2939 N N . ILE A 1 371 ? -11.974 -5.140 -7.392 1.00 91.12 371 ILE A N 1
ATOM 2940 C CA . ILE A 1 371 ? -11.189 -4.598 -8.517 1.00 91.12 371 ILE A CA 1
ATOM 2941 C C . ILE A 1 371 ? -10.869 -5.668 -9.569 1.00 91.12 371 ILE A C 1
ATOM 2943 O O . ILE A 1 371 ? -10.473 -5.330 -10.682 1.00 91.12 371 ILE A O 1
ATOM 2947 N N . SER A 1 372 ? -11.064 -6.951 -9.244 1.00 92.06 372 SER A N 1
ATOM 2948 C CA . SER A 1 372 ? -10.878 -8.078 -10.162 1.00 92.06 372 SER A CA 1
ATOM 2949 C C . SER A 1 372 ? -11.691 -7.991 -11.451 1.00 92.06 372 SER A C 1
ATOM 2951 O O . SER A 1 372 ? -11.283 -8.566 -12.460 1.00 92.06 372 SER A O 1
ATOM 2953 N N . HIS A 1 373 ? -12.772 -7.210 -11.467 1.00 89.19 373 HIS A N 1
ATOM 2954 C CA . HIS A 1 373 ? -13.524 -6.933 -12.687 1.00 89.19 373 HIS A CA 1
ATOM 2955 C C . HIS A 1 373 ? -12.682 -6.234 -13.767 1.00 89.19 373 HIS A C 1
ATOM 2957 O O . HIS A 1 373 ? -12.946 -6.446 -14.953 1.00 89.19 373 HIS A O 1
ATOM 2963 N N . TYR A 1 374 ? -11.628 -5.494 -13.395 1.00 93.19 374 TYR A N 1
ATOM 2964 C CA . TYR A 1 374 ? -10.778 -4.751 -14.329 1.00 93.19 374 TYR A CA 1
ATOM 2965 C C . TYR A 1 374 ? -10.219 -5.618 -15.464 1.00 93.19 374 TYR A C 1
ATOM 2967 O O . TYR A 1 374 ? -10.333 -5.224 -16.622 1.00 93.19 374 TYR A O 1
ATOM 2975 N N . SER A 1 375 ? -9.692 -6.814 -15.181 1.00 92.31 375 SER A N 1
ATOM 2976 C CA . SER A 1 375 ? -9.098 -7.668 -16.225 1.00 92.31 375 SER A CA 1
ATOM 2977 C C . SER A 1 375 ? -10.089 -8.126 -17.294 1.00 92.31 375 SER A C 1
ATOM 2979 O O . SER A 1 375 ? -9.692 -8.446 -18.412 1.00 92.31 375 SER A O 1
ATOM 2981 N N . SER A 1 376 ? -11.383 -8.146 -16.969 1.00 91.19 376 SER A N 1
ATOM 2982 C CA . SER A 1 376 ? -12.442 -8.541 -17.905 1.00 91.19 376 SER A CA 1
ATOM 2983 C C . SER A 1 376 ? -13.166 -7.351 -18.537 1.00 91.19 376 SER A C 1
ATOM 2985 O O . SER A 1 376 ? -13.532 -7.414 -19.706 1.00 91.19 376 SER A O 1
ATOM 2987 N N . GLN A 1 377 ? -13.366 -6.268 -17.783 1.00 90.69 377 GLN A N 1
ATOM 2988 C CA . GLN A 1 377 ? -14.224 -5.146 -18.176 1.00 90.69 377 GLN A CA 1
ATOM 2989 C C . GLN A 1 377 ? -13.458 -3.864 -18.497 1.00 90.69 377 GLN A C 1
ATOM 2991 O O . GLN A 1 377 ? -14.019 -2.967 -19.119 1.00 90.69 377 GLN A O 1
ATOM 2996 N N . GLN A 1 378 ? -12.200 -3.753 -18.058 1.00 91.38 378 GLN A N 1
ATOM 2997 C CA . GLN A 1 378 ? -11.346 -2.577 -18.265 1.00 91.38 378 GLN A CA 1
ATOM 2998 C C . GLN A 1 378 ? -11.986 -1.277 -17.733 1.00 91.38 378 GLN A C 1
ATOM 3000 O O . GLN A 1 378 ? -11.754 -0.175 -18.238 1.00 91.38 378 GLN A O 1
ATOM 3005 N N . ALA A 1 379 ? -12.820 -1.432 -16.703 1.00 90.94 379 ALA A N 1
ATOM 3006 C CA . ALA A 1 379 ? -13.614 -0.409 -16.042 1.00 90.94 379 ALA A CA 1
ATOM 3007 C C . ALA A 1 379 ? -13.930 -0.850 -14.600 1.00 90.94 379 ALA A C 1
ATOM 3009 O O . ALA A 1 379 ? -13.713 -2.008 -14.238 1.00 90.94 379 ALA A O 1
ATOM 3010 N N . PHE A 1 380 ? -14.449 0.076 -13.787 1.00 86.75 380 PHE A N 1
ATOM 3011 C CA . PHE A 1 380 ? -14.677 -0.127 -12.348 1.00 86.75 380 PHE A CA 1
ATOM 3012 C C . PHE A 1 380 ? -16.146 -0.035 -11.905 1.00 86.75 380 PHE A C 1
ATOM 3014 O O . PHE A 1 380 ? -16.412 0.058 -10.715 1.00 86.75 380 PHE A O 1
ATOM 3021 N N . GLY A 1 381 ? -17.116 -0.077 -12.820 1.00 77.38 381 GLY A N 1
ATOM 3022 C CA . GLY A 1 381 ? -18.540 0.017 -12.473 1.00 77.38 381 GLY A CA 1
ATOM 3023 C C . GLY A 1 381 ? -19.129 -1.322 -12.033 1.00 77.38 381 GLY A C 1
ATOM 3024 O O . GLY A 1 381 ? -19.452 -2.150 -12.880 1.00 77.38 381 GLY A O 1
ATOM 3025 N N . VAL A 1 382 ? -19.304 -1.523 -10.725 1.00 70.19 382 VAL A N 1
ATOM 3026 C CA . VAL A 1 382 ? -19.984 -2.707 -10.177 1.00 70.19 382 VAL A CA 1
ATOM 3027 C C . VAL A 1 382 ? -21.192 -2.254 -9.363 1.00 70.19 382 VAL A C 1
ATOM 3029 O O . VAL A 1 382 ? -21.060 -1.480 -8.412 1.00 70.19 382 VAL A O 1
ATOM 3032 N N . GLU A 1 383 ? -22.385 -2.736 -9.722 1.00 68.81 383 GLU A N 1
ATOM 3033 C CA . GLU A 1 383 ? -23.615 -2.401 -8.989 1.00 68.81 383 GLU A CA 1
ATOM 3034 C C . GLU A 1 383 ? -23.552 -2.899 -7.538 1.00 68.81 383 GLU A C 1
ATOM 3036 O O . GLU A 1 383 ? -23.942 -2.186 -6.615 1.00 68.81 383 GLU A O 1
ATOM 3041 N N . GLN A 1 384 ? -22.984 -4.089 -7.323 1.00 72.38 384 GLN A N 1
ATOM 3042 C CA . GLN A 1 384 ? -22.876 -4.732 -6.014 1.00 72.38 384 GLN A CA 1
ATOM 3043 C C . GLN A 1 384 ? -21.453 -4.658 -5.438 1.00 72.38 384 GLN A C 1
ATOM 3045 O O . GLN A 1 384 ? -20.464 -4.658 -6.165 1.00 72.38 384 GLN A O 1
ATOM 3050 N N . GLY A 1 385 ? -21.349 -4.628 -4.108 1.00 83.31 385 GLY A N 1
ATOM 3051 C CA . GLY A 1 385 ? -20.073 -4.613 -3.384 1.00 83.31 385 GLY A CA 1
ATOM 3052 C C . GLY A 1 385 ? -19.494 -3.215 -3.160 1.00 83.31 385 GLY A C 1
ATOM 3053 O O . GLY A 1 385 ? -20.150 -2.210 -3.409 1.00 83.31 385 GLY A O 1
ATOM 3054 N N . ASP A 1 386 ? -18.249 -3.159 -2.693 1.00 89.44 386 ASP A N 1
ATOM 3055 C CA . ASP A 1 386 ? -17.628 -1.947 -2.128 1.00 89.44 386 ASP A CA 1
ATOM 3056 C C . ASP A 1 386 ? -16.829 -1.114 -3.125 1.00 89.44 386 ASP A C 1
ATOM 3058 O O . ASP A 1 386 ? -16.011 -0.285 -2.733 1.00 89.44 386 ASP A O 1
ATOM 3062 N N . ILE A 1 387 ? -17.007 -1.355 -4.422 1.00 91.38 387 ILE A N 1
ATOM 3063 C CA . ILE A 1 387 ? -16.224 -0.699 -5.470 1.00 91.38 387 ILE A CA 1
ATOM 3064 C C . ILE A 1 387 ? -17.151 -0.126 -6.531 1.00 91.38 387 ILE A C 1
ATOM 3066 O O . ILE A 1 387 ? -18.210 -0.684 -6.821 1.00 91.38 387 ILE A O 1
ATOM 3070 N N . ASP A 1 388 ? -16.768 1.025 -7.069 1.00 91.75 388 ASP A N 1
ATOM 3071 C CA . ASP A 1 388 ? -17.383 1.637 -8.242 1.00 91.75 388 ASP A CA 1
ATOM 3072 C C . ASP A 1 388 ? -16.323 2.438 -9.023 1.00 91.75 388 ASP A C 1
ATOM 3074 O O . ASP A 1 388 ? -15.171 2.563 -8.606 1.00 91.75 388 ASP A O 1
ATOM 3078 N N . SER A 1 389 ? -16.701 3.003 -10.161 1.00 92.12 389 SER A N 1
ATOM 3079 C CA . SER A 1 389 ? -15.930 4.024 -10.856 1.00 92.12 389 SER A CA 1
ATOM 3080 C C . SER A 1 389 ? -15.965 5.342 -10.086 1.00 92.12 389 SER A C 1
ATOM 3082 O O . SER A 1 389 ? -16.992 5.732 -9.511 1.00 92.12 389 SER A O 1
ATOM 3084 N N . LEU A 1 390 ? -14.844 6.061 -10.106 1.00 89.88 390 LEU A N 1
ATOM 3085 C CA . LEU A 1 390 ? -14.773 7.387 -9.506 1.00 89.88 390 LEU A CA 1
ATOM 3086 C C . LEU A 1 390 ? -15.761 8.355 -10.159 1.00 89.88 390 LEU A C 1
ATOM 3088 O O . LEU A 1 390 ? -16.412 9.122 -9.459 1.00 89.88 390 LEU A O 1
ATOM 3092 N N . GLU A 1 391 ? -15.938 8.280 -11.476 1.00 88.69 391 GLU A N 1
ATOM 3093 C CA . GLU A 1 391 ? -16.871 9.130 -12.213 1.00 88.69 391 GLU A CA 1
ATOM 3094 C C . GLU A 1 391 ? -18.312 8.949 -11.731 1.00 88.69 391 GLU A C 1
ATOM 3096 O O . GLU A 1 391 ? -19.003 9.929 -11.454 1.00 88.69 391 GLU A O 1
ATOM 3101 N N . SER A 1 392 ? -18.750 7.699 -11.562 1.00 87.88 392 SER A N 1
ATOM 3102 C CA . SER A 1 392 ? -20.098 7.412 -11.060 1.00 87.88 392 SER A CA 1
ATOM 3103 C C . SER A 1 392 ? -20.254 7.865 -9.609 1.00 87.88 392 SER A C 1
ATOM 3105 O O . SER A 1 392 ? -21.293 8.400 -9.228 1.00 87.88 392 SER A O 1
ATOM 3107 N N . SER A 1 393 ? -19.202 7.719 -8.803 1.00 87.25 393 SER A N 1
ATOM 3108 C CA . SER A 1 393 ? -19.180 8.171 -7.409 1.00 87.25 393 SER A CA 1
ATOM 3109 C C . SER A 1 393 ? -19.281 9.697 -7.298 1.00 87.25 393 SER A C 1
ATOM 3111 O O . SER A 1 393 ? -20.057 10.203 -6.489 1.00 87.25 393 SER A O 1
ATOM 3113 N N . VAL A 1 394 ? -18.550 10.433 -8.140 1.00 84.69 394 VAL A N 1
ATOM 3114 C CA . VAL A 1 394 ? -18.583 11.902 -8.214 1.00 84.69 394 VAL A CA 1
ATOM 3115 C C . VAL A 1 394 ? -19.963 12.411 -8.622 1.00 84.69 394 VAL A C 1
ATOM 3117 O O . VAL A 1 394 ? -20.440 13.377 -8.038 1.00 84.69 394 VAL A O 1
ATOM 3120 N N . VAL A 1 395 ? -20.641 11.750 -9.565 1.00 84.00 395 VAL A N 1
ATOM 3121 C CA . VAL A 1 395 ? -22.015 12.118 -9.953 1.00 84.00 395 VAL A CA 1
ATOM 3122 C C . VAL A 1 395 ? -23.000 11.948 -8.787 1.00 84.00 395 VAL A C 1
ATOM 3124 O O . VAL A 1 395 ? -23.924 12.750 -8.650 1.00 84.00 395 VAL A O 1
ATOM 3127 N N . ARG A 1 396 ? -22.810 10.936 -7.928 1.00 81.94 396 ARG A N 1
ATOM 3128 C CA . ARG A 1 396 ? -23.675 10.699 -6.755 1.00 81.94 396 ARG A CA 1
ATOM 3129 C C . ARG A 1 396 ? -23.427 11.696 -5.621 1.00 81.94 396 ARG A C 1
ATOM 3131 O O . ARG A 1 396 ? -24.382 12.159 -4.996 1.00 81.94 396 ARG A O 1
ATOM 3138 N N . MET A 1 397 ? -22.169 12.052 -5.368 1.00 75.62 397 MET A N 1
ATOM 3139 C CA . MET A 1 397 ? -21.795 13.052 -4.367 1.00 75.62 397 MET A CA 1
ATOM 3140 C C . 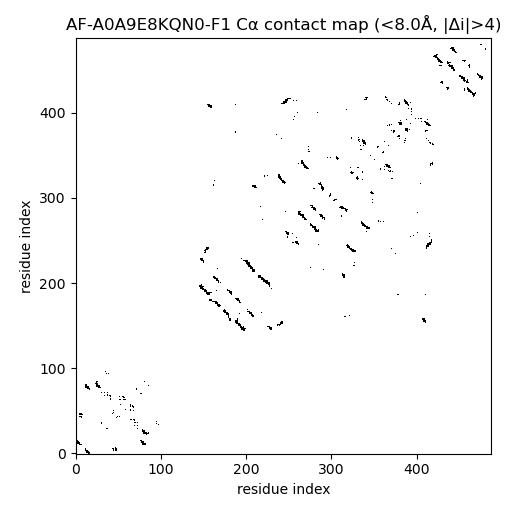MET A 1 397 ? -22.155 14.451 -4.888 1.00 75.62 397 MET A C 1
ATOM 3142 O O . MET A 1 397 ? -21.455 15.012 -5.721 1.00 75.62 397 MET A O 1
ATOM 3146 N N . LYS A 1 398 ? -23.277 15.016 -4.425 1.00 63.81 398 LYS A N 1
ATOM 3147 C CA . LYS A 1 398 ? -23.875 16.289 -4.883 1.00 63.81 398 LYS A CA 1
ATOM 3148 C C . LYS A 1 398 ? -22.926 17.509 -4.788 1.00 63.81 398 LYS A C 1
ATOM 3150 O O . LYS A 1 398 ? -23.078 18.341 -3.897 1.00 63.81 398 LYS A O 1
ATOM 3155 N N . GLY A 1 399 ? -21.985 17.655 -5.722 1.00 56.00 399 GLY A N 1
ATOM 3156 C CA . GLY A 1 399 ? -21.250 18.870 -6.120 1.00 56.00 399 GLY A CA 1
ATOM 3157 C C . GLY A 1 399 ? -20.316 19.564 -5.110 1.00 56.00 399 GLY A C 1
ATOM 3158 O O . GLY A 1 399 ? -19.342 20.174 -5.538 1.00 56.00 399 GLY A O 1
ATOM 3159 N N . ARG A 1 400 ? -20.583 19.520 -3.796 1.00 54.00 400 ARG A N 1
ATOM 3160 C CA . ARG A 1 400 ? -19.762 20.196 -2.770 1.00 54.00 400 ARG A CA 1
ATOM 3161 C C . ARG A 1 400 ? -18.593 19.343 -2.272 1.00 54.00 400 ARG A C 1
ATOM 3163 O O . ARG A 1 400 ? -17.522 19.891 -2.043 1.00 54.00 400 ARG A O 1
ATOM 3170 N N . ASP A 1 401 ? -18.771 18.026 -2.201 1.00 60.59 401 ASP A N 1
ATOM 3171 C CA . ASP A 1 401 ? -17.741 17.095 -1.706 1.00 60.59 401 ASP A CA 1
ATOM 3172 C C . ASP A 1 401 ? -16.860 16.508 -2.826 1.00 60.59 401 ASP A C 1
ATOM 3174 O O . ASP A 1 401 ? -15.871 15.832 -2.555 1.00 60.59 401 ASP A O 1
ATOM 3178 N N . SER A 1 402 ? -17.183 16.779 -4.096 1.00 59.75 402 SER A N 1
ATOM 3179 C CA . SER A 1 402 ? -16.468 16.250 -5.268 1.00 59.75 402 SER A CA 1
ATOM 3180 C C . SER A 1 402 ? -15.318 17.136 -5.767 1.00 59.75 402 SER A C 1
ATOM 3182 O O . SER A 1 402 ? -14.581 16.756 -6.684 1.00 59.75 402 SER A O 1
ATOM 3184 N N . GLN A 1 403 ? -15.139 18.324 -5.182 1.00 57.34 403 GLN A N 1
ATOM 3185 C CA . GLN A 1 403 ? -14.189 19.320 -5.669 1.00 57.34 403 GLN A CA 1
ATOM 3186 C C . GLN A 1 403 ? -12.740 18.800 -5.558 1.00 57.34 403 GLN A C 1
ATOM 3188 O O . GLN A 1 403 ? -12.224 18.560 -4.469 1.00 57.34 403 GLN A O 1
ATOM 3193 N N . GLY A 1 404 ? -12.068 18.614 -6.701 1.00 59.69 404 GLY A N 1
ATOM 3194 C CA . GLY A 1 404 ? -10.692 18.095 -6.776 1.00 59.69 404 GLY A CA 1
ATOM 3195 C C . GLY A 1 404 ? -10.563 16.581 -7.000 1.00 59.69 404 GLY A C 1
ATOM 3196 O O . GLY A 1 404 ? -9.439 16.080 -7.083 1.00 59.69 404 GLY A O 1
ATOM 3197 N N . MET A 1 405 ? -11.679 15.857 -7.147 1.00 65.81 405 MET A N 1
ATOM 3198 C CA . MET A 1 405 ? -11.689 14.420 -7.467 1.00 65.81 405 MET A CA 1
ATOM 3199 C C . MET A 1 405 ? -11.577 14.125 -8.977 1.00 65.81 405 MET A C 1
ATOM 3201 O O . MET A 1 405 ? -11.357 12.983 -9.354 1.00 65.81 405 MET A O 1
ATOM 3205 N N . GLU A 1 406 ? -11.682 15.132 -9.847 1.00 62.19 406 GLU A N 1
ATOM 3206 C CA . GLU A 1 406 ? -11.874 14.943 -11.299 1.00 62.19 406 GLU A CA 1
ATOM 3207 C C . GLU A 1 406 ? -10.587 14.823 -12.135 1.00 62.19 406 GLU A C 1
ATOM 3209 O O . GLU A 1 406 ? -10.650 14.595 -13.344 1.00 62.19 406 GLU A O 1
ATOM 3214 N N . SER A 1 407 ? -9.405 15.014 -11.539 1.00 76.38 407 SER A N 1
ATOM 3215 C CA . SER A 1 407 ? -8.161 15.069 -12.323 1.00 76.38 407 SER A CA 1
ATOM 3216 C C . SER A 1 407 ? -7.753 13.717 -12.908 1.00 76.38 407 SER A C 1
ATOM 3218 O O . SER A 1 407 ? -7.162 13.676 -13.982 1.00 76.38 407 SER A O 1
ATOM 3220 N N . GLU A 1 408 ? -8.047 12.629 -12.195 1.00 85.75 408 GLU A N 1
ATOM 3221 C CA . GLU A 1 408 ? -7.727 11.261 -12.607 1.00 85.75 408 GLU A CA 1
ATOM 3222 C C . GLU A 1 408 ? -9.000 10.577 -13.101 1.00 85.75 408 GLU A C 1
ATOM 3224 O O . GLU A 1 408 ? -10.062 10.714 -12.496 1.00 85.75 408 GLU A O 1
ATOM 3229 N N . LYS A 1 409 ? -8.897 9.834 -14.203 1.00 89.31 409 LYS A N 1
ATOM 3230 C CA . LYS A 1 409 ? -10.051 9.225 -14.876 1.00 89.31 409 LYS A CA 1
ATOM 3231 C C . LYS A 1 409 ? -9.925 7.717 -14.917 1.00 89.31 409 LYS A C 1
ATOM 3233 O O . LYS A 1 409 ? -8.822 7.183 -15.029 1.00 89.31 409 LYS A O 1
ATOM 3238 N N . LYS A 1 410 ? -11.064 7.035 -14.930 1.00 90.94 410 LYS A N 1
ATOM 3239 C CA . LYS A 1 410 ? -11.201 5.580 -15.023 1.00 90.94 410 LYS A CA 1
ATOM 3240 C C . LYS A 1 410 ? -10.438 4.867 -13.912 1.00 90.94 410 LYS A C 1
ATOM 3242 O O . LYS A 1 410 ? -9.800 3.846 -14.152 1.00 90.94 410 LYS A O 1
ATOM 3247 N N . ILE A 1 411 ? -10.480 5.437 -12.712 1.00 92.81 411 ILE A N 1
ATOM 3248 C CA . ILE A 1 411 ? -9.918 4.838 -11.501 1.00 92.81 411 ILE A CA 1
ATOM 3249 C C . ILE A 1 411 ? -11.040 4.345 -10.588 1.00 92.81 411 ILE A C 1
ATOM 3251 O O . ILE A 1 411 ? -12.199 4.741 -10.735 1.00 92.81 411 ILE A O 1
ATOM 3255 N N . ALA A 1 412 ? -10.696 3.454 -9.664 1.00 95.06 412 ALA A N 1
ATOM 3256 C CA . ALA A 1 412 ? -11.661 2.849 -8.760 1.00 95.06 412 ALA A CA 1
ATOM 3257 C C . ALA A 1 412 ? -11.941 3.764 -7.562 1.00 95.06 412 ALA A C 1
ATOM 3259 O O . ALA A 1 412 ? -11.020 4.310 -6.955 1.00 95.06 412 ALA A O 1
ATOM 3260 N N . SER A 1 413 ? -13.203 3.865 -7.167 1.00 94.19 413 SER A N 1
ATOM 3261 C CA . SER A 1 413 ? -13.614 4.285 -5.832 1.00 94.19 413 SER A CA 1
ATOM 3262 C C . SER A 1 413 ? -13.820 3.055 -4.959 1.00 94.19 413 SER A C 1
ATOM 3264 O O . SER A 1 413 ? -14.430 2.084 -5.398 1.00 94.19 413 SER A O 1
ATOM 3266 N N . VAL A 1 414 ? -13.319 3.096 -3.724 1.00 94.81 414 VAL A N 1
ATOM 3267 C CA . VAL A 1 414 ? -13.483 2.020 -2.736 1.00 94.81 414 VAL A CA 1
ATOM 3268 C C . VAL A 1 414 ? -14.236 2.571 -1.535 1.00 94.81 414 VAL A C 1
ATOM 3270 O O . VAL A 1 414 ? -13.763 3.494 -0.877 1.00 94.81 414 VAL A O 1
ATOM 3273 N N . TYR A 1 415 ? -15.397 2.001 -1.245 1.00 94.00 415 TYR A N 1
ATOM 3274 C CA . TYR A 1 415 ? -16.260 2.396 -0.143 1.00 94.00 415 TYR A CA 1
ATOM 3275 C C . TYR A 1 415 ? -15.874 1.623 1.114 1.00 94.00 415 TYR A C 1
ATOM 3277 O O . TYR A 1 415 ? -16.123 0.427 1.249 1.00 94.00 415 TYR A O 1
ATOM 3285 N N . LEU A 1 416 ? -15.223 2.313 2.040 1.00 93.81 416 LEU A N 1
ATOM 3286 C CA . LEU A 1 416 ? -14.765 1.741 3.290 1.00 93.81 416 LEU A CA 1
ATOM 3287 C C . LEU A 1 416 ? -15.954 1.536 4.223 1.00 93.81 416 LEU A C 1
ATOM 3289 O O . LEU A 1 416 ? -16.747 2.453 4.468 1.00 93.81 416 LEU A O 1
ATOM 3293 N N . SER A 1 417 ? -16.046 0.317 4.752 1.00 84.75 417 SER A N 1
ATOM 3294 C CA . SER A 1 417 ? -16.977 -0.006 5.829 1.00 84.75 417 SER A CA 1
ATOM 3295 C C . SER A 1 417 ? -16.738 0.934 7.013 1.00 84.75 417 SER A C 1
ATOM 3297 O O . SER A 1 417 ? -15.576 1.261 7.293 1.00 84.75 417 SER A O 1
ATOM 3299 N N . PRO A 1 418 ? -17.795 1.354 7.729 1.00 71.12 418 PRO A N 1
ATOM 3300 C CA . PRO A 1 418 ? -17.612 2.029 9.002 1.00 71.12 418 PRO A CA 1
ATOM 3301 C C . PRO A 1 418 ? -16.743 1.136 9.889 1.00 71.12 418 PRO A C 1
ATOM 3303 O O . PRO A 1 418 ? -16.910 -0.089 9.909 1.00 71.12 418 PRO A O 1
ATOM 3306 N N . VAL A 1 419 ? -15.774 1.719 10.597 1.00 63.12 419 VAL A N 1
ATOM 3307 C CA . VAL A 1 419 ? -15.048 0.939 11.598 1.00 63.12 419 VAL A CA 1
ATOM 3308 C C . VAL A 1 419 ? -16.066 0.521 12.631 1.00 63.12 419 VAL A C 1
ATOM 3310 O O . VAL A 1 419 ? -16.593 1.362 13.357 1.00 63.12 419 VAL A O 1
ATOM 3313 N N . LYS A 1 420 ? -16.293 -0.784 12.735 1.00 60.09 420 LYS A N 1
ATOM 3314 C CA . LYS A 1 420 ? -16.893 -1.353 13.931 1.00 60.09 420 LYS A CA 1
ATOM 3315 C C . LYS A 1 420 ? -15.938 -1.040 15.071 1.00 60.09 420 LYS A C 1
ATOM 3317 O O . LYS A 1 420 ? -14.886 -1.686 15.193 1.00 60.09 420 LYS A O 1
ATOM 3322 N N . VAL A 1 421 ? -16.241 0.013 15.826 1.00 54.25 421 VAL A N 1
ATOM 3323 C CA . VAL A 1 421 ? -15.546 0.327 17.070 1.00 54.25 421 VAL A CA 1
ATOM 3324 C C . VAL A 1 421 ? -15.751 -0.906 17.934 1.00 54.25 421 VAL A C 1
ATOM 3326 O O . VAL A 1 421 ? -16.866 -1.179 18.362 1.00 54.25 421 VAL A O 1
ATOM 3329 N N . LEU A 1 422 ? -14.697 -1.716 18.072 1.00 56.91 422 LEU A N 1
ATOM 3330 C CA . LEU A 1 422 ? -14.754 -2.770 19.069 1.00 56.91 422 LEU A CA 1
ATOM 3331 C C . LEU A 1 422 ? -14.599 -2.028 20.394 1.00 56.91 422 LEU A C 1
ATOM 3333 O O . LEU A 1 422 ? -13.635 -1.284 20.559 1.00 56.91 422 LEU A O 1
ATOM 3337 N N . GLN A 1 423 ? -15.583 -2.157 21.262 1.00 62.59 423 GLN A N 1
ATOM 3338 C CA . GLN A 1 423 ? -15.539 -1.657 22.621 1.00 62.59 423 GLN A CA 1
ATOM 3339 C C . GLN A 1 423 ? -14.798 -2.692 23.469 1.00 62.59 423 GLN A C 1
ATOM 3341 O O . GLN A 1 423 ? -14.927 -3.896 23.232 1.00 62.59 423 GLN A O 1
ATOM 3346 N N . THR A 1 424 ? -13.997 -2.229 24.422 1.00 74.56 424 THR A N 1
ATOM 3347 C CA . THR A 1 424 ? -13.372 -3.113 25.403 1.00 74.56 424 THR A CA 1
ATOM 3348 C C . THR A 1 424 ? -14.404 -3.470 26.463 1.00 74.56 424 THR A C 1
ATOM 3350 O O . THR A 1 424 ? -14.994 -2.588 27.083 1.00 74.56 424 THR A O 1
ATOM 3353 N N . LEU A 1 425 ? -14.623 -4.765 26.656 1.00 81.25 425 LEU A N 1
ATOM 3354 C CA . LEU A 1 425 ? -15.381 -5.323 27.759 1.00 81.25 425 LEU A CA 1
ATOM 3355 C C . LEU A 1 425 ? -14.387 -5.848 28.798 1.00 81.25 425 LEU A C 1
ATOM 3357 O O . LEU A 1 425 ? -13.666 -6.809 28.523 1.00 81.25 425 LEU A O 1
ATOM 3361 N N . HIS A 1 426 ? -14.374 -5.218 29.969 1.00 87.44 426 HIS A N 1
ATOM 3362 C CA . HIS A 1 426 ? -13.726 -5.756 31.161 1.00 87.44 426 HIS A CA 1
ATOM 3363 C C . HIS A 1 426 ? -14.737 -6.608 31.924 1.00 87.44 426 HIS A C 1
ATOM 3365 O O . HIS A 1 426 ? -15.870 -6.178 32.148 1.00 87.44 426 HIS A O 1
ATOM 3371 N N . VAL A 1 427 ? -14.336 -7.820 32.284 1.00 89.69 427 VAL A N 1
ATOM 3372 C CA . VAL A 1 427 ? -15.139 -8.763 33.056 1.00 89.69 427 VAL A CA 1
ATOM 3373 C C . VAL A 1 427 ? -14.381 -9.070 34.335 1.00 89.69 427 VAL A C 1
ATOM 3375 O O . VAL A 1 427 ? -13.318 -9.677 34.270 1.00 89.69 427 VAL A O 1
ATOM 3378 N N . SER A 1 428 ? -14.957 -8.690 35.470 1.00 90.75 428 SER A N 1
ATOM 3379 C CA . SER A 1 428 ? -14.453 -9.034 36.794 1.00 90.75 428 SER A CA 1
ATOM 3380 C C . SER A 1 428 ? -15.445 -9.940 37.514 1.00 90.75 428 SER A C 1
ATOM 3382 O O . SER A 1 428 ? -16.664 -9.775 37.394 1.00 90.75 428 SER A O 1
ATOM 3384 N N . LEU A 1 429 ? -14.935 -10.920 38.258 1.00 90.75 429 LEU A N 1
ATOM 3385 C CA . LEU A 1 429 ? -15.747 -11.742 39.150 1.00 90.75 429 LEU A CA 1
ATOM 3386 C C . LEU A 1 429 ? -15.112 -11.795 40.534 1.00 90.75 429 LEU A C 1
ATOM 3388 O O . LEU A 1 429 ? -13.956 -12.196 40.703 1.00 90.75 429 LEU A O 1
ATOM 3392 N N . HIS A 1 430 ? -15.897 -11.415 41.535 1.00 89.94 430 HIS A N 1
ATOM 3393 C CA . HIS A 1 430 ? -15.529 -11.482 42.943 1.00 89.94 430 HIS A CA 1
ATOM 3394 C C . HIS A 1 430 ? -16.627 -12.213 43.720 1.00 89.94 430 HIS A C 1
ATOM 3396 O O . HIS A 1 430 ? -17.798 -12.161 43.339 1.00 89.94 430 HIS A O 1
ATOM 3402 N N . ASP A 1 431 ? -16.249 -12.904 44.791 1.00 87.94 431 ASP A N 1
ATOM 3403 C CA . ASP A 1 431 ? -17.203 -13.513 45.716 1.00 87.94 431 ASP A CA 1
ATOM 3404 C C . ASP A 1 431 ? -17.859 -12.472 46.648 1.00 87.94 431 ASP A C 1
ATOM 3406 O O . ASP A 1 431 ? -17.592 -11.268 46.576 1.00 87.94 431 ASP A O 1
ATOM 3410 N N . GLU A 1 432 ? -18.732 -12.931 47.550 1.00 85.19 432 GLU A N 1
ATOM 3411 C CA . GLU A 1 432 ? -19.438 -12.072 48.512 1.00 85.19 432 GLU A CA 1
ATOM 3412 C C . GLU A 1 432 ? -18.499 -11.304 49.463 1.00 85.19 432 GLU A C 1
ATOM 3414 O O . GLU A 1 432 ? -18.904 -10.306 50.063 1.00 85.19 432 GLU A O 1
ATOM 3419 N N . GLN A 1 433 ? -17.253 -11.757 49.623 1.00 88.25 433 GLN A N 1
ATOM 3420 C CA . GLN A 1 433 ? -16.234 -11.125 50.459 1.00 88.25 433 GLN A CA 1
ATOM 3421 C C . GLN A 1 433 ? -15.318 -10.187 49.654 1.00 88.25 433 GLN A C 1
ATOM 3423 O O . GLN A 1 433 ? -14.426 -9.563 50.235 1.00 88.25 433 GLN A O 1
ATOM 3428 N N . GLY A 1 434 ? -15.546 -10.051 48.344 1.00 86.62 434 GLY A N 1
ATOM 3429 C CA . GLY A 1 434 ? -14.720 -9.255 47.441 1.00 86.62 434 GLY A CA 1
ATOM 3430 C C . GLY A 1 434 ? -13.417 -9.947 47.033 1.00 86.62 434 GLY A C 1
ATOM 3431 O O . GLY A 1 434 ? -12.502 -9.273 46.562 1.00 86.62 434 GLY A O 1
ATOM 3432 N N . VAL A 1 435 ? -13.297 -11.263 47.233 1.00 91.19 435 VAL A N 1
ATOM 3433 C CA . VAL A 1 435 ? -12.126 -12.035 46.806 1.00 91.19 435 VAL A CA 1
ATOM 3434 C C . VAL A 1 435 ? -12.289 -12.416 45.333 1.00 91.19 435 VAL A C 1
ATOM 3436 O O . VAL A 1 435 ? -13.359 -12.892 44.944 1.00 91.19 435 VAL A O 1
ATOM 3439 N N . PRO A 1 436 ? -11.255 -12.240 44.492 1.00 92.94 436 PRO A N 1
ATOM 3440 C CA . PRO A 1 436 ? -11.370 -12.580 43.085 1.00 92.94 436 PRO A CA 1
ATOM 3441 C C . PRO A 1 436 ? -11.548 -14.075 42.820 1.00 92.94 436 PRO A C 1
ATOM 3443 O O . PRO A 1 436 ? -10.863 -14.916 43.406 1.00 92.94 436 PRO A O 1
ATOM 3446 N N . VAL A 1 437 ? -12.437 -14.397 41.881 1.00 92.75 437 VAL A N 1
ATOM 3447 C CA . VAL A 1 437 ? -12.721 -15.772 41.460 1.00 92.75 437 VAL A CA 1
ATOM 3448 C C . VAL A 1 437 ? -11.932 -16.075 40.189 1.00 92.75 437 VAL A C 1
ATOM 3450 O O . VAL A 1 437 ? -12.329 -15.707 39.086 1.00 92.75 437 VAL A O 1
ATOM 3453 N N . SER A 1 438 ? -10.798 -16.753 40.341 1.00 93.25 438 SER A N 1
ATOM 3454 C CA . SER A 1 438 ? -9.922 -17.091 39.216 1.00 93.25 438 SER A CA 1
ATOM 3455 C C . SER A 1 438 ? -10.421 -18.281 38.398 1.00 93.25 438 SER A C 1
ATOM 3457 O O . SER A 1 438 ? -11.147 -19.146 38.8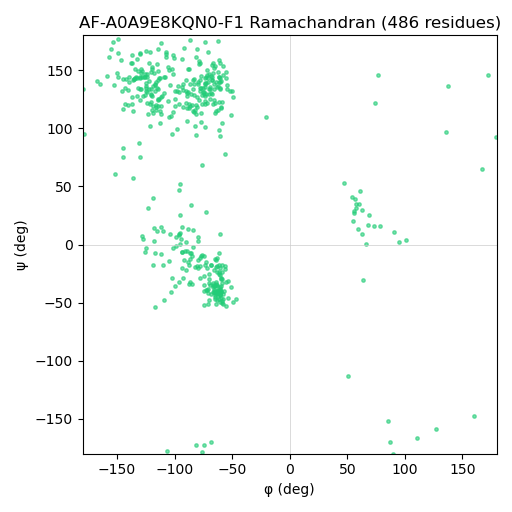92 1.00 93.25 438 SER A O 1
ATOM 3459 N N . ASN A 1 439 ? -9.990 -18.354 37.134 1.00 92.19 439 ASN A N 1
ATOM 3460 C CA . ASN A 1 439 ? -10.257 -19.462 36.209 1.00 92.19 439 ASN A CA 1
ATOM 3461 C C . ASN A 1 439 ? -11.744 -19.753 35.931 1.00 92.19 439 ASN A C 1
ATOM 3463 O O . ASN A 1 439 ? -12.070 -20.795 35.355 1.00 92.19 439 ASN A O 1
ATOM 3467 N N . ALA A 1 440 ? -12.654 -18.850 36.302 1.00 92.00 440 ALA A N 1
ATOM 3468 C CA . ALA A 1 440 ? -14.062 -18.991 35.969 1.00 92.00 440 ALA A CA 1
ATOM 3469 C C . ALA A 1 440 ? -14.266 -18.810 34.463 1.00 92.00 440 ALA A C 1
ATOM 3471 O O . ALA A 1 440 ? -13.752 -17.867 33.854 1.00 92.00 440 ALA A O 1
ATOM 3472 N N . ARG A 1 441 ? -15.046 -19.704 33.857 1.00 92.94 441 ARG A N 1
ATOM 3473 C CA . ARG A 1 441 ? -15.472 -19.553 32.469 1.00 92.94 441 ARG A CA 1
ATOM 3474 C C . ARG A 1 441 ? -16.630 -18.571 32.393 1.00 92.94 441 ARG A C 1
ATOM 3476 O O . ARG A 1 441 ? -17.557 -18.641 33.199 1.00 92.94 441 ARG A O 1
ATOM 3483 N N . PHE A 1 442 ? -16.617 -17.727 31.372 1.00 90.94 442 PHE A N 1
ATOM 3484 C CA . PHE A 1 442 ? -17.734 -16.852 31.048 1.00 90.94 442 PHE A CA 1
ATOM 3485 C C . PHE A 1 442 ? -18.081 -16.908 29.563 1.00 90.94 442 PHE A C 1
ATOM 3487 O O . PHE A 1 442 ? -17.217 -17.084 28.702 1.00 90.94 442 PHE A O 1
ATOM 3494 N N . ASP A 1 443 ? -19.362 -16.706 29.284 1.00 88.12 443 ASP A N 1
ATOM 3495 C CA . ASP A 1 443 ? -19.924 -16.547 27.953 1.00 88.12 443 ASP A CA 1
ATOM 3496 C C . ASP A 1 443 ? -20.463 -15.124 27.812 1.00 88.12 443 ASP A C 1
ATOM 3498 O O . ASP A 1 443 ? -21.191 -14.626 28.672 1.00 88.12 443 ASP A O 1
ATOM 3502 N N . VAL A 1 444 ? -20.145 -14.480 26.695 1.00 85.44 444 VAL A N 1
ATOM 3503 C CA . VAL A 1 444 ? -20.755 -13.218 26.281 1.00 85.44 444 VAL A CA 1
ATOM 3504 C C . VAL A 1 444 ? -21.815 -13.544 25.243 1.00 85.44 444 VAL A C 1
ATOM 3506 O O . VAL A 1 444 ? -21.513 -14.092 24.182 1.00 85.44 444 VAL A O 1
ATOM 3509 N N . ILE A 1 445 ? -23.065 -13.213 25.541 1.00 80.88 445 ILE A N 1
ATOM 3510 C CA . ILE A 1 445 ? -24.246 -13.525 24.740 1.00 80.88 445 ILE A CA 1
ATOM 3511 C C . ILE A 1 445 ? -24.837 -12.220 24.212 1.00 80.88 445 ILE A C 1
ATOM 3513 O O . ILE A 1 445 ? -25.154 -11.311 24.971 1.00 80.88 445 ILE A O 1
ATOM 3517 N N . GLY A 1 446 ? -25.003 -12.132 22.897 1.00 76.62 446 GLY A N 1
ATOM 3518 C CA . GLY A 1 446 ? -25.696 -11.033 22.231 1.00 76.62 446 GLY A CA 1
ATOM 3519 C C . GLY A 1 446 ? -27.072 -11.468 21.728 1.00 76.62 446 GLY A C 1
ATOM 3520 O O . GLY A 1 446 ? -27.468 -12.626 21.852 1.00 76.62 446 GLY A O 1
ATOM 3521 N N . ALA A 1 447 ? -27.785 -10.560 21.057 1.00 67.19 447 ALA A N 1
ATOM 3522 C CA . ALA A 1 447 ? -29.138 -10.807 20.534 1.00 67.19 447 ALA A CA 1
ATOM 3523 C C . ALA A 1 447 ? -29.266 -12.016 19.577 1.00 67.19 447 ALA A C 1
ATOM 3525 O O . ALA A 1 447 ? -30.369 -12.496 19.330 1.00 67.19 447 ALA A O 1
ATOM 3526 N N . ARG A 1 448 ? -28.150 -12.498 19.010 1.00 63.97 448 ARG A N 1
ATOM 3527 C CA . ARG A 1 448 ? -28.095 -13.641 18.079 1.00 63.97 448 ARG A CA 1
ATOM 3528 C C . ARG A 1 448 ? -27.433 -14.896 18.671 1.00 63.97 448 ARG A C 1
ATOM 3530 O O . ARG A 1 448 ? -27.152 -15.824 17.919 1.00 63.97 448 ARG A O 1
ATOM 3537 N N . GLY A 1 449 ? -27.201 -14.932 19.985 1.00 70.25 449 GLY A N 1
ATOM 3538 C CA . GLY A 1 449 ? -26.547 -16.042 20.689 1.00 70.25 449 GLY A CA 1
ATOM 3539 C C . GLY A 1 449 ? -25.155 -15.684 21.216 1.00 70.25 449 GLY A C 1
ATOM 3540 O O . GLY A 1 449 ? -24.795 -14.507 21.285 1.00 70.25 449 GLY A O 1
ATOM 3541 N N . THR A 1 450 ? -24.382 -16.698 21.611 1.00 73.44 450 THR A N 1
ATOM 3542 C CA . THR A 1 450 ? -23.024 -16.530 22.154 1.00 73.44 450 THR A CA 1
ATOM 3543 C C . THR A 1 450 ? -22.104 -15.877 21.124 1.00 73.44 450 THR A C 1
ATOM 3545 O O . THR A 1 450 ? -21.942 -16.378 20.011 1.00 73.44 450 THR A O 1
ATOM 3548 N N . VAL A 1 451 ? -21.516 -14.742 21.496 1.00 75.69 451 VAL A N 1
ATOM 3549 C CA . VAL A 1 451 ? -20.624 -13.931 20.655 1.00 75.69 451 VAL A CA 1
ATOM 3550 C C . VAL A 1 451 ? -19.155 -14.138 21.008 1.00 75.69 451 VAL A C 1
ATOM 3552 O O . VAL A 1 451 ? -18.309 -14.004 20.127 1.00 75.69 451 VAL A O 1
ATOM 3555 N N . ALA A 1 452 ? -18.849 -14.467 22.265 1.00 79.06 452 ALA A N 1
ATOM 3556 C CA . ALA A 1 452 ? -17.499 -14.776 22.724 1.00 79.06 452 ALA A CA 1
ATOM 3557 C C . ALA A 1 452 ? -17.531 -15.638 23.996 1.00 79.06 452 ALA A C 1
ATOM 3559 O O . ALA A 1 452 ? -18.545 -15.685 24.689 1.00 79.06 452 ALA A O 1
ATOM 3560 N N . GLN A 1 453 ? -16.415 -16.302 24.293 1.00 88.69 453 GLN A N 1
ATOM 3561 C CA . GLN A 1 453 ? -16.190 -17.051 25.531 1.00 88.69 453 GLN A CA 1
ATOM 3562 C C . GLN A 1 453 ? -14.801 -16.706 26.064 1.00 88.69 453 GLN A C 1
ATOM 3564 O O . GLN A 1 453 ? -13.901 -16.404 25.274 1.00 88.69 453 GLN A O 1
ATOM 3569 N N . GLY A 1 454 ? -14.619 -16.765 27.378 1.00 89.00 454 GLY A N 1
ATOM 3570 C CA . GLY A 1 454 ? -13.335 -16.495 28.013 1.00 89.00 454 GLY A CA 1
ATOM 3571 C C . GLY A 1 454 ? -13.174 -17.202 29.351 1.00 89.00 454 GLY A C 1
ATOM 3572 O O . GLY A 1 454 ? -14.093 -17.856 29.847 1.00 89.00 454 GLY A O 1
ATOM 3573 N N . ILE A 1 455 ? -11.969 -17.086 29.903 1.00 92.25 455 ILE A N 1
ATOM 3574 C CA . ILE A 1 455 ? -11.600 -17.586 31.226 1.00 92.25 455 ILE A CA 1
ATOM 3575 C C . ILE A 1 455 ? -10.940 -16.430 31.976 1.00 92.25 455 ILE A C 1
ATOM 3577 O O . ILE A 1 455 ? -10.111 -15.734 31.387 1.00 92.25 455 ILE A O 1
ATOM 3581 N N . LEU A 1 456 ? -11.330 -16.224 33.233 1.00 92.12 456 LEU A N 1
ATOM 3582 C CA . LEU A 1 456 ? -10.729 -15.210 34.100 1.00 92.12 456 LEU A CA 1
ATOM 3583 C C . LEU A 1 456 ? -9.312 -15.605 34.531 1.00 92.12 456 LEU A C 1
ATOM 3585 O O . LEU A 1 456 ? -9.030 -16.786 34.748 1.00 92.12 456 LEU A O 1
ATOM 3589 N N . ASP A 1 457 ? -8.439 -14.618 34.683 1.00 91.00 457 ASP A N 1
ATOM 3590 C CA . ASP A 1 457 ? -7.068 -14.795 35.156 1.00 91.00 457 ASP A CA 1
ATOM 3591 C C . ASP A 1 457 ? -6.984 -15.066 36.674 1.00 91.00 457 ASP A C 1
ATOM 3593 O O . ASP A 1 457 ? -7.987 -15.292 37.359 1.00 91.00 457 ASP A O 1
ATOM 3597 N N . GLU A 1 458 ? -5.764 -15.093 37.222 1.00 89.12 458 GLU A N 1
ATOM 3598 C CA . GLU A 1 458 ? -5.528 -15.296 38.660 1.00 89.12 458 GLU A CA 1
ATOM 3599 C C . GLU A 1 458 ? -6.099 -14.161 39.526 1.00 89.12 458 GLU A C 1
ATOM 3601 O O . GLU A 1 458 ? -6.320 -14.353 40.722 1.00 89.12 458 GLU A O 1
ATOM 3606 N N . GLN A 1 459 ? -6.355 -12.999 38.928 1.00 92.06 459 GLN A N 1
ATOM 3607 C CA . GLN A 1 459 ? -6.930 -11.814 39.549 1.00 92.06 459 GLN A CA 1
ATOM 3608 C C . GLN A 1 459 ? -8.452 -11.751 39.377 1.00 92.06 459 GLN A C 1
ATOM 3610 O O . GLN A 1 459 ? -9.050 -10.773 39.812 1.00 92.06 459 GLN A O 1
ATOM 3615 N N . GLY A 1 460 ? -9.085 -12.783 38.803 1.00 91.50 460 GLY A N 1
ATOM 3616 C CA . GLY A 1 460 ? -10.529 -12.813 38.567 1.00 91.50 460 GLY A CA 1
ATOM 3617 C C . GLY A 1 460 ? -10.981 -11.821 37.496 1.00 91.50 460 GLY A C 1
ATOM 3618 O O . GLY A 1 460 ? -12.134 -11.394 37.519 1.00 91.50 460 GLY A O 1
ATOM 3619 N N . GLU A 1 461 ? -10.087 -11.455 36.579 1.00 92.12 461 GLU A N 1
ATOM 3620 C CA . GLU A 1 461 ? -10.311 -10.458 35.539 1.00 92.12 461 GLU A CA 1
ATOM 3621 C C . GLU A 1 461 ? -10.162 -11.075 34.142 1.00 92.12 461 GLU A C 1
ATOM 3623 O O . GLU A 1 461 ? -9.447 -12.054 33.919 1.00 92.12 461 GLU A O 1
ATOM 3628 N N . ALA A 1 462 ? -10.844 -10.492 33.165 1.00 89.94 462 ALA A N 1
ATOM 3629 C CA . ALA A 1 462 ? -10.590 -10.726 31.755 1.00 89.94 462 ALA A CA 1
ATOM 3630 C C . ALA A 1 462 ? -10.936 -9.485 30.937 1.00 89.94 462 ALA A C 1
ATOM 3632 O O . ALA A 1 462 ? -11.890 -8.763 31.225 1.00 89.94 462 ALA A O 1
ATOM 3633 N N . GLU A 1 463 ? -10.193 -9.274 29.857 1.00 86.56 463 GLU A N 1
ATOM 3634 C CA . GLU A 1 463 ? -10.451 -8.203 28.905 1.00 86.56 463 GLU A CA 1
ATOM 3635 C C . GLU A 1 463 ? -10.711 -8.791 27.518 1.00 86.56 463 GLU A C 1
ATOM 3637 O O . GLU A 1 463 ? -9.987 -9.673 27.046 1.00 86.56 463 GLU A O 1
ATOM 3642 N N . MET A 1 464 ? -11.751 -8.307 26.838 1.00 80.88 464 MET A N 1
ATOM 3643 C CA . MET A 1 464 ? -12.000 -8.674 25.448 1.00 80.88 464 MET A CA 1
ATOM 3644 C C . MET A 1 464 ? -12.615 -7.552 24.620 1.00 80.88 464 MET A C 1
ATOM 3646 O O . MET A 1 464 ? -13.246 -6.632 25.121 1.00 80.88 464 MET A O 1
ATOM 3650 N N . SER A 1 465 ? -12.458 -7.655 23.304 1.00 72.69 465 SER A N 1
ATOM 3651 C CA . SER A 1 465 ? -12.994 -6.692 22.343 1.00 72.69 465 SER A CA 1
ATOM 3652 C C . SER A 1 465 ? -14.338 -7.158 21.765 1.00 72.69 465 SER A C 1
ATOM 3654 O O . SER A 1 465 ? -14.402 -8.195 21.106 1.00 72.69 465 SER A O 1
ATOM 3656 N N . VAL A 1 466 ? -15.403 -6.367 21.933 1.00 68.75 466 VAL A N 1
ATOM 3657 C CA . VAL A 1 466 ? -16.772 -6.665 21.459 1.00 68.75 466 VAL A CA 1
ATOM 3658 C C . VAL A 1 466 ? -17.294 -5.602 20.487 1.00 68.75 466 VAL A C 1
ATOM 3660 O O . VAL A 1 466 ? -16.933 -4.441 20.582 1.00 68.75 466 VAL A O 1
ATOM 3663 N N . GLN A 1 467 ? -18.140 -5.963 19.513 1.00 57.41 467 GLN A N 1
ATOM 3664 C CA . GLN A 1 467 ? -18.610 -5.025 18.463 1.00 57.41 467 GLN A CA 1
ATOM 3665 C C . GLN A 1 467 ? -19.575 -3.941 18.953 1.00 57.41 467 GLN A C 1
ATOM 3667 O O . GLN A 1 467 ? -19.672 -2.894 18.320 1.00 57.41 467 GLN A O 1
ATOM 3672 N N . SER A 1 468 ? -20.289 -4.196 20.041 1.00 63.31 468 SER A N 1
ATOM 3673 C CA . SER A 1 468 ? -21.107 -3.222 20.759 1.00 63.31 468 SER A CA 1
ATOM 3674 C C . SER A 1 468 ? -21.321 -3.742 22.177 1.00 63.31 468 SER A C 1
ATOM 3676 O O . SER A 1 468 ? -21.441 -4.956 22.343 1.00 63.31 468 SER A O 1
ATOM 3678 N N . LEU A 1 469 ? -21.366 -2.850 23.169 1.00 65.00 469 LEU A N 1
ATOM 3679 C CA . LEU A 1 469 ? -21.831 -3.173 24.523 1.00 65.00 469 LEU A CA 1
ATOM 3680 C C . LEU A 1 469 ? -23.368 -3.199 24.619 1.00 65.00 469 LEU A C 1
ATOM 3682 O O . LEU A 1 469 ? -23.918 -3.720 25.588 1.00 65.00 469 LEU A O 1
ATOM 3686 N N . ASP A 1 470 ? -24.074 -2.688 23.607 1.00 60.25 470 ASP A N 1
ATOM 3687 C CA . ASP A 1 470 ? -25.532 -2.637 23.613 1.00 60.25 470 ASP A CA 1
ATOM 3688 C C . ASP A 1 470 ? -26.119 -4.052 23.582 1.00 60.25 470 ASP A C 1
ATOM 3690 O O . ASP A 1 470 ? -25.895 -4.826 22.649 1.00 60.25 470 ASP A O 1
ATOM 3694 N N . SER A 1 471 ? -26.960 -4.364 24.571 1.00 69.25 471 SER A N 1
ATOM 3695 C CA . SER A 1 471 ? -27.696 -5.637 24.653 1.00 69.25 471 SER A CA 1
ATOM 3696 C C . SER A 1 471 ? -26.812 -6.888 24.787 1.00 69.25 471 SER A C 1
ATOM 3698 O O . SER A 1 471 ? -27.203 -7.967 24.332 1.00 69.25 471 SER A O 1
ATOM 3700 N N . LEU A 1 472 ? -25.631 -6.765 25.401 1.00 78.12 472 LEU A N 1
ATOM 3701 C CA . LEU A 1 472 ? -24.840 -7.920 25.819 1.00 78.12 472 LEU A CA 1
ATOM 3702 C C . LEU A 1 472 ? -25.300 -8.439 27.183 1.00 78.12 472 LEU A C 1
ATOM 3704 O O . LEU A 1 472 ? -25.600 -7.674 28.097 1.00 78.12 472 LEU A O 1
ATOM 3708 N N . ARG A 1 473 ? -25.305 -9.762 27.324 1.00 82.19 473 ARG A N 1
ATOM 3709 C CA . ARG A 1 473 ? -25.452 -10.465 28.595 1.00 82.19 473 ARG A CA 1
ATOM 3710 C C . ARG A 1 473 ? -24.209 -11.311 28.819 1.00 82.19 473 ARG A C 1
ATOM 3712 O O . ARG A 1 473 ? -23.851 -12.107 27.957 1.00 82.19 473 ARG A O 1
ATOM 3719 N N . ILE A 1 474 ? -23.580 -11.160 29.974 1.00 86.69 474 ILE A N 1
ATOM 3720 C CA . ILE A 1 474 ? -22.520 -12.067 30.420 1.00 86.69 474 ILE A CA 1
ATOM 3721 C C . ILE A 1 474 ? -23.184 -13.183 31.217 1.00 86.69 474 ILE A C 1
ATOM 3723 O O . ILE A 1 474 ? -24.148 -12.933 31.936 1.00 86.69 474 ILE A O 1
ATOM 3727 N N . THR A 1 475 ? -22.713 -14.413 31.075 1.00 87.12 475 THR A N 1
ATOM 3728 C CA . THR A 1 475 ? -23.117 -15.525 31.936 1.00 87.12 475 THR A CA 1
ATOM 3729 C C . THR A 1 475 ? -21.901 -16.328 32.345 1.00 87.12 475 THR A C 1
ATOM 3731 O O . THR A 1 475 ? -21.030 -16.576 31.519 1.00 87.12 475 THR A O 1
ATOM 3734 N N . PHE A 1 476 ? -21.882 -16.799 33.584 1.00 89.25 476 PHE A N 1
ATOM 3735 C CA . PHE A 1 476 ? -20.884 -17.740 34.071 1.00 89.25 476 PHE A CA 1
ATOM 3736 C C . PHE A 1 476 ? -21.524 -19.133 34.112 1.00 89.25 476 PHE A C 1
ATOM 3738 O O . PHE A 1 476 ? -22.235 -19.428 35.066 1.00 89.25 476 PHE A O 1
ATOM 3745 N N . PRO A 1 477 ? -21.370 -19.973 33.069 1.00 85.94 477 PRO A N 1
ATOM 3746 C CA . PRO A 1 477 ? -22.102 -21.240 32.941 1.00 85.94 477 PRO A CA 1
ATOM 3747 C C . PRO A 1 477 ? -21.819 -22.246 34.061 1.00 85.94 477 PRO A C 1
ATOM 3749 O O . PRO A 1 477 ? -22.595 -23.180 34.245 1.00 85.94 477 PRO A O 1
ATOM 3752 N N . ASP A 1 478 ? -20.723 -22.058 34.791 1.00 86.00 478 ASP A N 1
ATOM 3753 C CA . ASP A 1 478 ? -20.320 -22.928 35.895 1.00 86.00 478 ASP A CA 1
ATOM 3754 C C . ASP A 1 478 ? -20.896 -22.460 37.251 1.00 86.00 478 ASP A C 1
ATOM 3756 O O . ASP A 1 478 ? -20.624 -23.071 38.281 1.00 86.00 478 ASP A O 1
ATOM 3760 N N . PHE A 1 479 ? -21.704 -21.391 37.252 1.00 82.31 479 PHE A N 1
ATOM 3761 C CA . PHE A 1 479 ? -22.314 -20.782 38.433 1.00 82.31 479 PHE A CA 1
ATOM 3762 C C . PHE A 1 479 ? -23.829 -20.627 38.235 1.00 82.31 479 PHE A C 1
ATOM 3764 O O . PHE A 1 479 ? -24.299 -20.308 37.139 1.00 82.31 479 PHE A O 1
ATOM 3771 N N . ASP A 1 480 ? -24.608 -20.813 39.303 1.00 77.75 480 ASP A N 1
ATOM 3772 C CA . ASP A 1 480 ? -26.057 -20.608 39.241 1.00 77.75 480 ASP A CA 1
ATOM 3773 C C . ASP A 1 480 ? -26.385 -19.132 38.978 1.00 77.75 480 ASP A C 1
ATOM 3775 O O . ASP A 1 480 ? -25.835 -18.228 39.608 1.00 77.75 480 ASP A O 1
ATOM 3779 N N . GLN A 1 481 ? -27.311 -18.877 38.045 1.00 64.88 481 GLN A N 1
ATOM 3780 C CA . GLN A 1 481 ? -27.682 -17.515 37.625 1.00 64.88 481 GLN A CA 1
ATOM 3781 C C . GLN A 1 481 ? -28.301 -16.668 38.745 1.00 64.88 481 GLN A C 1
ATOM 3783 O O . GLN A 1 481 ? -28.311 -15.447 38.631 1.00 64.88 481 GLN A O 1
ATOM 3788 N N . ASP A 1 482 ? -28.782 -17.304 39.812 1.00 68.00 482 ASP A N 1
ATOM 3789 C CA . ASP A 1 482 ? -29.390 -16.635 40.963 1.00 68.00 482 ASP A CA 1
ATOM 3790 C C . ASP A 1 482 ? -28.353 -16.205 42.022 1.00 68.00 482 ASP A C 1
ATOM 3792 O O . ASP A 1 482 ? -28.707 -15.518 42.979 1.00 68.00 482 ASP A O 1
ATOM 3796 N N . LEU A 1 483 ? -27.080 -16.601 41.869 1.00 66.19 483 LEU A N 1
ATOM 3797 C CA . LEU A 1 483 ? -26.014 -16.383 42.860 1.00 66.19 483 LEU A CA 1
ATOM 3798 C C . LEU A 1 483 ? -25.102 -15.187 42.564 1.00 66.19 483 LEU A C 1
ATOM 3800 O O . LEU A 1 483 ? -24.196 -14.907 43.344 1.00 66.19 483 LEU A O 1
ATOM 3804 N N . TRP A 1 484 ? -25.310 -14.466 41.463 1.00 68.88 484 TRP A N 1
ATOM 3805 C CA . TRP A 1 484 ? -24.499 -13.296 41.127 1.00 68.88 484 TRP A CA 1
ATOM 3806 C C . TRP A 1 484 ? -25.361 -12.168 40.565 1.00 68.88 484 TRP A C 1
ATOM 3808 O O . TRP A 1 484 ? -26.344 -12.389 39.862 1.00 68.88 484 TRP A O 1
ATOM 3818 N N . SER A 1 485 ? -24.999 -10.931 40.902 1.00 61.47 485 SER A N 1
ATOM 3819 C CA . SER A 1 485 ? -25.671 -9.725 40.415 1.00 61.47 485 SER A CA 1
ATOM 3820 C C . SER A 1 485 ? -24.706 -8.928 39.542 1.00 61.47 485 SER A C 1
ATOM 3822 O O . SER A 1 485 ? -23.669 -8.500 40.049 1.00 61.47 485 SER A O 1
ATOM 3824 N N . PRO A 1 486 ? -25.010 -8.708 38.251 1.00 63.69 486 PRO A N 1
ATOM 3825 C CA . PRO A 1 486 ? -24.177 -7.857 37.417 1.00 63.69 486 PRO A CA 1
ATOM 3826 C C . PRO A 1 486 ? -24.254 -6.410 37.917 1.00 63.69 486 PRO A C 1
ATOM 3828 O O . PRO A 1 486 ? -25.330 -5.812 37.939 1.00 63.69 486 PRO A O 1
ATOM 3831 N N . ALA A 1 487 ? -23.109 -5.844 38.292 1.00 57.62 487 ALA A N 1
ATOM 3832 C CA . ALA A 1 487 ? -22.927 -4.401 38.336 1.00 57.62 487 ALA A CA 1
ATOM 3833 C C . ALA A 1 487 ? -22.470 -3.967 36.935 1.00 57.62 487 ALA A C 1
ATOM 3835 O O . ALA A 1 487 ? -21.447 -4.454 36.458 1.00 57.62 487 ALA A O 1
ATOM 3836 N N . ILE A 1 488 ? -23.272 -3.139 36.256 1.00 48.06 488 ILE A N 1
ATOM 3837 C CA . ILE A 1 488 ? -22.934 -2.564 34.940 1.00 48.06 488 ILE A CA 1
ATOM 3838 C C . ILE A 1 488 ? -22.270 -1.211 35.147 1.00 48.06 488 ILE A C 1
ATOM 3840 O O . ILE A 1 488 ? -22.856 -0.399 35.904 1.00 48.06 488 ILE A O 1
#

Mean predicted aligned error: 17.33 Å

Nearest PDB structures (foldseek):
  4mli-assembly2_C  TM=7.437E-01  e=2.550E-01  Streptococcus pyogenes
  5tth-assembly1_A  TM=3.855E-01  e=1.447E-01  Danio rerio
  6bft-assembly1_A  TM=2.908E-01  e=5.752E+00  Homo sapiens

Organism: NCBI:txid1632866

pLDDT: mean 79.41, std 19.86, range [24.92, 98.56]

Secondary structure (DSSP, 8-state):
--EEEEETTEEEEEE-TT---TTTEEEEP-TT-HHHHHHHHHHHHHH-HHHHHHH-S--SHHHHHHHHHHHHHTTSSEEEEETTT--TT---GGGSPPS--PPPPTTSSTTSS-S---------------------------GGG--EEEEEEEESBS--TTEEEEE--BTTBPPEEE--EE-SS-TTEEEEEEEEE-SS-EEEEEEE-BSSSS-SEEEEEEEEEPPEETT---SS-SSEEEEEEEEE-SSTT--GGG-EE--SEEEEEEETTEEEEEEEE-TT--EEEB-HHHHHHHHHTTSS-TTS---B-BPPBSSEEEEEEETTEE--GGGS-EEEEESSPPPHHHHHHHHH-HHHHHHHSEE-GGGGGHHHHSS---SSSSEEEHHHHHHHS-SSS-TT--SSBS-EEEEEPP---PEEEEEE-B-TTS-B-TT-EEEEEETTEEEEEEE--TTSEEEEEES-STT-EEE-TTS-TTS-----

Sequence (488 aa):
MKTRVVIQQTTYDIYPPGFDLTNAGEVIGFAQGQYLAEIFAEGVVQYNPHAAAQLSSCFHAREQISDIKQQLEDNLLTVVLPADLAKPGEVKSWMKAPSDSRPLDKEAAAKNLNNLQAASASRAGKSLGGVSTSPSRSPSIKSEVLTRKLVVEVAGRDLTRKQMLHINAYQQEYKQRLAADNDHQIPYRSLVTFSHLGPNPRKIGLAITMSGPPSPMVLPLIKAATPCLRTANKAEWDHLLIPIKPLRYCSELRDKHDAEILRDGWMYIFWKGQLWRELEVKSNSAMRDVRVSWYRSQYRFGLHPADAERTAEGHWLNSVWVPYKLENEYQLGRKGVRVVFSASQWTWDVIESLEANTDLLIQKTTSVDAISHYSSQQAFGVEQGDIDSLESSVVRMKGRDSQGMESEKKIASVYLSPVKVLQTLHVSLHDEQGVPVSNARFDVIGARGTVAQGILDEQGEAEMSVQSLDSLRITFPDFDQDLWSPAI

Foldseek 3Di:
DWDWFAFPNAIKIKDFPDDDCVQFAAWDACQPPLPLLLVVQLSCCQRPVVSLVVQDPDDASVNSSVRSSVCRNVVRMIMHRGRVRDDPDPPPPSSDPDPDDDDDDPPPPPPPPPDDPDDDDDDDDDDDDDDDDDDDDDDDPDLVQFQWKDKAKEWFALDDPQKWKWKPADDVRHIDIGDWHQDPVDHGITMDMGGRDGQFFIWMWIFFAFQDPPHTDTQTDDDGHTTDGNPDDDPHDQWYKFWEAEWAAPDQVLDLLRIAADDFFWKFKAAQLATRWIWTAHHLRWIFTFPVSSQVVCPVVVNAPQPHDTDGGTDTDRIDIATQGHSNRGQFDLRRMWMATDRYDDGNVVRVVSSVDSVVVVVQTFGPRLCVCCVVPSAWPDPDGFKHFLVVSLVSPPDPSCPPSPSIGRGMYGYIYDGLQFDKDKDADAAPVRQGDFQFKKFKAAPVGTPDIDGHHPRRMDIDTHSDPPRIDMDRVVDDPVRDDDDD